Protein 4OQJ (pdb70)

Nearest PDB structures (foldseek):
  4oqj-assembly1_A-2  TM=1.001E+00  e=0.000E+00  Streptomyces albus
  6mhl-assembly1_A  TM=9.008E-01  e=5.750E-61  Bacillus amyloliquefaciens
  6mhl-assembly1_B  TM=8.771E-01  e=1.386E-59  Bacillus amyloliquefaciens
  8cjh-assembly2_D  TM=7.679E-01  e=3.579E-63  Escherichia coli
  4mz0-assembly1_A  TM=8.235E-01  e=3.264E-59  Moorena producens 3L

InterPro domains:
  IPR001227 Acyl transferase domain superfamily [G3DSA:3.40.366.10] (646-658)
  IPR006162 Phosphopantetheine attachment site [PS00012] (764-779)
  IPR009081 Phosphopantetheine binding ACP domain [PF00550] (740-803)
  IPR009081 Phosphopantetheine binding ACP domain [PS50075] (734-809)
  IPR014030 Beta-ketoacyl synthase-like, N-terminal domain [PF00109] (18-268)
  IPR014031 Beta-ketoacyl synthase, C-terminal domain [PF02801] (276-396)
  IPR016039 Thiolase-like [G3DSA:3.40.47.10] (20-494)
  IPR016039 Thiolase-like [SSF53901] (16-445)
  IPR018201 Beta-ketoacyl synthase, active site [PS00606] (181-197)
  IPR020806 Polyketide synthase-like, phosphopantetheine-binding domain [SM00823] (737-809)
  IPR020841 Polyketide synthase, beta-ketoacyl synthase domain [PS52004] (17-446)
  IPR020841 Polyketide synthase, beta-ketoacyl synthase domain [SM00825] (20-449)
  IPR032821 Polyketide synthase, C-terminal extension [PF16197] (399-511)
  IPR036736 ACP-like superfamily [G3DSA:1.10.1200.10] (717-810)
  IPR036736 ACP-like superfamily [SSF47336] (736-810)
  IPR050091 Polyketide and Nonribosomal Peptide Biosynthesis Enzymes [PTHR43775] (8-611)

Sequence (674 aa):
VRDSDIAVIGLACRFPGAATPDTFWKVLSEGRRETLTHFSDEELRAAGVAEPLLADDRYVKAGQVLVVDADKFDAGLFGITRDEAELIDPQQRQFLECAYEALERAGYDPQRGEQRIGVYAGVGLNTYLLHNLGERRYRTASSVDRYRITNDKDFVATRTAYKLNLCGPSVSTNTACSTSLVAVHLACLSLLSGDCTALAGAAHIQADQGEGYLHHEGIFSPDGHCRAFDAKAQGTVIGNGVGAVVLKRLSDALADGDTVHAVIKGTAVNNDGSDKTGYTAPSVVQGQAAVVAEEAQEIADVGPETVSYVEAHGTATPLGDPIEVAALNQAFNREGAALAPGSCALGSVKTNVGHLDTTAAGAGLIKTILLRHRTLVPSLCFEAPNPEIDFAAGPFYVGTETKEWPAGPTPRRAGVSSFGIGGTNAHVIVEEPPAVAGPRLLVLSANTPAALDTATADLARALRKDRDLDLSAVAQTLALGRRVLPYRRALVATGVRDAALALALGDAGRVTAGPADERPVVELVTGGGTPEHAAALYEEAAAFREHFDRCAAELGTPAAELLRGHGPDAAFAVQYATARALAGWGSTAPVVAADRTELPDAALRLLDGIGAQHTAGRPGVALLPAASAPVGTAFLLGLIGRLWTAGDTVDWTVFHQGEPVRRVPLPTYPFERVRHWAEP

Organism: NCBI:txid1888

Radius of gyration: 29.28 Å; Cα contacts (8 Å, |Δi|>4): 1591; chains: 1; bounding box: 94×68×55 Å

Foldseek 3Di:
DDQLKKFFQFKFKQFQQDRGLVRLLVLFLVVAASKDFADPVLQVVLVNDPVLVVDLQWARIAQEGPLLQFAQCVLLVHDLVLSLLAQSFLRQQLQRVQQRLLQSLAQLVDDDFAEEEEEWEDDRVQCCPQCNVVLVPDDPVVVPSLRTDRANSQVSSCVRRVHHFHGGYADFKFCLQQVQVQVQSVCCSVVSTLYKTKYWYHNPSPSGIGGDDQVADASHQAAQFQAQPQAWFHAHGMMMMTGMGRPVVCVVQQGDGLWMWLFKFKDFPPDPDDDLQDDDLQLLLVRALVRCVSSVHQLLQAAEEAFLGGRHLVVRQSNLSSSLCNNCVVHAADDAQRHEYAYCCRRRNRHISRRLSRVSNVSNLSVQWDGAHPNHDHGNPSRPSVRYHYDHDGHIDGNDDDPDFHKYKYWTARRSGMIMIIIMGRDDDDFFKAKAKFADADPVLRLVQLLQQLVVLVVDQPDFVQQNRLSRLRRDDQYFKMKMFIAGGSPRSSVCSVVVDPVTMTAGPVFWQAAAELDFFWADLVQLVQQCVPPPQLVVQLCVLCVLVVHHSVDLSNGGDRSNSLSQLLSLVRSQVLQPFPHAYAYQDCVPPDPSSVVSCVVSPHHNDDPHHYHYSDDDPPGDGHPSVSSVSNRVNVNSPTDGNSCSVCVVDRHHHRRGRGGPRDGDRRHRGD

Secondary structure (DSSP, 8-state):
--TT-EEEEEEEEEBTTBSSHHHHHHHHHTT---PEEPPHHHHHHTT--HHHHH-TTEE-EEB--TTTTB--TTTTT--HHHHHHS-HHHHHHHHHHHHHHHHHT--TTSSS----EEEEE---HIIIIITHHHHHTS-HHHHH---SSTTHHHHHHHHHHT--S-EEE---GGGHHHHHHHHHHHHHHHTS---EEEEEE--TTBTB-EE-----B-SSS---TTBTT---B-BB-EEEEEEEEEHHHHHHHT----EEEEEEEEEE-TT-SSSTT---HHHHHHHHHHHHHHHT--GGG--EEE------TTHHHHHHHHHHHHHTTTSSPPPTT-EEEE-THHHH-B-GGG---HHHHHH---S-EE-PPSS-SSB-TTS-GGGSSEEE----EE----SSS-EEEEEEE-TTSEEEEEEEEPPPP----EEEEEEESSHHHHHHHHHHHHHHHHH-TTS-HHHHHHHHHHSS---SEEEEEEESSHHHHHHHHHHT-TTT--B-TTSPPPEEE-------HHHHHHHHHH-HHHHHHHHHHHHHHTS-HHHHHH--SHHHHHHHHHHHHHHHHHTT--PPEE----TT--HHHHHHHHHTT-BS-----EEESSPPTTS--HHHHHHHHHHHHHHTT----HHHHHTTS-------PPP-----B-----

B-factor: mean 32.51, std 17.75, range [5.38, 117.52]

CATH classification: 3.40.47.10 (+1 more: 3.30.70.3290)

Solvent-accessible surface area: 26765 Å² total

Structure (mmCIF, N/CA/C/O backbone):
data_4OQJ
#
_entry.id   4OQJ
#
_cell.length_a   93.512
_cell.length_b   129.455
_cell.length_c   85.088
_cell.angle_alpha   90.00
_cell.angle_beta   98.64
_cell.angle_gamma   90.00
#
_symmetry.space_group_name_H-M   'C 1 2 1'
#
loop_
_entity.id
_entity.type
_entity.pdbx_description
1 polymer PKS
2 non-polymer 'POTASSIUM ION'
3 non-polymer 'PHOSPHATE ION'
4 non-polymer GLYCEROL
5 water water
#
loop_
_atom_site.group_PDB
_atom_site.id
_atom_site.type_symbol
_atom_site.label_atom_id
_atom_site.label_alt_id
_atom_site.label_comp_id
_atom_site.label_asym_id
_atom_site.label_entity_id
_atom_site.label_seq_id
_atom_site.pdbx_PDB_ins_code
_atom_site.Cartn_x
_atom_site.Cartn_y
_atom_site.Cartn_z
_atom_site.occupancy
_atom_site.B_iso_or_equiv
_atom_site.auth_seq_id
_atom_site.auth_comp_id
_atom_site.auth_asym_id
_atom_site.auth_atom_id
_atom_site.pdbx_PDB_model_num
ATOM 1 N N . VAL A 1 18 ? 47.421 27.904 17.054 1.00 70.89 15 VAL A N 1
ATOM 2 C CA . VAL A 1 18 ? 46.777 26.815 16.321 1.00 67.46 15 VAL A CA 1
ATOM 3 C C . VAL A 1 18 ? 46.951 27.018 14.819 1.00 56.59 15 VAL A C 1
ATOM 4 O O . VAL A 1 18 ? 46.235 27.807 14.194 1.00 49.49 15 VAL A O 1
ATOM 16 N N . ARG A 1 19 ? 47.913 26.296 14.251 1.00 52.11 16 ARG A N 1
ATOM 17 C CA . ARG A 1 19 ? 48.203 26.367 12.823 1.00 49.71 16 ARG A CA 1
ATOM 18 C C . ARG A 1 19 ? 47.102 25.682 12.029 1.00 43.56 16 ARG A C 1
ATOM 19 O O . ARG A 1 19 ? 46.502 24.716 12.502 1.00 37.97 16 ARG A O 1
ATOM 40 N N . ASP A 1 20 ? 46.848 26.185 10.825 1.00 41.12 17 ASP A N 1
ATOM 41 C CA . ASP A 1 20 ? 45.815 25.631 9.957 1.00 44.13 17 ASP A CA 1
ATOM 42 C C . ASP A 1 20 ? 45.994 24.131 9.730 1.00 35.51 17 ASP A C 1
ATOM 43 O O . ASP A 1 20 ? 45.022 23.373 9.674 1.00 38.69 17 ASP A O 1
ATOM 52 N N . SER A 1 21 ? 47.245 23.708 9.607 1.00 28.16 18 SER A N 1
ATOM 53 C CA . SER A 1 21 ? 47.557 22.332 9.234 1.00 28.68 18 SER A CA 1
ATOM 54 C C . SER A 1 21 ? 47.706 21.376 10.419 1.00 26.43 18 SER A C 1
ATOM 55 O O . SER A 1 21 ? 47.884 20.180 10.216 1.00 28.52 18 SER A O 1
ATOM 63 N N . ASP A 1 22 ? 47.642 21.882 11.650 1.00 21.38 19 ASP A N 1
ATOM 64 C CA . ASP A 1 22 ? 47.777 21.006 12.811 1.00 18.24 19 ASP A CA 1
ATOM 65 C C . ASP A 1 22 ? 46.581 20.066 12.881 1.00 16.78 19 ASP A C 1
ATOM 66 O O . ASP A 1 22 ? 45.440 20.493 12.699 1.00 15.86 19 ASP A O 1
ATOM 75 N N . ILE A 1 23 ? 46.849 18.790 13.148 1.00 16.39 20 ILE A N 1
ATOM 76 C CA . ILE A 1 23 ? 45.810 17.767 13.249 1.00 14.80 20 ILE A CA 1
ATOM 77 C C . ILE A 1 23 ? 45.684 17.252 14.678 1.00 14.83 20 ILE A C 1
ATOM 78 O O . ILE A 1 23 ? 46.651 16.761 15.250 1.00 16.30 20 ILE A O 1
ATOM 94 N N . ALA A 1 24 ? 44.486 17.333 15.249 1.00 13.84 21 ALA A N 1
ATOM 95 C CA . ALA A 1 24 ? 44.241 16.757 16.565 1.00 13.75 21 ALA A CA 1
ATOM 96 C C . ALA A 1 24 ? 44.018 15.250 16.506 1.00 14.05 21 ALA A C 1
ATOM 97 O O . ALA A 1 24 ? 43.349 14.746 15.603 1.00 15.83 21 ALA A O 1
ATOM 104 N N . VAL A 1 25 ? 44.587 14.534 17.470 1.00 12.23 22 VAL A N 1
ATOM 105 C CA . VAL A 1 25 ? 44.184 13.165 17.748 1.00 11.48 22 VAL A CA 1
ATOM 106 C C . VAL A 1 25 ? 43.060 13.225 18.768 1.00 14.42 22 VAL A C 1
ATOM 107 O O . VAL A 1 25 ? 43.306 13.589 19.918 1.00 17.16 22 VAL A O 1
ATOM 120 N N . ILE A 1 26 ? 41.833 12.898 18.363 1.00 14.06 23 ILE A N 1
ATOM 121 C CA . ILE A 1 26 ? 40.691 13.087 19.253 1.00 15.20 23 ILE A CA 1
ATOM 122 C C . ILE A 1 26 ? 40.177 11.791 19.830 1.00 13.64 23 ILE A C 1
ATOM 123 O O . ILE A 1 26 ? 39.276 11.800 20.659 1.00 13.62 23 ILE A O 1
ATOM 139 N N . GLY A 1 27 ? 40.751 10.677 19.407 1.00 13.85 24 GLY A N 1
ATOM 140 C CA . GLY A 1 27 ? 40.401 9.389 19.970 1.00 16.51 24 GLY A CA 1
ATOM 141 C C . GLY A 1 27 ? 41.423 8.363 19.525 1.00 16.14 24 GLY A C 1
ATOM 142 O O . GLY A 1 27 ? 42.191 8.622 18.604 1.00 14.14 24 GLY A O 1
ATOM 146 N N . LEU A 1 28 ? 41.450 7.213 20.187 1.00 15.20 25 LEU A N 1
ATOM 147 C CA . LEU A 1 28 ? 42.382 6.159 19.811 1.00 16.56 25 LEU A CA 1
ATOM 148 C C . LEU A 1 28 ? 42.018 4.885 20.526 1.00 14.20 25 LEU A C 1
ATOM 149 O O . LEU A 1 28 ? 41.259 4.902 21.490 1.00 17.57 25 LEU A O 1
ATOM 165 N N . ALA A 1 29 ? 42.531 3.773 20.016 1.00 12.31 26 ALA A N 1
ATOM 166 C CA . ALA A 1 29 ? 42.268 2.471 20.598 1.00 13.90 26 ALA A CA 1
ATOM 167 C C . ALA A 1 29 ? 43.360 1.497 20.186 1.00 12.93 26 ALA A C 1
ATOM 168 O O . ALA A 1 29 ? 44.023 1.679 19.166 1.00 12.09 26 ALA A O 1
ATOM 175 N N . CYS A 1 30 ? 43.539 0.459 20.993 1.00 10.80 27 CYS A N 1
ATOM 176 C CA . CYS A 1 30 ? 44.579 -0.508 20.733 1.00 12.83 27 CYS A CA 1
ATOM 177 C C . CYS A 1 30 ? 44.344 -1.794 21.493 1.00 12.92 27 CYS A C 1
ATOM 178 O O . CYS A 1 30 ? 43.875 -1.802 22.644 1.00 14.21 27 CYS A O 1
ATOM 186 N N . ARG A 1 31 ? 44.687 -2.882 20.830 1.00 12.20 28 ARG A N 1
ATOM 187 C CA . ARG A 1 31 ? 44.808 -4.185 21.452 1.00 13.70 28 ARG A CA 1
ATOM 188 C C . ARG A 1 31 ? 46.180 -4.692 21.052 1.00 14.21 28 ARG A C 1
ATOM 189 O O . ARG A 1 31 ? 46.414 -5.047 19.888 1.00 12.90 28 ARG A O 1
ATOM 210 N N . PHE A 1 32 ? 47.090 -4.658 22.019 1.00 13.10 29 PHE A N 1
ATOM 211 C CA . PHE A 1 32 ? 48.492 -5.024 21.833 1.00 12.26 29 PHE A CA 1
ATOM 212 C C . PHE A 1 32 ? 48.775 -6.183 22.788 1.00 13.42 29 PHE A C 1
ATOM 213 O O . PHE A 1 32 ? 47.958 -6.464 23.673 1.00 16.15 29 PHE A O 1
ATOM 230 N N . PRO A 1 33 ? 49.920 -6.865 22.633 1.00 13.97 30 PRO A N 1
ATOM 231 C CA . PRO A 1 33 ? 50.219 -7.883 23.652 1.00 16.09 30 PRO A CA 1
ATOM 232 C C . PRO A 1 33 ? 50.211 -7.289 25.050 1.00 18.18 30 PRO A C 1
ATOM 233 O O . PRO A 1 33 ? 50.810 -6.235 25.274 1.00 18.97 30 PRO A O 1
ATOM 244 N N . GLY A 1 34 ? 49.492 -7.935 25.962 1.00 21.09 31 GLY A N 1
ATOM 245 C CA . GLY A 1 34 ? 49.443 -7.505 27.345 1.00 23.59 31 GLY A CA 1
ATOM 246 C C . GLY A 1 34 ? 48.555 -6.297 27.603 1.00 22.44 31 GLY A C 1
ATOM 247 O O . GLY A 1 34 ? 48.497 -5.814 28.734 1.00 20.52 31 GLY A O 1
ATOM 251 N N . ALA A 1 35 ? 47.846 -5.811 26.586 1.00 18.25 32 ALA A N 1
ATOM 252 C CA . ALA A 1 35 ? 47.056 -4.583 26.755 1.00 16.07 32 ALA A CA 1
ATOM 253 C C . ALA A 1 35 ? 45.930 -4.481 25.767 1.00 16.89 32 ALA A C 1
ATOM 254 O O . ALA A 1 35 ? 46.174 -4.271 24.580 1.00 16.17 32 ALA A O 1
ATOM 261 N N . ALA A 1 36 ? 44.706 -4.555 26.268 1.00 19.04 33 ALA A N 1
ATOM 262 C CA . ALA A 1 36 ? 43.521 -4.491 25.416 1.00 22.51 33 ALA A CA 1
ATOM 263 C C . ALA A 1 36 ? 42.931 -3.081 25.307 1.00 17.79 33 ALA A C 1
ATOM 264 O O . ALA A 1 36 ? 41.931 -2.877 24.628 1.00 17.34 33 ALA A O 1
ATOM 271 N N . THR A 1 37 ? 43.515 -2.120 26.013 1.00 14.61 34 THR A N 1
ATOM 272 C CA . THR A 1 37 ? 43.027 -0.741 25.977 1.00 14.16 34 THR A CA 1
ATOM 273 C C . THR A 1 37 ? 44.194 0.236 26.100 1.00 17.08 34 THR A C 1
ATOM 274 O O . THR A 1 37 ? 45.283 -0.150 26.479 1.00 17.64 34 THR A O 1
ATOM 285 N N . PRO A 1 38 ? 43.961 1.510 25.799 1.00 18.36 35 PRO A N 1
ATOM 286 C CA . PRO A 1 38 ? 45.019 2.500 26.013 1.00 22.12 35 PRO A CA 1
ATOM 287 C C . PRO A 1 38 ? 45.459 2.583 27.473 1.00 21.59 35 PRO A C 1
ATOM 288 O O . PRO A 1 38 ? 46.647 2.756 27.732 1.00 21.65 35 PRO A O 1
ATOM 299 N N . ASP A 1 39 ? 44.522 2.459 28.409 1.00 21.89 36 ASP A N 1
ATOM 300 C CA . ASP A 1 39 ? 44.849 2.577 29.831 1.00 23.71 36 ASP A CA 1
ATOM 301 C C . ASP A 1 39 ? 45.746 1.443 30.266 1.00 21.43 36 ASP A C 1
ATOM 302 O O . ASP A 1 39 ? 46.714 1.667 30.995 1.00 21.85 36 ASP A O 1
ATOM 311 N N . THR A 1 40 ? 45.451 0.222 29.827 1.00 16.89 37 THR A N 1
ATOM 312 C CA . THR A 1 40 ? 46.305 -0.900 30.211 1.00 19.73 37 THR A CA 1
ATOM 313 C C . THR A 1 40 ? 47.639 -0.827 29.447 1.00 18.40 37 THR A C 1
ATOM 314 O O . THR A 1 40 ? 48.662 -1.338 29.911 1.00 18.31 37 THR A O 1
ATOM 325 N N . PHE A 1 41 ? 47.639 -0.198 28.276 1.00 17.36 38 PHE A N 1
ATOM 326 C CA . PHE A 1 41 ? 48.884 -0.025 27.519 1.00 17.44 38 PHE A CA 1
ATOM 327 C C . PHE A 1 41 ? 49.781 0.963 28.262 1.00 18.31 38 PHE A C 1
ATOM 328 O O . PHE A 1 41 ? 50.987 0.766 28.366 1.00 19.85 38 PHE A O 1
ATOM 345 N N . TRP A 1 42 ? 49.185 2.022 28.796 1.00 16.58 39 TRP A N 1
ATOM 346 C CA . TRP A 1 42 ? 49.953 2.989 29.548 1.00 19.64 39 TRP A CA 1
ATOM 347 C C . TRP A 1 42 ? 50.547 2.332 30.780 1.00 22.60 39 TRP A C 1
ATOM 348 O O . TRP A 1 42 ? 51.627 2.713 31.230 1.00 18.28 39 TRP A O 1
ATOM 369 N N . LYS A 1 43 ? 49.852 1.335 31.319 1.00 21.09 40 LYS A N 1
ATOM 370 C CA . LYS A 1 43 ? 50.373 0.624 32.481 1.00 24.17 40 LYS A CA 1
ATOM 371 C C . LYS A 1 43 ? 51.585 -0.221 32.101 1.00 24.93 40 LYS A C 1
ATOM 372 O O . LYS A 1 43 ? 52.570 -0.240 32.825 1.00 24.58 40 LYS A O 1
ATOM 379 N N . VAL A 1 44 ? 51.526 -0.896 30.955 1.00 19.87 41 VAL A N 1
ATOM 380 C CA . VAL A 1 44 ? 52.674 -1.646 30.447 1.00 19.43 41 VAL A CA 1
ATOM 381 C C . VAL A 1 44 ? 53.870 -0.714 30.295 1.00 20.80 41 VAL A C 1
ATOM 382 O O . VAL A 1 44 ? 54.989 -1.069 30.657 1.00 19.66 41 VAL A O 1
ATOM 395 N N . LEU A 1 45 ? 53.621 0.477 29.757 1.00 21.17 42 LEU A N 1
ATOM 396 C CA . LEU A 1 45 ? 54.686 1.412 29.403 1.00 20.41 42 LEU A CA 1
ATOM 397 C C . LEU A 1 45 ? 55.309 2.074 30.632 1.00 22.96 42 LEU A C 1
ATOM 398 O O . LEU A 1 45 ? 56.533 2.077 30.795 1.00 23.86 42 LEU A O 1
ATOM 414 N N . SER A 1 46 ? 54.453 2.634 31.487 1.00 21.39 43 SER A N 1
ATOM 415 C CA . SER A 1 46 ? 54.909 3.357 32.678 1.00 24.17 43 SER A CA 1
ATOM 416 C C . SER A 1 46 ? 55.513 2.418 33.714 1.00 25.23 43 SER A C 1
ATOM 417 O O . SER A 1 46 ? 56.368 2.832 34.506 1.00 25.01 43 SER A O 1
ATOM 425 N N . GLU A 1 47 ? 55.091 1.154 33.705 1.00 22.90 44 GLU A N 1
ATOM 426 C CA . GLU A 1 47 ? 55.639 0.171 34.652 1.00 25.85 44 GLU A CA 1
ATOM 427 C C . GLU A 1 47 ? 56.845 -0.550 34.057 1.00 25.52 44 GLU A C 1
ATOM 428 O O . GLU A 1 47 ? 57.455 -1.389 34.700 1.00 25.98 44 GLU A O 1
ATOM 440 N N . GLY A 1 48 ? 57.190 -0.223 32.819 1.00 23.94 45 GLY A N 1
ATOM 441 C CA . GLY A 1 48 ? 58.371 -0.796 32.200 1.00 24.20 45 GLY A CA 1
ATOM 442 C C . GLY A 1 48 ? 58.311 -2.311 32.051 1.00 23.92 45 GLY A C 1
ATOM 443 O O . GLY A 1 48 ? 59.285 -2.992 32.339 1.00 23.05 45 GLY A O 1
ATOM 447 N N . ARG A 1 49 ? 57.186 -2.841 31.573 1.00 24.05 46 ARG A N 1
ATOM 448 C CA A ARG A 1 49 ? 57.043 -4.288 31.456 0.52 25.39 46 ARG A CA 1
ATOM 449 C CA B ARG A 1 49 ? 57.004 -4.288 31.454 0.48 25.97 46 ARG A CA 1
ATOM 450 C C . ARG A 1 49 ? 57.161 -4.809 30.022 1.00 23.37 46 ARG A C 1
ATOM 451 O O . ARG A 1 49 ? 56.694 -4.181 29.064 1.00 18.77 46 ARG A O 1
ATOM 492 N N . GLU A 1 50 ? 57.832 -5.960 29.901 1.00 22.11 47 GLU A N 1
ATOM 493 C CA . GLU A 1 50 ? 57.907 -6.752 28.669 1.00 21.39 47 GLU A CA 1
ATOM 494 C C . GLU A 1 50 ? 56.694 -7.673 28.631 1.00 24.41 47 GLU A C 1
ATOM 495 O O . GLU A 1 50 ? 56.420 -8.335 29.622 1.00 24.18 47 GLU A O 1
ATOM 507 N N . THR A 1 51 ? 55.976 -7.744 27.515 1.00 22.92 48 THR A N 1
ATOM 508 C CA . THR A 1 51 ? 54.739 -8.532 27.472 1.00 19.20 48 THR A CA 1
ATOM 509 C C . THR A 1 51 ? 54.945 -9.910 26.852 1.00 19.43 48 THR A C 1
ATOM 510 O O . THR A 1 51 ? 53.980 -10.650 26.605 1.00 21.11 48 THR A O 1
ATOM 521 N N . LEU A 1 52 ? 56.206 -10.240 26.605 1.00 20.67 49 LEU A N 1
ATOM 522 C CA . LEU A 1 52 ? 56.601 -11.540 26.076 1.00 24.74 49 LEU A CA 1
ATOM 523 C C . LEU A 1 52 ? 55.963 -12.690 26.851 1.00 28.60 49 LEU A C 1
ATOM 524 O O . LEU A 1 52 ? 56.007 -12.720 28.081 1.00 28.79 49 LEU A O 1
ATOM 540 N N . THR A 1 53 ? 55.364 -13.622 26.120 1.00 22.61 50 THR A N 1
ATOM 541 C CA . THR A 1 53 ? 54.806 -14.830 26.705 1.00 22.42 50 THR A CA 1
ATOM 542 C C . THR A 1 53 ? 55.764 -15.991 26.454 1.00 25.62 50 THR A C 1
ATOM 543 O O . THR A 1 53 ? 56.220 -16.181 25.330 1.00 27.92 50 THR A O 1
ATOM 554 N N . HIS A 1 54 ? 56.092 -16.745 27.502 1.00 26.04 51 HIS A N 1
ATOM 555 C CA . HIS A 1 54 ? 56.891 -17.965 27.354 1.00 30.14 51 HIS A CA 1
ATOM 556 C C . HIS A 1 54 ? 55.951 -19.172 27.260 1.00 34.43 51 HIS A C 1
ATOM 557 O O . HIS A 1 54 ? 55.015 -19.297 28.048 1.00 37.23 51 HIS A O 1
ATOM 571 N N . PHE A 1 55 ? 56.184 -20.039 26.279 1.00 31.58 52 PHE A N 1
ATOM 572 C CA . PHE A 1 55 ? 55.303 -21.184 26.052 1.00 28.07 52 PHE A CA 1
ATOM 573 C C . PHE A 1 55 ? 55.900 -22.450 26.651 1.00 29.66 52 PHE A C 1
ATOM 574 O O . PHE A 1 55 ? 57.085 -22.736 26.461 1.00 30.02 52 PHE A O 1
ATOM 591 N N . SER A 1 56 ? 55.073 -23.208 27.367 1.00 32.47 53 SER A N 1
ATOM 592 C CA . SER A 1 56 ? 55.482 -24.510 27.881 1.00 35.78 53 SER A CA 1
ATOM 593 C C . SER A 1 56 ? 55.514 -25.490 26.727 1.00 33.50 53 SER A C 1
ATOM 594 O O . SER A 1 56 ? 54.856 -25.271 25.707 1.00 30.55 53 SER A O 1
ATOM 602 N N . ASP A 1 57 ? 56.269 -26.570 26.886 1.00 33.59 54 ASP A N 1
ATOM 603 C CA . ASP A 1 57 ? 56.260 -27.653 25.909 1.00 34.52 54 ASP A CA 1
ATOM 604 C C . ASP A 1 57 ? 54.849 -28.202 25.718 1.00 34.85 54 ASP A C 1
ATOM 605 O O . ASP A 1 57 ? 54.457 -28.523 24.597 1.00 35.78 54 ASP A O 1
ATOM 614 N N . GLU A 1 58 ? 54.087 -28.305 26.805 1.00 34.94 55 GLU A N 1
ATOM 615 C CA . GLU A 1 58 ? 52.703 -28.764 26.713 1.00 35.00 55 GLU A CA 1
ATOM 616 C C . GLU A 1 58 ? 51.878 -27.862 25.791 1.00 33.45 55 GLU A C 1
ATOM 617 O O . GLU A 1 58 ? 51.161 -28.349 24.915 1.00 33.18 55 GLU A O 1
ATOM 629 N N . GLU A 1 59 ? 51.971 -26.552 25.999 1.00 31.66 56 GLU A N 1
ATOM 630 C CA . GLU A 1 59 ? 51.241 -25.592 25.168 1.00 31.67 56 GLU A CA 1
ATOM 631 C C . GLU A 1 59 ? 51.657 -25.686 23.713 1.00 33.35 56 GLU A C 1
ATOM 632 O O . GLU A 1 59 ? 50.822 -25.590 22.819 1.00 38.50 56 GLU A O 1
ATOM 644 N N . LEU A 1 60 ? 52.952 -25.868 23.472 1.00 32.31 57 LEU A N 1
ATOM 645 C CA . LEU A 1 60 ? 53.446 -25.961 22.106 1.00 32.74 57 LEU A CA 1
ATOM 646 C C . LEU A 1 60 ? 52.934 -27.246 21.445 1.00 35.03 57 LEU A C 1
ATOM 647 O O . LEU A 1 60 ? 52.552 -27.247 20.274 1.00 37.42 57 LEU A O 1
ATOM 663 N N . ARG A 1 61 ? 52.901 -28.332 22.201 1.00 38.13 58 ARG A N 1
ATOM 664 C CA . ARG A 1 61 ? 52.381 -29.587 21.674 1.00 43.30 58 ARG A CA 1
ATOM 665 C C . ARG A 1 61 ? 50.901 -29.459 21.355 1.00 45.75 58 ARG A C 1
ATOM 666 O O . ARG A 1 61 ? 50.459 -29.882 20.292 1.00 45.62 58 ARG A O 1
ATOM 687 N N . ALA A 1 62 ? 50.151 -28.861 22.275 1.00 46.70 59 ALA A N 1
ATOM 688 C CA . ALA A 1 62 ? 48.735 -28.578 22.060 1.00 46.93 59 ALA A CA 1
ATOM 689 C C . ALA A 1 62 ? 48.532 -27.816 20.763 1.00 49.04 59 ALA A C 1
ATOM 690 O O . ALA A 1 62 ? 47.552 -28.031 20.056 1.00 52.53 59 ALA A O 1
ATOM 697 N N . ALA A 1 63 ? 49.475 -26.934 20.453 1.00 49.14 60 ALA A N 1
ATOM 698 C CA . ALA A 1 63 ? 49.396 -26.101 19.264 1.00 48.71 60 ALA A CA 1
ATOM 699 C C . ALA A 1 63 ? 49.906 -26.825 18.018 1.00 51.40 60 ALA A C 1
ATOM 700 O O . ALA A 1 63 ? 50.053 -26.217 16.955 1.00 53.53 60 ALA A O 1
ATOM 707 N N . GLY A 1 64 ? 50.194 -28.116 18.156 1.00 51.75 61 GLY A N 1
ATOM 708 C CA . GLY A 1 64 ? 50.626 -28.927 17.031 1.00 50.30 61 GLY A CA 1
ATOM 709 C C . GLY A 1 64 ? 52.049 -28.677 16.557 1.00 51.28 61 GLY A C 1
ATOM 710 O O . GLY A 1 64 ? 52.379 -28.950 15.401 1.00 55.35 61 GLY A O 1
ATOM 714 N N . VAL A 1 65 ? 52.902 -28.163 17.435 1.00 47.09 62 VAL A N 1
ATOM 715 C CA . VAL A 1 65 ? 54.306 -27.983 17.086 1.00 42.43 62 VAL A CA 1
ATOM 716 C C . VAL A 1 65 ? 54.978 -29.344 17.059 1.00 51.43 62 VAL A C 1
ATOM 717 O O . VAL A 1 65 ? 54.886 -30.112 18.018 1.00 54.68 62 VAL A O 1
ATOM 730 N N . ALA A 1 66 ? 55.651 -29.635 15.950 1.00 54.85 63 ALA A N 1
ATOM 731 C CA . ALA A 1 66 ? 56.303 -30.928 15.752 1.00 56.10 63 ALA A CA 1
ATOM 732 C C . ALA A 1 66 ? 57.438 -31.163 16.751 1.00 51.00 63 ALA A C 1
ATOM 733 O O . ALA A 1 66 ? 58.099 -30.229 17.196 1.00 53.01 63 ALA A O 1
ATOM 740 N N . GLU A 1 67 ? 57.665 -32.427 17.086 1.00 50.58 64 GLU A N 1
ATOM 741 C CA . GLU A 1 67 ? 58.618 -32.790 18.126 1.00 55.18 64 GLU A CA 1
ATOM 742 C C . GLU A 1 67 ? 60.094 -32.504 17.791 1.00 56.92 64 GLU A C 1
ATOM 743 O O . GLU A 1 67 ? 60.860 -32.129 18.681 1.00 55.66 64 GLU A O 1
ATOM 755 N N . PRO A 1 68 ? 60.508 -32.699 16.523 1.00 60.16 65 PRO A N 1
ATOM 756 C CA . PRO A 1 68 ? 61.885 -32.324 16.164 1.00 61.62 65 PRO A CA 1
ATOM 757 C C . PRO A 1 68 ? 62.135 -30.832 16.371 1.00 60.00 65 PRO A C 1
ATOM 758 O O . PRO A 1 68 ? 63.240 -30.413 16.717 1.00 55.73 65 PRO A O 1
ATOM 769 N N . LEU A 1 69 ? 61.086 -30.045 16.149 1.00 58.76 66 LEU A N 1
ATOM 770 C CA . LEU A 1 69 ? 61.137 -28.594 16.277 1.00 53.05 66 LEU A CA 1
ATOM 771 C C . LEU A 1 69 ? 61.371 -28.171 17.733 1.00 53.30 66 LEU A C 1
ATOM 772 O O . LEU A 1 69 ? 62.203 -27.306 18.013 1.00 50.15 66 LEU A O 1
ATOM 788 N N . LEU A 1 70 ? 60.636 -28.794 18.654 1.00 53.15 67 LEU A N 1
ATOM 789 C CA . LEU A 1 70 ? 60.774 -28.521 20.083 1.00 47.55 67 LEU A CA 1
ATOM 790 C C . LEU A 1 70 ? 62.168 -28.823 20.583 1.00 57.18 67 LEU A C 1
ATOM 791 O O . LEU A 1 70 ? 62.715 -28.089 21.406 1.00 65.83 67 LEU A O 1
ATOM 807 N N . ALA A 1 71 ? 62.730 -29.920 20.086 1.00 64.33 68 ALA A N 1
ATOM 808 C CA . ALA A 1 71 ? 64.038 -30.395 20.521 1.00 67.00 68 ALA A CA 1
ATOM 809 C C . ALA A 1 71 ? 65.160 -29.478 20.046 1.00 63.12 68 ALA A C 1
ATOM 810 O O . ALA A 1 71 ? 66.212 -29.390 20.685 1.00 62.80 68 ALA A O 1
ATOM 817 N N . ASP A 1 72 ? 64.925 -28.804 18.922 1.00 57.99 69 ASP A N 1
ATOM 818 C CA . ASP A 1 72 ? 65.937 -27.962 18.294 1.00 52.45 69 ASP A CA 1
ATOM 819 C C . ASP A 1 72 ? 66.320 -26.788 19.197 1.00 50.55 69 ASP A C 1
ATOM 820 O O . ASP A 1 72 ? 65.470 -25.997 19.610 1.00 51.41 69 ASP A O 1
ATOM 829 N N . ASP A 1 73 ? 67.612 -26.687 19.496 1.00 55.02 70 ASP A N 1
ATOM 830 C CA . ASP A 1 73 ? 68.123 -25.680 20.424 1.00 55.99 70 ASP A CA 1
ATOM 831 C C . ASP A 1 73 ? 68.030 -24.267 19.839 1.00 49.72 70 ASP A C 1
ATOM 832 O O . ASP A 1 73 ? 68.186 -23.278 20.557 1.00 53.38 70 ASP A O 1
ATOM 836 N N . ARG A 1 74 ? 67.770 -24.176 18.538 1.00 44.74 71 ARG A N 1
ATOM 837 C CA . ARG A 1 74 ? 67.561 -22.884 17.893 1.00 46.11 71 ARG A CA 1
ATOM 838 C C . ARG A 1 74 ? 66.123 -22.400 18.067 1.00 46.14 71 ARG A C 1
ATOM 839 O O . ARG A 1 74 ? 65.820 -21.232 17.821 1.00 48.95 71 ARG A O 1
ATOM 860 N N . TYR A 1 75 ? 65.235 -23.299 18.482 1.00 41.26 72 TYR A N 1
ATOM 861 C CA . TYR A 1 75 ? 63.823 -22.956 18.600 1.00 36.93 72 TYR A CA 1
ATOM 862 C C . TYR A 1 75 ? 63.591 -22.065 19.814 1.00 32.92 72 TYR A C 1
ATOM 863 O O . TYR A 1 75 ? 64.054 -22.362 20.918 1.00 36.43 72 TYR A O 1
ATOM 881 N N . VAL A 1 76 ? 62.867 -20.971 19.595 1.00 27.12 73 VAL A N 1
ATOM 882 C CA . VAL A 1 76 ? 62.542 -20.014 20.649 1.00 26.45 73 VAL A CA 1
ATOM 883 C C . VAL A 1 76 ? 61.104 -20.221 21.125 1.00 26.92 73 VAL A C 1
ATOM 884 O O . VAL A 1 76 ? 60.154 -19.982 20.379 1.00 26.55 73 VAL A O 1
ATOM 897 N N . LYS A 1 77 ? 60.944 -20.647 22.372 1.00 26.40 74 LYS A N 1
ATOM 898 C CA . LYS A 1 77 ? 59.629 -21.006 22.895 1.00 26.82 74 LYS A CA 1
ATOM 899 C C . LYS A 1 77 ? 58.941 -19.810 23.550 1.00 26.05 74 LYS A C 1
ATOM 900 O O . LYS A 1 77 ? 58.604 -19.837 24.730 1.00 25.60 74 LYS A O 1
ATOM 919 N N . ALA A 1 78 ? 58.723 -18.762 22.763 1.00 24.44 75 ALA A N 1
ATOM 920 C CA . ALA A 1 78 ? 58.123 -17.543 23.273 1.00 24.19 75 ALA A CA 1
ATOM 921 C C . ALA A 1 78 ? 57.520 -16.751 22.131 1.00 22.59 75 ALA A C 1
ATOM 922 O O . ALA A 1 78 ? 57.856 -16.973 20.973 1.00 24.98 75 ALA A O 1
ATOM 929 N N . GLY A 1 79 ? 56.618 -15.840 22.461 1.00 20.12 76 GLY A N 1
ATOM 930 C CA . GLY A 1 79 ? 55.957 -15.038 21.459 1.00 19.23 76 GLY A CA 1
ATOM 931 C C . GLY A 1 79 ? 55.259 -13.855 22.091 1.00 19.01 76 GLY A C 1
ATOM 932 O O . GLY A 1 79 ? 55.106 -13.792 23.311 1.00 19.55 76 GLY A O 1
ATOM 936 N N . GLN A 1 80 ? 54.865 -12.908 21.249 1.00 16.80 77 GLN A N 1
ATOM 937 C CA . GLN A 1 80 ? 54.138 -11.720 21.669 1.00 16.54 77 GLN A CA 1
ATOM 938 C C . GLN A 1 80 ? 52.740 -11.859 21.140 1.00 20.26 77 GLN A C 1
ATOM 939 O O . GLN A 1 80 ? 52.479 -11.479 19.990 1.00 20.12 77 GLN A O 1
ATOM 953 N N . VAL A 1 81 ? 51.848 -12.425 21.953 1.00 20.23 78 VAL A N 1
ATOM 954 C CA . VAL A 1 81 ? 50.523 -12.808 21.472 1.00 19.75 78 VAL A CA 1
ATOM 955 C C . VAL A 1 81 ? 49.432 -11.807 21.826 1.00 18.11 78 VAL A C 1
ATOM 956 O O . VAL A 1 81 ? 49.471 -11.137 22.865 1.00 20.61 78 VAL A O 1
ATOM 969 N N . LEU A 1 82 ? 48.454 -11.714 20.935 1.00 16.46 79 LEU A N 1
ATOM 970 C CA . LEU A 1 82 ? 47.248 -10.950 21.187 1.00 16.05 79 LEU A CA 1
ATOM 971 C C . LEU A 1 82 ? 46.151 -11.887 21.704 1.00 15.42 79 LEU A C 1
ATOM 972 O O . LEU A 1 82 ? 45.643 -12.724 20.960 1.00 16.74 79 LEU A O 1
ATOM 988 N N . VAL A 1 83 ? 45.796 -11.748 22.974 1.00 17.57 80 VAL A N 1
ATOM 989 C CA A VAL A 1 83 ? 44.764 -12.587 23.582 0.74 21.36 80 VAL A CA 1
ATOM 990 C CA B VAL A 1 83 ? 44.766 -12.593 23.569 0.26 20.36 80 VAL A CA 1
ATOM 991 C C . VAL A 1 83 ? 43.408 -12.317 22.935 1.00 19.58 80 VAL A C 1
ATOM 992 O O . VAL A 1 83 ? 43.070 -11.167 22.634 1.00 21.78 80 VAL A O 1
ATOM 1017 N N . ASP A 1 84 ? 42.644 -13.386 22.722 1.00 20.01 81 ASP A N 1
ATOM 1018 C CA . ASP A 1 84 ? 41.289 -13.310 22.176 1.00 20.68 81 ASP A CA 1
ATOM 1019 C C . ASP A 1 84 ? 41.232 -12.728 20.772 1.00 18.98 81 ASP A C 1
ATOM 1020 O O . ASP A 1 84 ? 40.226 -12.143 20.380 1.00 17.93 81 ASP A O 1
ATOM 1029 N N . ALA A 1 85 ? 42.302 -12.913 20.004 1.00 18.97 82 ALA A N 1
ATOM 1030 C CA . ALA A 1 85 ? 42.295 -12.505 18.606 1.00 19.29 82 ALA A CA 1
ATOM 1031 C C . ALA A 1 85 ? 41.202 -13.240 17.809 1.00 17.63 82 ALA A C 1
ATOM 1032 O O . ALA A 1 85 ? 40.762 -12.774 16.761 1.00 18.08 82 ALA A O 1
ATOM 1039 N N . ASP A 1 86 ? 40.773 -14.390 18.318 1.00 15.34 83 ASP A N 1
ATOM 1040 C CA . ASP A 1 86 ? 39.737 -15.204 17.690 1.00 18.03 83 ASP A CA 1
ATOM 1041 C C . ASP A 1 86 ? 38.307 -14.765 18.023 1.00 20.26 83 ASP A C 1
ATOM 1042 O O . ASP A 1 86 ? 37.347 -15.291 17.454 1.00 20.88 83 ASP A O 1
ATOM 1051 N N . LYS A 1 87 ? 38.163 -13.830 18.960 1.00 20.04 84 LYS A N 1
ATOM 1052 C CA . LYS A 1 87 ? 36.835 -13.416 19.446 1.00 19.32 84 LYS A CA 1
ATOM 1053 C C . LYS A 1 87 ? 36.271 -12.269 18.615 1.00 15.91 84 LYS A C 1
ATOM 1054 O O . LYS A 1 87 ? 37.014 -11.393 18.174 1.00 16.28 84 LYS A O 1
ATOM 1073 N N . PHE A 1 88 ? 34.959 -12.274 18.392 1.00 16.42 85 PHE A N 1
ATOM 1074 C CA . PHE A 1 88 ? 34.325 -11.243 17.561 1.00 18.25 85 PHE A CA 1
ATOM 1075 C C . PHE A 1 88 ? 32.818 -11.193 17.775 1.00 18.42 85 PHE A C 1
ATOM 1076 O O . PHE A 1 88 ? 32.130 -12.225 17.744 1.00 18.34 85 PHE A O 1
ATOM 1093 N N . ASP A 1 89 ? 32.305 -9.982 17.991 1.00 15.87 86 ASP A N 1
ATOM 1094 C CA . ASP A 1 89 ? 30.880 -9.790 18.275 1.00 19.59 86 ASP A CA 1
ATOM 1095 C C . ASP A 1 89 ? 30.101 -9.646 16.975 1.00 18.94 86 ASP A C 1
ATOM 1096 O O . ASP A 1 89 ? 29.713 -8.541 16.577 1.00 17.02 86 ASP A O 1
ATOM 1105 N N . ALA A 1 90 ? 29.855 -10.772 16.328 1.00 16.89 87 ALA A N 1
ATOM 1106 C CA . ALA A 1 90 ? 29.256 -10.762 15.005 1.00 16.74 87 ALA A CA 1
ATOM 1107 C C . ALA A 1 90 ? 27.843 -10.189 15.038 1.00 19.44 87 ALA A C 1
ATOM 1108 O O . ALA A 1 90 ? 27.438 -9.479 14.120 1.00 18.20 87 ALA A O 1
ATOM 1115 N N . GLY A 1 91 ? 27.103 -10.484 16.101 1.00 19.58 88 GLY A N 1
ATOM 1116 C CA . GLY A 1 91 ? 25.735 -10.002 16.226 1.00 19.72 88 GLY A CA 1
ATOM 1117 C C . GLY A 1 91 ? 25.645 -8.484 16.185 1.00 19.46 88 GLY A C 1
ATOM 1118 O O . GLY A 1 91 ? 24.765 -7.914 15.548 1.00 21.57 88 GLY A O 1
ATOM 1122 N N . LEU A 1 92 ? 26.569 -7.832 16.874 1.00 16.08 89 LEU A N 1
ATOM 1123 C CA . LEU A 1 92 ? 26.595 -6.384 16.937 1.00 16.75 89 LEU A CA 1
ATOM 1124 C C . LEU A 1 92 ? 26.739 -5.790 15.550 1.00 17.59 89 LEU A C 1
ATOM 1125 O O . LEU A 1 92 ? 26.148 -4.746 15.245 1.00 15.43 89 LEU A O 1
ATOM 1141 N N . PHE A 1 93 ? 27.519 -6.459 14.699 1.00 13.06 90 PHE A N 1
ATOM 1142 C CA . PHE A 1 93 ? 27.779 -5.936 13.362 1.00 13.64 90 PHE A CA 1
ATOM 1143 C C . PHE A 1 93 ? 26.887 -6.568 12.282 1.00 18.08 90 PHE A C 1
ATOM 1144 O O . PHE A 1 93 ? 27.090 -6.348 11.093 1.00 18.39 90 PHE A O 1
ATOM 1161 N N . GLY A 1 94 ? 25.883 -7.325 12.696 1.00 19.84 91 GLY A N 1
ATOM 1162 C CA . GLY A 1 94 ? 24.929 -7.885 11.749 1.00 19.11 91 GLY A CA 1
ATOM 1163 C C . GLY A 1 94 ? 25.565 -8.895 10.816 1.00 20.59 91 GLY A C 1
ATOM 1164 O O . GLY A 1 94 ? 25.187 -9.010 9.656 1.00 23.49 91 GLY A O 1
ATOM 1168 N N . ILE A 1 95 ? 26.542 -9.626 11.333 1.00 18.40 92 ILE A N 1
ATOM 1169 C CA . ILE A 1 95 ? 27.286 -10.612 10.552 1.00 19.65 92 ILE A CA 1
ATOM 1170 C C . ILE A 1 95 ? 26.911 -12.025 11.010 1.00 19.47 92 ILE A C 1
ATOM 1171 O O . ILE A 1 95 ? 26.842 -12.291 12.204 1.00 18.13 92 ILE A O 1
ATOM 1187 N N . THR A 1 96 ? 26.651 -12.926 10.068 1.00 19.86 93 THR A N 1
ATOM 1188 C CA . THR A 1 96 ? 26.275 -14.296 10.417 1.00 24.82 93 THR A CA 1
ATOM 1189 C C . THR A 1 96 ? 27.480 -15.051 10.952 1.00 24.81 93 THR A C 1
ATOM 1190 O O . THR A 1 96 ? 28.616 -14.624 10.750 1.00 19.10 93 THR A O 1
ATOM 1201 N N . ARG A 1 97 ? 27.231 -16.171 11.625 1.00 22.83 94 ARG A N 1
ATOM 1202 C CA . ARG A 1 97 ? 28.300 -17.036 12.113 1.00 25.67 94 ARG A CA 1
ATOM 1203 C C . ARG A 1 97 ? 29.199 -17.522 10.979 1.00 24.03 94 ARG A C 1
ATOM 1204 O O . ARG A 1 97 ? 30.426 -17.506 11.100 1.00 24.15 94 ARG A O 1
ATOM 1225 N N . ASP A 1 98 ? 28.589 -17.990 9.891 1.00 21.72 95 ASP A N 1
ATOM 1226 C CA . ASP A 1 98 ? 29.360 -18.495 8.758 1.00 24.67 95 ASP A CA 1
ATOM 1227 C C . ASP A 1 98 ? 30.244 -17.398 8.192 1.00 24.42 95 ASP A C 1
ATOM 1228 O O . ASP A 1 98 ? 31.393 -17.648 7.847 1.00 26.21 95 ASP A O 1
ATOM 1237 N N . GLU A 1 99 ? 29.730 -16.178 8.104 1.00 20.01 96 GLU A N 1
ATOM 1238 C CA . GLU A 1 99 ? 30.548 -15.109 7.551 1.00 19.23 96 GLU A CA 1
ATOM 1239 C C . GLU A 1 99 ? 31.649 -14.726 8.536 1.00 16.75 96 GLU A C 1
ATOM 1240 O O . GLU A 1 99 ? 32.789 -14.491 8.120 1.00 17.17 96 GLU A O 1
ATOM 1252 N N . ALA A 1 100 ? 31.327 -14.675 9.832 1.00 15.00 97 ALA A N 1
ATOM 1253 C CA . ALA A 1 100 ? 32.321 -14.288 10.836 1.00 15.51 97 ALA A CA 1
ATOM 1254 C C . ALA A 1 100 ? 33.517 -15.227 10.806 1.00 17.69 97 ALA A C 1
ATOM 1255 O O . ALA A 1 100 ? 34.667 -14.815 10.985 1.00 18.24 97 ALA A O 1
ATOM 1262 N N . GLU A 1 101 ? 33.223 -16.501 10.616 1.00 17.85 98 GLU A N 1
ATOM 1263 C CA . GLU A 1 101 ? 34.252 -17.526 10.536 1.00 21.17 98 GLU A CA 1
ATOM 1264 C C . GLU A 1 101 ? 35.150 -17.307 9.324 1.00 18.02 98 GLU A C 1
ATOM 1265 O O . GLU A 1 101 ? 36.353 -17.548 9.385 1.00 18.11 98 GLU A O 1
ATOM 1277 N N . LEU A 1 102 ? 34.563 -16.861 8.218 1.00 16.16 99 LEU A N 1
ATOM 1278 C CA . LEU A 1 102 ? 35.335 -16.635 7.003 1.00 17.07 99 LEU A CA 1
ATOM 1279 C C . LEU A 1 102 ? 36.240 -15.393 7.078 1.00 19.03 99 LEU A C 1
ATOM 1280 O O . LEU A 1 102 ? 37.317 -15.379 6.485 1.00 18.74 99 LEU A O 1
ATOM 1296 N N . ILE A 1 103 ? 35.809 -14.360 7.797 1.00 15.04 100 ILE A N 1
ATOM 1297 C CA . ILE A 1 103 ? 36.550 -13.101 7.816 1.00 16.22 100 ILE A CA 1
ATOM 1298 C C . ILE A 1 103 ? 37.878 -13.250 8.555 1.00 15.49 100 ILE A C 1
ATOM 1299 O O . ILE A 1 103 ? 37.937 -13.767 9.676 1.00 13.82 100 ILE A O 1
ATOM 1315 N N . ASP A 1 104 ? 38.941 -12.809 7.893 1.00 13.80 101 ASP A N 1
ATOM 1316 C CA . ASP A 1 104 ? 40.264 -12.720 8.485 1.00 13.26 101 ASP A CA 1
ATOM 1317 C C . ASP A 1 104 ? 40.163 -12.075 9.878 1.00 11.33 101 ASP A C 1
ATOM 1318 O O . ASP A 1 104 ? 39.599 -11.000 10.020 1.00 13.22 101 ASP A O 1
ATOM 1327 N N . PRO A 1 105 ? 40.694 -12.745 10.912 1.00 13.56 102 PRO A N 1
ATOM 1328 C CA . PRO A 1 105 ? 40.722 -12.125 12.243 1.00 13.75 102 PRO A CA 1
ATOM 1329 C C . PRO A 1 105 ? 41.348 -10.726 12.261 1.00 12.46 102 PRO A C 1
ATOM 1330 O O . PRO A 1 105 ? 40.960 -9.912 13.083 1.00 12.06 102 PRO A O 1
ATOM 1341 N N . GLN A 1 106 ? 42.297 -10.447 11.381 1.00 10.56 103 GLN A N 1
ATOM 1342 C CA . GLN A 1 106 ? 42.872 -9.107 11.340 1.00 11.53 103 GLN A CA 1
ATOM 1343 C C . GLN A 1 106 ? 41.803 -8.050 11.040 1.00 10.08 103 GLN A C 1
ATOM 1344 O O . GLN A 1 106 ? 41.840 -6.954 11.602 1.00 9.69 103 GLN A O 1
ATOM 1358 N N . GLN A 1 107 ? 40.858 -8.383 10.158 1.00 9.64 104 GLN A N 1
ATOM 1359 C CA . GLN A 1 107 ? 39.800 -7.446 9.758 1.00 12.61 104 GLN A CA 1
ATOM 1360 C C . GLN A 1 107 ? 38.736 -7.356 10.838 1.00 10.72 104 GLN A C 1
ATOM 1361 O O . GLN A 1 107 ? 38.193 -6.285 11.082 1.00 9.80 104 GLN A O 1
ATOM 1375 N N . ARG A 1 108 ? 38.449 -8.477 11.500 1.00 9.77 105 ARG A N 1
ATOM 1376 C CA . ARG A 1 108 ? 37.524 -8.462 12.631 1.00 11.23 105 ARG A CA 1
ATOM 1377 C C . ARG A 1 108 ? 38.057 -7.618 13.769 1.00 9.96 105 ARG A C 1
ATOM 1378 O O . ARG A 1 108 ? 37.339 -6.796 14.340 1.00 9.73 105 ARG A O 1
ATOM 1399 N N . GLN A 1 109 ? 39.321 -7.826 14.107 1.00 10.79 106 GLN A N 1
ATOM 1400 C CA . GLN A 1 109 ? 39.932 -7.063 15.186 1.00 12.25 106 GLN A CA 1
ATOM 1401 C C . GLN A 1 109 ? 40.036 -5.583 14.805 1.00 12.87 106 GLN A C 1
ATOM 1402 O O . GLN A 1 109 ? 39.862 -4.709 15.661 1.00 13.91 106 GLN A O 1
ATOM 1416 N N . PHE A 1 110 ? 40.301 -5.282 13.535 1.00 10.63 107 PHE A N 1
ATOM 1417 C CA . PHE A 1 110 ? 40.395 -3.875 13.139 1.00 8.44 107 PHE A CA 1
ATOM 1418 C C . PHE A 1 110 ? 39.026 -3.213 13.264 1.00 10.54 107 PHE A C 1
ATOM 1419 O O . PHE A 1 110 ? 38.923 -2.066 13.673 1.00 12.51 107 PHE A O 1
ATOM 1436 N N . LEU A 1 111 ? 37.980 -3.946 12.895 1.00 10.53 108 LEU A N 1
ATOM 1437 C CA . LEU A 1 111 ? 36.619 -3.434 12.971 1.00 9.87 108 LEU A CA 1
ATOM 1438 C C . LEU A 1 111 ? 36.235 -3.114 14.414 1.00 11.11 108 LEU A C 1
ATOM 1439 O O . LEU A 1 111 ? 35.706 -2.041 14.702 1.00 9.44 108 LEU A O 1
ATOM 1455 N N . GLU A 1 112 ? 36.516 -4.020 15.341 1.00 10.01 109 GLU A N 1
ATOM 1456 C CA . GLU A 1 112 ? 36.176 -3.733 16.739 1.00 10.82 109 GLU A CA 1
ATOM 1457 C C . GLU A 1 112 ? 37.045 -2.591 17.257 1.00 13.01 109 GLU A C 1
ATOM 1458 O O . GLU A 1 112 ? 36.568 -1.732 17.997 1.00 11.62 109 GLU A O 1
ATOM 1470 N N . CYS A 1 113 ? 38.317 -2.572 16.870 1.00 12.17 110 CYS A N 1
ATOM 1471 C CA . CYS A 1 113 ? 39.228 -1.512 17.340 1.00 12.03 110 CYS A CA 1
ATOM 1472 C C . CYS A 1 113 ? 38.805 -0.107 16.836 1.00 12.87 110 CYS A C 1
ATOM 1473 O O . CYS A 1 113 ? 38.869 0.881 17.573 1.00 12.45 110 CYS A O 1
ATOM 1481 N N . ALA A 1 114 ? 38.376 -0.027 15.581 1.00 11.61 111 ALA A N 1
ATOM 1482 C CA . ALA A 1 114 ? 37.902 1.235 15.013 1.00 10.18 111 ALA A CA 1
ATOM 1483 C C . ALA A 1 114 ? 36.645 1.725 15.726 1.00 10.50 111 ALA A C 1
ATOM 1484 O O . ALA A 1 114 ? 36.505 2.918 16.000 1.00 12.45 111 ALA A O 1
ATOM 1491 N N . TYR A 1 115 ? 35.729 0.804 16.001 1.00 10.63 112 TYR A N 1
ATOM 1492 C CA . TYR A 1 115 ? 34.540 1.098 16.784 1.00 13.03 112 TYR A CA 1
ATOM 1493 C C . TYR A 1 115 ? 34.955 1.711 18.124 1.00 14.19 112 TYR A C 1
ATOM 1494 O O . TYR A 1 115 ? 34.432 2.744 18.519 1.00 14.34 112 TYR A O 1
ATOM 1512 N N . GLU A 1 116 ? 35.909 1.078 18.804 1.00 11.33 113 GLU A N 1
ATOM 1513 C CA . GLU A 1 116 ? 36.397 1.573 20.089 1.00 12.56 113 GLU A CA 1
ATOM 1514 C C . GLU A 1 116 ? 37.012 2.955 19.961 1.00 13.06 113 GLU A C 1
ATOM 1515 O O . GLU A 1 116 ? 36.820 3.789 20.842 1.00 14.69 113 GLU A O 1
ATOM 1527 N N . ALA A 1 117 ? 37.769 3.195 18.885 1.00 11.26 114 ALA A N 1
ATOM 1528 C CA . ALA A 1 117 ? 38.437 4.486 18.716 1.00 14.01 114 ALA A CA 1
ATOM 1529 C C . ALA A 1 117 ? 37.420 5.614 18.555 1.00 13.64 114 ALA A C 1
ATOM 1530 O O . ALA A 1 117 ? 37.592 6.702 19.119 1.00 12.24 114 ALA A O 1
ATOM 1537 N N . LEU A 1 118 ? 36.365 5.358 17.792 1.00 13.66 115 LEU A N 1
ATOM 1538 C CA . LEU A 1 118 ? 35.307 6.349 17.588 1.00 15.01 115 LEU A CA 1
ATOM 1539 C C . LEU A 1 118 ? 34.516 6.555 18.880 1.00 14.23 115 LEU A C 1
ATOM 1540 O O . LEU A 1 118 ? 34.179 7.680 19.236 1.00 13.27 115 LEU A O 1
ATOM 1556 N N . GLU A 1 119 ? 34.241 5.472 19.595 1.00 14.14 116 GLU A N 1
ATOM 1557 C CA . GLU A 1 119 ? 33.651 5.584 20.919 1.00 16.65 116 GLU A CA 1
ATOM 1558 C C . GLU A 1 119 ? 34.478 6.462 21.859 1.00 15.68 116 GLU A C 1
ATOM 1559 O O . GLU A 1 119 ? 33.934 7.301 22.554 1.00 13.55 116 GLU A O 1
ATOM 1571 N N . ARG A 1 120 ? 35.788 6.252 21.910 1.00 13.27 117 ARG A N 1
ATOM 1572 C CA . ARG A 1 120 ? 36.609 7.041 22.813 1.00 15.78 117 ARG A CA 1
ATOM 1573 C C . ARG A 1 120 ? 36.630 8.495 22.365 1.00 15.91 117 ARG A C 1
ATOM 1574 O O . ARG A 1 120 ? 36.661 9.395 23.205 1.00 18.66 117 ARG A O 1
ATOM 1595 N N . ALA A 1 121 ? 36.580 8.727 21.054 1.00 14.85 118 ALA A N 1
ATOM 1596 C CA . ALA A 1 121 ? 36.501 10.089 20.516 1.00 12.25 118 ALA A CA 1
ATOM 1597 C C . ALA A 1 121 ? 35.175 10.760 20.851 1.00 13.93 118 ALA A C 1
ATOM 1598 O O . ALA A 1 121 ? 35.110 11.985 20.981 1.00 14.54 118 ALA A O 1
ATOM 1605 N N . GLY A 1 122 ? 34.123 9.956 20.998 1.00 14.35 119 GLY A N 1
ATOM 1606 C CA . GLY A 1 122 ? 32.811 10.460 21.358 1.00 18.89 119 GLY A CA 1
ATOM 1607 C C . GLY A 1 122 ? 31.886 10.665 20.162 1.00 18.36 119 GLY A C 1
ATOM 1608 O O . GLY A 1 122 ? 30.904 11.388 20.282 1.00 18.57 119 GLY A O 1
ATOM 1612 N N . TYR A 1 123 ? 32.178 10.015 19.033 1.00 15.62 120 TYR A N 1
ATOM 1613 C CA . TYR A 1 123 ? 31.369 10.171 17.818 1.00 15.08 120 TYR A CA 1
ATOM 1614 C C . TYR A 1 123 ? 30.716 8.863 17.373 1.00 13.79 120 TYR A C 1
ATOM 1615 O O . TYR A 1 123 ? 31.382 7.843 17.210 1.00 12.77 120 TYR A O 1
ATOM 1633 N N . ASP A 1 124 ? 29.397 8.911 17.230 1.00 14.19 121 ASP A N 1
ATOM 1634 C CA . ASP A 1 124 ? 28.604 7.836 16.641 1.00 12.55 121 ASP A CA 1
ATOM 1635 C C . ASP A 1 124 ? 28.383 8.165 15.160 1.00 12.92 121 ASP A C 1
ATOM 1636 O O . ASP A 1 124 ? 27.577 9.040 14.824 1.00 13.74 121 ASP A O 1
ATOM 1645 N N . PRO A 1 125 ? 29.103 7.484 14.260 1.00 15.61 122 PRO A N 1
ATOM 1646 C CA . PRO A 1 125 ? 28.954 7.870 12.851 1.00 17.45 122 PRO A CA 1
ATOM 1647 C C . PRO A 1 125 ? 27.597 7.530 12.240 1.00 16.92 122 PRO A C 1
ATOM 1648 O O . PRO A 1 125 ? 27.327 7.943 11.107 1.00 16.21 122 PRO A O 1
ATOM 1659 N N . GLN A 1 126 ? 26.742 6.799 12.954 1.00 16.51 123 GLN A N 1
ATOM 1660 C CA . GLN A 1 126 ? 25.403 6.542 12.433 1.00 16.29 123 GLN A CA 1
ATOM 1661 C C . GLN A 1 126 ? 24.534 7.791 12.523 1.00 16.13 123 GLN A C 1
ATOM 1662 O O . GLN A 1 126 ? 23.442 7.834 11.963 1.00 18.65 123 GLN A O 1
ATOM 1676 N N . ARG A 1 127 ? 25.009 8.805 13.233 1.00 15.63 124 ARG A N 1
ATOM 1677 C CA . ARG A 1 127 ? 24.271 10.066 13.353 1.00 15.98 124 ARG A CA 1
ATOM 1678 C C . ARG A 1 127 ? 25.188 11.222 12.961 1.00 20.42 124 ARG A C 1
ATOM 1679 O O . ARG A 1 127 ? 26.403 11.050 12.892 1.00 19.70 124 ARG A O 1
ATOM 1700 N N . GLY A 1 128 ? 24.618 12.392 12.693 1.00 25.49 125 GLY A N 1
ATOM 1701 C CA . GLY A 1 128 ? 25.432 13.570 12.438 1.00 30.77 125 GLY A CA 1
ATOM 1702 C C . GLY A 1 128 ? 25.830 13.740 10.986 1.00 34.73 125 GLY A C 1
ATOM 1703 O O . GLY A 1 128 ? 25.525 12.891 10.137 1.00 33.91 125 GLY A O 1
ATOM 1707 N N . GLU A 1 129 ? 26.510 14.851 10.705 1.00 41.68 126 GLU A N 1
ATOM 1708 C CA . GLU A 1 129 ? 26.818 15.256 9.333 1.00 46.93 126 GLU A CA 1
ATOM 1709 C C . GLU A 1 129 ? 28.311 15.165 9.030 1.00 43.51 126 GLU A C 1
ATOM 1710 O O . GLU A 1 129 ? 28.749 15.556 7.951 1.00 44.24 126 GLU A O 1
ATOM 1714 N N . GLN A 1 130 ? 29.085 14.663 9.987 1.00 34.78 127 GLN A N 1
ATOM 1715 C CA . GLN A 1 130 ? 30.529 14.528 9.803 1.00 30.88 127 GLN A CA 1
ATOM 1716 C C . GLN A 1 130 ? 30.816 13.565 8.656 1.00 27.12 127 GLN A C 1
ATOM 1717 O O . GLN A 1 130 ? 30.093 12.597 8.453 1.00 28.03 127 GLN A O 1
ATOM 1731 N N . ARG A 1 131 ? 31.862 13.852 7.892 1.00 23.82 128 ARG A N 1
ATOM 1732 C CA . ARG A 1 131 ? 32.306 12.958 6.840 1.00 19.30 128 ARG A CA 1
ATOM 1733 C C . ARG A 1 131 ? 33.620 12.315 7.280 1.00 14.68 128 ARG A C 1
ATOM 1734 O O . ARG A 1 131 ? 34.631 12.993 7.424 1.00 16.76 128 ARG A O 1
ATOM 1755 N N . ILE A 1 132 ? 33.571 11.011 7.531 1.00 11.66 129 ILE A N 1
ATOM 1756 C CA . ILE A 1 132 ? 34.672 10.289 8.154 1.00 11.52 129 ILE A CA 1
ATOM 1757 C C . ILE A 1 132 ? 35.321 9.317 7.168 1.00 12.87 129 ILE A C 1
ATOM 1758 O O . ILE A 1 132 ? 34.657 8.394 6.675 1.00 15.38 129 ILE A O 1
ATOM 1774 N N . GLY A 1 133 ? 36.606 9.530 6.897 1.00 9.25 130 GLY A N 1
ATOM 1775 C CA . GLY A 1 133 ? 37.402 8.651 6.063 1.00 7.88 130 GLY A CA 1
ATOM 1776 C C . GLY A 1 133 ? 38.116 7.593 6.882 1.00 9.55 130 GLY A C 1
ATOM 1777 O O . GLY A 1 133 ? 38.156 7.666 8.115 1.00 8.40 130 GLY A O 1
ATOM 1781 N N . VAL A 1 134 ? 38.678 6.600 6.205 1.00 9.33 131 VAL A N 1
ATOM 1782 C CA . VAL A 1 134 ? 39.466 5.584 6.876 1.00 8.00 131 VAL A CA 1
ATOM 1783 C C . VAL A 1 134 ? 40.582 5.055 5.986 1.00 7.75 131 VAL A C 1
ATOM 1784 O O . VAL A 1 134 ? 40.354 4.634 4.831 1.00 8.03 131 VAL A O 1
ATOM 1797 N N . TYR A 1 135 ? 41.795 5.085 6.534 1.00 8.98 132 TYR A N 1
ATOM 1798 C CA . TYR A 1 135 ? 42.986 4.536 5.901 1.00 9.08 132 TYR A CA 1
ATOM 1799 C C . TYR A 1 135 ? 43.568 3.451 6.800 1.00 9.59 132 TYR A C 1
ATOM 1800 O O . TYR A 1 135 ? 43.933 3.703 7.942 1.00 9.40 132 TYR A O 1
ATOM 1818 N N . ALA A 1 136 ? 43.644 2.230 6.301 1.00 9.57 133 ALA A N 1
ATOM 1819 C CA . ALA A 1 136 ? 44.044 1.119 7.156 1.00 10.41 133 ALA A CA 1
ATOM 1820 C C . ALA A 1 136 ? 44.693 0.001 6.358 1.00 12.87 133 ALA A C 1
ATOM 1821 O O . ALA A 1 136 ? 44.442 -0.141 5.162 1.00 13.84 133 ALA A O 1
ATOM 1828 N N . GLY A 1 137 ? 45.530 -0.788 7.023 1.00 9.77 134 GLY A N 1
ATOM 1829 C CA . GLY A 1 137 ? 46.178 -1.919 6.376 1.00 9.35 134 GLY A CA 1
ATOM 1830 C C . GLY A 1 137 ? 46.228 -3.111 7.311 1.00 12.30 134 GLY A C 1
ATOM 1831 O O . GLY A 1 137 ? 46.260 -2.932 8.519 1.00 13.19 134 GLY A O 1
ATOM 1835 N N . VAL A 1 138 ? 46.234 -4.320 6.755 1.00 9.64 135 VAL A N 1
ATOM 1836 C CA . VAL A 1 138 ? 46.448 -5.520 7.539 1.00 8.89 135 VAL A CA 1
ATOM 1837 C C . VAL A 1 138 ? 47.633 -6.277 6.986 1.00 9.84 135 VAL A C 1
ATOM 1838 O O . VAL A 1 138 ? 48.065 -6.076 5.848 1.00 9.36 135 VAL A O 1
ATOM 1851 N N . GLY A 1 139 ? 48.161 -7.163 7.808 1.00 9.32 136 GLY A N 1
ATOM 1852 C CA . GLY A 1 139 ? 49.329 -7.938 7.446 1.00 10.46 136 GLY A CA 1
ATOM 1853 C C . GLY A 1 139 ? 48.980 -9.096 6.550 1.00 12.14 136 GLY A C 1
ATOM 1854 O O . GLY A 1 139 ? 47.836 -9.265 6.161 1.00 10.43 136 GLY A O 1
ATOM 1858 N N . LEU A 1 140 ? 50.002 -9.863 6.199 1.00 14.61 137 LEU A N 1
ATOM 1859 C CA . LEU A 1 140 ? 49.849 -11.068 5.411 1.00 14.31 137 LEU A CA 1
ATOM 1860 C C . LEU A 1 140 ? 48.694 -11.897 5.954 1.00 15.41 137 LEU A C 1
ATOM 1861 O O . LEU A 1 140 ? 48.642 -12.156 7.152 1.00 16.67 137 LEU A O 1
ATOM 1877 N N . ASN A 1 141 ? 47.774 -12.310 5.090 1.00 16.34 138 ASN A N 1
ATOM 1878 C CA . ASN A 1 141 ? 46.613 -13.058 5.571 1.00 18.39 138 ASN A CA 1
ATOM 1879 C C . ASN A 1 141 ? 46.957 -14.540 5.672 1.00 16.29 138 ASN A C 1
ATOM 1880 O O . ASN A 1 141 ? 46.731 -15.309 4.745 1.00 18.12 138 ASN A O 1
ATOM 1891 N N . THR A 1 142 ? 47.525 -14.939 6.805 1.00 18.52 139 THR A N 1
ATOM 1892 C CA . THR A 1 142 ? 47.876 -16.337 7.004 1.00 22.56 139 THR A CA 1
ATOM 1893 C C . THR A 1 142 ? 46.630 -17.158 7.363 1.00 24.96 139 THR A C 1
ATOM 1894 O O . THR A 1 142 ? 46.659 -18.379 7.301 1.00 25.64 139 THR A O 1
ATOM 1905 N N . TYR A 1 143 ? 45.541 -16.487 7.739 1.00 18.07 140 TYR A N 1
ATOM 1906 C CA . TYR A 1 143 ? 44.258 -17.173 7.991 1.00 18.33 140 TYR A CA 1
ATOM 1907 C C . TYR A 1 143 ? 43.727 -17.800 6.708 1.00 18.52 140 TYR A C 1
ATOM 1908 O O . TYR A 1 143 ? 43.267 -18.932 6.699 1.00 21.28 140 TYR A O 1
ATOM 1926 N N . LEU A 1 144 ? 43.813 -17.045 5.618 1.00 19.37 141 LEU A N 1
ATOM 1927 C CA . LEU A 1 144 ? 43.403 -17.516 4.312 1.00 18.23 141 LEU A CA 1
ATOM 1928 C C . LEU A 1 144 ? 44.324 -18.632 3.829 1.00 22.34 141 LEU A C 1
ATOM 1929 O O . LEU A 1 144 ? 43.871 -19.660 3.335 1.00 24.57 141 LEU A O 1
ATOM 1945 N N . LEU A 1 145 ? 45.624 -18.429 3.980 1.00 21.78 142 LEU A N 1
ATOM 1946 C CA . LEU A 1 145 ? 46.599 -19.398 3.500 1.00 26.34 142 LEU A CA 1
ATOM 1947 C C . LEU A 1 145 ? 46.572 -20.702 4.302 1.00 27.64 142 LEU A C 1
ATOM 1948 O O . LEU A 1 145 ? 46.660 -21.778 3.722 1.00 32.47 142 LEU A O 1
ATOM 1964 N N . HIS A 1 146 ? 46.470 -20.608 5.628 1.00 24.42 143 HIS A N 1
ATOM 1965 C CA . HIS A 1 146 ? 46.484 -21.802 6.488 1.00 28.34 143 HIS A CA 1
ATOM 1966 C C . HIS A 1 146 ? 45.080 -22.360 6.716 1.00 32.57 143 HIS A C 1
ATOM 1967 O O . HIS A 1 146 ? 44.744 -23.432 6.223 1.00 37.29 143 HIS A O 1
ATOM 1981 N N . ASN A 1 147 ? 44.264 -21.621 7.463 1.00 28.58 144 ASN A N 1
ATOM 1982 C CA . ASN A 1 147 ? 42.954 -22.108 7.893 1.00 29.06 144 ASN A CA 1
ATOM 1983 C C . ASN A 1 147 ? 41.960 -22.348 6.757 1.00 30.68 144 ASN A C 1
ATOM 1984 O O . ASN A 1 147 ? 41.157 -23.276 6.822 1.00 32.24 144 ASN A O 1
ATOM 1995 N N . LEU A 1 148 ? 42.014 -21.510 5.726 1.00 29.79 145 LEU A N 1
ATOM 1996 C CA . LEU A 1 148 ? 41.067 -21.578 4.616 1.00 26.50 145 LEU A CA 1
ATOM 1997 C C . LEU A 1 148 ? 41.717 -22.061 3.326 1.00 30.33 145 LEU A C 1
ATOM 1998 O O . LEU A 1 148 ? 41.058 -22.136 2.280 1.00 31.17 145 LEU A O 1
ATOM 2014 N N . GLY A 1 149 ? 43.005 -22.379 3.404 1.00 35.43 146 GLY A N 1
ATOM 2015 C CA . GLY A 1 149 ? 43.770 -22.794 2.243 1.00 42.23 146 GLY A CA 1
ATOM 2016 C C . GLY A 1 149 ? 43.108 -23.909 1.454 1.00 44.34 146 GLY A C 1
ATOM 2017 O O . GLY A 1 149 ? 42.704 -23.706 0.310 1.00 46.15 146 GLY A O 1
ATOM 2021 N N . GLU A 1 150 ? 43.006 -25.087 2.059 1.00 48.87 147 GLU A N 1
ATOM 2022 C CA . GLU A 1 150 ? 42.442 -26.249 1.378 1.00 51.68 147 GLU A CA 1
ATOM 2023 C C . GLU A 1 150 ? 41.009 -25.955 0.959 1.00 56.36 147 GLU A C 1
ATOM 2024 O O . GLU A 1 150 ? 40.578 -26.323 -0.134 1.00 60.92 147 GLU A O 1
ATOM 2028 N N . ARG A 1 151 ? 40.285 -25.278 1.843 1.00 53.44 148 ARG A N 1
ATOM 2029 C CA A ARG A 1 151 ? 38.908 -24.881 1.593 0.50 49.69 148 ARG A CA 1
ATOM 2030 C CA B ARG A 1 151 ? 38.901 -24.909 1.575 0.50 49.77 148 ARG A CA 1
ATOM 2031 C C . ARG A 1 151 ? 38.795 -24.115 0.278 1.00 46.81 148 ARG A C 1
ATOM 2032 O O . ARG A 1 151 ? 37.909 -24.375 -0.530 1.00 43.76 148 ARG A O 1
ATOM 2073 N N . TYR A 1 152 ? 39.710 -23.164 0.076 1.00 42.30 149 TYR A N 1
ATOM 2074 C CA . TYR A 1 152 ? 39.710 -22.335 -1.131 1.00 36.75 149 TYR A CA 1
ATOM 2075 C C . TYR A 1 152 ? 39.920 -23.141 -2.423 1.00 43.94 149 TYR A C 1
ATOM 2076 O O . TYR A 1 152 ? 39.152 -23.005 -3.374 1.00 44.55 149 TYR A O 1
ATOM 2094 N N . ARG A 1 153 ? 40.961 -23.965 -2.468 1.00 48.89 150 ARG A N 1
ATOM 2095 C CA . ARG A 1 153 ? 41.332 -24.622 -3.721 1.00 55.55 150 ARG A CA 1
ATOM 2096 C C . ARG A 1 153 ? 40.344 -25.709 -4.156 1.00 53.54 150 ARG A C 1
ATOM 2097 O O . ARG A 1 153 ? 40.333 -26.097 -5.321 1.00 60.55 150 ARG A O 1
ATOM 2118 N N . THR A 1 154 ? 39.507 -26.175 -3.236 1.00 49.29 151 THR A N 1
ATOM 2119 C CA . THR A 1 154 ? 38.506 -27.197 -3.552 1.00 54.25 151 THR A CA 1
ATOM 2120 C C . THR A 1 154 ? 37.078 -26.648 -3.528 1.00 55.75 151 THR A C 1
ATOM 2121 O O . THR A 1 154 ? 36.121 -27.410 -3.411 1.00 57.74 151 THR A O 1
ATOM 2132 N N . ALA A 1 155 ? 36.941 -25.329 -3.636 1.00 53.55 152 ALA A N 1
ATOM 2133 C CA . ALA A 1 155 ? 35.633 -24.681 -3.576 1.00 49.58 152 ALA A CA 1
ATOM 2134 C C . ALA A 1 155 ? 35.190 -24.168 -4.942 1.00 43.49 152 ALA A C 1
ATOM 2135 O O . ALA A 1 155 ? 36.006 -23.985 -5.847 1.00 41.77 152 ALA A O 1
ATOM 2142 N N . SER A 1 156 ? 33.886 -23.940 -5.070 1.00 40.19 153 SER A N 1
ATOM 2143 C CA . SER A 1 156 ? 33.300 -23.342 -6.262 1.00 44.55 153 SER A CA 1
ATOM 2144 C C . SER A 1 156 ? 33.740 -21.893 -6.429 1.00 48.10 153 SER A C 1
ATOM 2145 O O . SER A 1 156 ? 34.393 -21.328 -5.552 1.00 51.48 153 SER A O 1
ATOM 2153 N N . SER A 1 157 ? 33.357 -21.286 -7.547 1.00 46.34 154 SER A N 1
ATOM 2154 C CA . SER A 1 157 ? 33.718 -19.900 -7.817 1.00 51.91 154 SER A CA 1
ATOM 21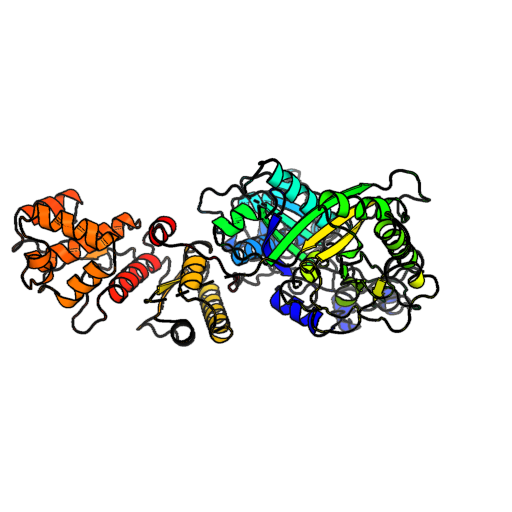55 C C . SER A 1 157 ? 32.894 -18.970 -6.922 1.00 44.12 154 SER A C 1
ATOM 2156 O O . SER A 1 157 ? 33.373 -17.909 -6.503 1.00 39.25 154 SER A O 1
ATOM 2164 N N . VAL A 1 158 ? 31.665 -19.382 -6.610 1.00 35.75 155 VAL A N 1
ATOM 2165 C CA . VAL A 1 158 ? 30.810 -18.616 -5.702 1.00 32.24 155 VAL A CA 1
ATOM 2166 C C . VAL A 1 158 ? 31.427 -18.541 -4.305 1.00 31.87 155 VAL A C 1
ATOM 2167 O O . VAL A 1 158 ? 31.434 -17.479 -3.678 1.00 31.99 155 VAL A O 1
ATOM 2180 N N . ASP A 1 159 ? 31.934 -19.668 -3.817 1.00 34.68 156 ASP A N 1
ATOM 2181 C CA . ASP A 1 159 ? 32.463 -19.737 -2.456 1.00 34.17 156 ASP A CA 1
ATOM 2182 C C . ASP A 1 159 ? 33.853 -19.106 -2.378 1.00 28.90 156 ASP A C 1
ATOM 2183 O O . ASP A 1 159 ? 34.211 -18.481 -1.372 1.00 26.38 156 ASP A O 1
ATOM 2192 N N . ARG A 1 160 ? 34.626 -19.261 -3.448 1.00 25.93 157 ARG A N 1
ATOM 2193 C CA . ARG A 1 160 ? 35.891 -18.548 -3.575 1.00 28.58 157 ARG A CA 1
ATOM 2194 C C . ARG A 1 160 ? 35.670 -17.036 -3.541 1.00 23.68 157 ARG A C 1
ATOM 2195 O O . ARG A 1 160 ? 36.408 -16.300 -2.887 1.00 27.35 157 ARG A O 1
ATOM 2216 N N . TYR A 1 161 ? 34.648 -16.576 -4.246 1.00 22.73 158 TYR A N 1
ATOM 2217 C CA . TYR A 1 161 ? 34.307 -15.163 -4.268 1.00 22.51 158 TYR A CA 1
ATOM 2218 C C . TYR A 1 161 ? 33.958 -14.685 -2.855 1.00 21.74 158 TYR A C 1
ATOM 2219 O O . TYR A 1 161 ? 34.417 -13.641 -2.405 1.00 20.88 158 TYR A O 1
ATOM 2237 N N . ARG A 1 162 ? 33.167 -15.462 -2.133 1.00 23.93 159 ARG A N 1
ATOM 2238 C CA . ARG A 1 162 ? 32.823 -15.083 -0.772 1.00 27.19 159 ARG A CA 1
ATOM 2239 C C . ARG A 1 162 ? 34.080 -15.064 0.137 1.00 18.90 159 ARG A C 1
ATOM 2240 O O . ARG A 1 162 ? 34.225 -14.200 1.000 1.00 18.51 159 ARG A O 1
ATOM 2295 N N . ILE A 1 165 ? 36.068 -11.663 -0.697 1.00 14.81 162 ILE A N 1
ATOM 2296 C CA . ILE A 1 165 ? 35.591 -10.399 -0.115 1.00 15.98 162 ILE A CA 1
ATOM 2297 C C . ILE A 1 165 ? 35.658 -10.422 1.405 1.00 16.73 162 ILE A C 1
ATOM 2298 O O . ILE A 1 165 ? 35.509 -9.373 2.024 1.00 16.04 162 ILE A O 1
ATOM 2314 N N . THR A 1 166 ? 35.921 -11.589 2.008 1.00 16.88 163 THR A N 1
ATOM 2315 C CA . THR A 1 166 ? 36.104 -11.642 3.460 1.00 16.97 163 THR A CA 1
ATOM 2316 C C . THR A 1 166 ? 37.574 -11.726 3.871 1.00 16.34 163 THR A C 1
ATOM 2317 O O . THR A 1 166 ? 37.877 -11.723 5.062 1.00 13.89 163 THR A O 1
ATOM 2328 N N . ASN A 1 167 ? 38.489 -11.761 2.900 1.00 14.95 164 ASN A N 1
ATOM 2329 C CA . ASN A 1 167 ? 39.899 -11.983 3.218 1.00 14.03 164 ASN A CA 1
ATOM 2330 C C . ASN A 1 167 ? 40.929 -11.140 2.483 1.00 12.91 164 ASN A C 1
ATOM 2331 O O . ASN A 1 167 ? 42.057 -11.000 2.966 1.00 12.57 164 ASN A O 1
ATOM 2342 N N . ASP A 1 168 ? 40.586 -10.592 1.326 1.00 12.50 165 ASP A N 1
ATOM 2343 C CA . ASP A 1 168 ? 41.598 -9.842 0.593 1.00 12.33 165 ASP A CA 1
ATOM 2344 C C . ASP A 1 168 ? 41.846 -8.492 1.291 1.00 11.94 165 ASP A C 1
ATOM 2345 O O . ASP A 1 168 ? 40.959 -7.941 1.959 1.00 10.62 165 ASP A O 1
ATOM 2354 N N . LYS A 1 169 ? 43.069 -7.985 1.173 1.00 12.17 166 LYS A N 1
ATOM 2355 C CA . LYS A 1 169 ? 43.487 -6.761 1.880 1.00 15.32 166 LYS A CA 1
ATOM 2356 C C . LYS A 1 169 ? 42.570 -5.578 1.589 1.00 11.58 166 LYS A C 1
ATOM 2357 O O . LYS A 1 169 ? 42.348 -4.725 2.451 1.00 14.08 166 LYS A O 1
ATOM 2376 N N . ASP A 1 170 ? 42.060 -5.548 0.362 1.00 10.03 167 ASP A N 1
ATOM 2377 C CA . ASP A 1 170 ? 41.211 -4.470 -0.145 1.00 12.69 167 ASP A CA 1
ATOM 2378 C C . ASP A 1 170 ? 40.015 -4.176 0.723 1.00 17.44 167 ASP A C 1
ATOM 2379 O O . ASP A 1 170 ? 39.439 -3.095 0.614 1.00 22.68 167 ASP A O 1
ATOM 2388 N N . PHE A 1 171 ? 39.596 -5.142 1.534 1.00 13.85 168 PHE A N 1
ATOM 2389 C CA . PHE A 1 171 ? 38.279 -5.027 2.157 1.00 12.21 168 PHE A CA 1
ATOM 2390 C C . PHE A 1 171 ? 38.333 -4.612 3.614 1.00 11.67 168 PHE A C 1
ATOM 2391 O O . PHE A 1 171 ? 37.293 -4.409 4.212 1.00 12.21 168 PHE A O 1
ATOM 2408 N N . VAL A 1 172 ? 39.527 -4.416 4.186 1.00 11.71 169 VAL A N 1
ATOM 2409 C CA . VAL A 1 172 ? 39.585 -4.058 5.608 1.00 10.68 169 VAL A CA 1
ATOM 2410 C C . VAL A 1 172 ? 38.993 -2.671 5.842 1.00 11.55 169 VAL A C 1
ATOM 2411 O O . VAL A 1 172 ? 38.215 -2.489 6.771 1.00 11.99 169 VAL A O 1
ATOM 2424 N N . ALA A 1 173 ? 39.335 -1.708 4.992 1.00 9.61 170 ALA A N 1
ATOM 2425 C CA . ALA A 1 173 ? 38.879 -0.347 5.185 1.00 10.46 170 ALA A CA 1
ATOM 2426 C C . ALA A 1 173 ? 37.418 -0.230 4.795 1.00 9.12 170 ALA A C 1
ATOM 2427 O O . ALA A 1 173 ? 36.660 0.428 5.489 1.00 11.55 170 ALA A O 1
ATOM 2434 N N . THR A 1 174 ? 37.018 -0.856 3.689 1.00 8.17 171 THR A N 1
ATOM 2435 C CA . THR A 1 174 ? 35.640 -0.734 3.239 1.00 11.55 171 THR A CA 1
ATOM 2436 C C . THR A 1 174 ? 34.632 -1.525 4.102 1.00 11.22 171 THR A C 1
ATOM 2437 O O . THR A 1 174 ? 33.503 -1.088 4.270 1.00 9.67 171 THR A O 1
ATOM 2448 N N . ARG A 1 175 ? 35.026 -2.679 4.629 1.00 10.88 172 ARG A N 1
ATOM 2449 C CA . ARG A 1 175 ? 34.176 -3.390 5.592 1.00 11.12 172 ARG A CA 1
ATOM 2450 C C . ARG A 1 175 ? 33.887 -2.489 6.774 1.00 10.71 172 ARG A C 1
ATOM 2451 O O . ARG A 1 175 ? 32.742 -2.394 7.227 1.00 11.46 172 ARG A O 1
ATOM 2472 N N . THR A 1 176 ? 34.919 -1.799 7.246 1.00 7.58 173 THR A N 1
ATOM 2473 C CA . THR A 1 176 ? 34.761 -0.886 8.367 1.00 10.51 173 THR A CA 1
ATOM 2474 C C . THR A 1 176 ? 33.849 0.270 7.978 1.00 9.85 173 THR A C 1
ATOM 2475 O O . THR A 1 176 ? 32.977 0.654 8.754 1.00 10.02 173 THR A O 1
ATOM 2486 N N . ALA A 1 177 ? 34.030 0.816 6.776 1.00 8.02 174 ALA A N 1
ATOM 2487 C CA . ALA A 1 177 ? 33.188 1.935 6.336 1.00 8.53 174 ALA A CA 1
ATOM 2488 C C . ALA A 1 177 ? 31.723 1.498 6.268 1.00 10.19 174 ALA A C 1
ATOM 2489 O O . ALA A 1 177 ? 30.816 2.227 6.693 1.00 11.66 174 ALA A O 1
ATOM 2496 N N . TYR A 1 178 ? 31.487 0.301 5.746 1.00 9.37 175 TYR A N 1
ATOM 2497 C CA . TYR A 1 178 ? 30.129 -0.200 5.587 1.00 9.68 175 TYR A CA 1
ATOM 2498 C C . TYR A 1 178 ? 29.455 -0.493 6.929 1.00 11.07 175 TYR A C 1
ATOM 2499 O O . TYR A 1 178 ? 28.263 -0.227 7.115 1.00 11.27 175 TYR A O 1
ATOM 2517 N N . LYS A 1 179 ? 30.210 -1.036 7.871 1.00 10.93 176 LYS A N 1
ATOM 2518 C CA . LYS A 1 179 ? 29.614 -1.462 9.130 1.00 12.19 176 LYS A CA 1
ATOM 2519 C C . LYS A 1 179 ? 29.546 -0.349 10.162 1.00 11.66 176 LYS A C 1
ATOM 2520 O O . LYS A 1 179 ? 28.714 -0.416 11.062 1.00 13.32 176 LYS A O 1
ATOM 2539 N N . LEU A 1 180 ? 30.420 0.657 10.048 1.00 11.35 177 LEU A N 1
ATOM 2540 C CA . LEU A 1 180 ? 30.415 1.798 10.976 1.00 12.05 177 LEU A CA 1
ATOM 2541 C C . LEU A 1 180 ? 29.764 3.071 10.403 1.00 14.08 177 LEU A C 1
ATOM 2542 O O . LEU A 1 180 ? 29.534 4.022 11.137 1.00 14.49 177 LEU A O 1
ATOM 2558 N N . ASN A 1 181 ? 29.478 3.070 9.100 1.00 10.56 178 ASN A N 1
ATOM 2559 C CA . ASN A 1 181 ? 28.957 4.230 8.335 1.00 12.00 178 ASN A CA 1
ATOM 2560 C C . ASN A 1 181 ? 29.971 5.363 8.150 1.00 14.95 178 ASN A C 1
ATOM 2561 O O . ASN A 1 181 ? 29.728 6.509 8.530 1.00 16.13 178 ASN A O 1
ATOM 2572 N N . LEU A 1 182 ? 31.094 5.045 7.520 1.00 12.32 179 LEU A N 1
ATOM 2573 C CA . LEU A 1 182 ? 32.122 6.033 7.215 1.00 10.50 179 LEU A CA 1
ATOM 2574 C C . LEU A 1 182 ? 31.988 6.332 5.729 1.00 15.15 179 LEU A C 1
ATOM 2575 O O . LEU A 1 182 ? 32.124 5.420 4.909 1.00 15.90 179 LEU A O 1
ATOM 2591 N N . CYS A 1 183 ? 31.687 7.584 5.384 1.00 12.74 180 CYS A N 1
ATOM 2592 C CA . CYS A 1 183 ? 31.396 7.970 4.005 1.00 10.66 180 CYS A CA 1
ATOM 2593 C C . CYS A 1 183 ? 32.518 8.761 3.340 1.00 11.73 180 CYS A C 1
ATOM 2594 O O . CYS A 1 183 ? 32.391 9.179 2.184 1.00 10.09 180 CYS A O 1
ATOM 2602 N N . GLY A 1 184 ? 33.604 8.989 4.069 1.00 11.17 181 GLY A N 1
ATOM 2603 C CA . GLY A 1 184 ? 34.783 9.603 3.481 1.00 12.69 181 GLY A CA 1
ATOM 2604 C C . GLY A 1 184 ? 35.549 8.563 2.674 1.00 12.54 181 GLY A C 1
ATOM 2605 O O . GLY A 1 184 ? 35.111 7.415 2.559 1.00 9.79 181 GLY A O 1
ATOM 2609 N N . PRO A 1 185 ? 36.693 8.948 2.098 1.00 12.46 182 PRO A N 1
ATOM 2610 C CA . PRO A 1 185 ? 37.519 7.959 1.402 1.00 12.18 182 PRO A CA 1
ATOM 2611 C C . PRO A 1 185 ? 37.864 6.806 2.319 1.00 10.21 182 PRO A C 1
ATOM 2612 O O . PRO A 1 185 ? 38.304 7.037 3.445 1.00 9.33 182 PRO A O 1
ATOM 2623 N N . SER A 1 186 ? 37.668 5.585 1.840 1.00 10.33 183 SER A N 1
ATOM 2624 C CA . SER A 1 186 ? 37.975 4.399 2.608 1.00 13.70 183 SER A CA 1
ATOM 2625 C C . SER A 1 186 ? 38.921 3.546 1.787 1.00 12.20 183 SER A C 1
ATOM 2626 O O . SER A 1 186 ? 38.548 2.993 0.745 1.00 12.19 183 SER A O 1
ATOM 2634 N N . VAL A 1 187 ? 40.160 3.479 2.241 1.00 8.42 184 VAL A N 1
ATOM 2635 C CA . VAL A 1 187 ? 41.242 2.993 1.411 1.00 8.46 184 VAL A CA 1
ATOM 2636 C C . VAL A 1 187 ? 42.134 2.036 2.194 1.00 9.39 184 VAL A C 1
ATOM 2637 O O . VAL A 1 187 ? 42.574 2.347 3.303 1.00 8.77 184 VAL A O 1
ATOM 2650 N N . SER A 1 188 ? 42.393 0.867 1.628 1.00 9.60 185 SER A N 1
ATOM 2651 C CA . SER A 1 188 ? 43.388 -0.021 2.222 1.00 13.48 185 SER A CA 1
ATOM 2652 C C . SER A 1 188 ? 44.762 0.370 1.702 1.00 11.85 185 SER A C 1
ATOM 2653 O O . SER A 1 188 ? 44.989 0.473 0.494 1.00 12.59 185 SER A O 1
ATOM 2661 N N . THR A 1 189 ? 45.654 0.641 2.645 1.00 9.61 186 THR A N 1
ATOM 2662 C CA . THR A 1 189 ? 46.987 1.148 2.358 1.00 14.33 186 THR A CA 1
ATOM 2663 C C . THR A 1 189 ? 47.996 0.215 3.012 1.00 10.90 186 THR A C 1
ATOM 2664 O O . THR A 1 189 ? 47.873 -0.130 4.198 1.00 11.86 186 THR A O 1
ATOM 2675 N N . ASN A 1 190 ? 48.986 -0.209 2.242 1.00 8.17 187 ASN A N 1
ATOM 2676 C CA . ASN A 1 190 ? 49.939 -1.208 2.695 1.00 9.87 187 ASN A CA 1
ATOM 2677 C C . ASN A 1 190 ? 51.364 -0.882 2.233 1.00 12.23 187 ASN A C 1
ATOM 2678 O O . ASN A 1 190 ? 51.597 -0.721 1.040 1.00 11.91 187 ASN A O 1
ATOM 2689 N N . THR A 1 191 ? 52.294 -0.794 3.188 1.00 11.37 188 THR A N 1
ATOM 2690 C CA . THR A 1 191 ? 53.712 -0.592 2.900 1.00 13.05 188 THR A CA 1
ATOM 2691 C C . THR A 1 191 ? 54.547 -1.415 3.875 1.00 13.03 188 THR A C 1
ATOM 2692 O O . THR A 1 191 ? 55.599 -0.979 4.336 1.00 9.83 188 THR A O 1
ATOM 2703 N N . ALA A 1 192 ? 54.062 -2.602 4.196 1.00 8.66 189 ALA A N 1
ATOM 2704 C CA . ALA A 1 192 ? 54.725 -3.474 5.167 1.00 10.12 189 ALA A CA 1
ATOM 2705 C C . ALA A 1 192 ? 54.907 -2.778 6.534 1.00 9.35 189 ALA A C 1
ATOM 2706 O O . ALA A 1 192 ? 53.954 -2.211 7.054 1.00 11.23 189 ALA A O 1
ATOM 2713 N N . CYS A 1 193 ? 56.098 -2.837 7.125 1.00 9.32 190 CYS A N 1
ATOM 2714 C CA . CYS A 1 193 ? 56.303 -2.407 8.519 1.00 12.25 190 CYS A CA 1
ATOM 2715 C C . CYS A 1 193 ? 55.973 -0.946 8.786 1.00 14.20 190 CYS A C 1
ATOM 2716 O O . CYS A 1 193 ? 55.760 -0.563 9.935 1.00 15.81 190 CYS A O 1
ATOM 2724 N N . SER A 1 194 ? 55.931 -0.126 7.742 1.00 12.05 191 SER A N 1
ATOM 2725 C CA . SER A 1 194 ? 55.607 1.295 7.904 1.00 8.90 191 SER A CA 1
ATOM 2726 C C . SER A 1 194 ? 54.145 1.639 7.646 1.00 10.05 191 SER A C 1
ATOM 2727 O O . SER A 1 194 ? 53.748 2.813 7.756 1.00 11.86 191 SER A O 1
ATOM 2735 N N . THR A 1 195 ? 53.339 0.626 7.330 1.00 10.15 192 THR A N 1
ATOM 2736 C CA . THR A 1 195 ? 51.925 0.822 7.004 1.00 8.60 192 THR A CA 1
ATOM 2737 C C . THR A 1 195 ? 51.188 1.790 7.928 1.00 9.62 192 THR A C 1
ATOM 2738 O O . THR A 1 195 ? 50.450 2.650 7.461 1.00 10.00 192 THR A O 1
ATOM 2749 N N . SER A 1 196 ? 51.379 1.652 9.240 1.00 9.70 193 SER A N 1
ATOM 2750 C CA . SER A 1 196 ? 50.643 2.474 10.194 1.00 9.17 193 SER A CA 1
ATOM 2751 C C . SER A 1 196 ? 50.817 3.955 9.993 1.00 8.26 193 SER A C 1
ATOM 2752 O O . SER A 1 196 ? 49.837 4.703 10.018 1.00 8.42 193 SER A O 1
ATOM 2760 N N . LEU A 1 197 ? 52.063 4.401 9.896 1.00 8.50 194 LEU A N 1
ATOM 2761 C CA . LEU A 1 197 ? 52.325 5.833 9.776 1.00 9.89 194 LEU A CA 1
ATOM 2762 C C . LEU A 1 197 ? 52.055 6.367 8.377 1.00 8.95 194 LEU A C 1
ATOM 2763 O O . LEU A 1 197 ? 51.700 7.526 8.222 1.00 10.90 194 LEU A O 1
ATOM 2779 N N . VAL A 1 198 ? 52.199 5.531 7.357 1.00 7.68 195 VAL A N 1
ATOM 2780 C CA . VAL A 1 198 ? 51.749 5.910 6.017 1.00 7.80 195 VAL A CA 1
ATOM 2781 C C . VAL A 1 198 ? 50.233 6.145 6.023 1.00 8.44 195 VAL A C 1
ATOM 2782 O O . VAL A 1 198 ? 49.757 7.120 5.447 1.00 9.73 195 VAL A O 1
ATOM 2795 N N . ALA A 1 199 ? 49.470 5.288 6.704 1.00 10.15 196 ALA A N 1
ATOM 2796 C CA . ALA A 1 199 ? 48.029 5.481 6.777 1.00 10.51 196 ALA A CA 1
ATOM 2797 C C . ALA A 1 199 ? 47.737 6.805 7.477 1.00 9.53 196 ALA A C 1
ATOM 2798 O O . ALA A 1 199 ? 46.870 7.575 7.043 1.00 11.55 196 ALA A O 1
ATOM 2805 N N . VAL A 1 200 ? 48.478 7.078 8.555 1.00 9.56 197 VAL A N 1
ATOM 2806 C CA . VAL A 1 200 ? 48.336 8.346 9.262 1.00 10.52 197 VAL A CA 1
ATOM 2807 C C . VAL A 1 200 ? 48.656 9.504 8.314 1.00 10.78 197 VAL A C 1
ATOM 2808 O O . VAL A 1 200 ? 47.939 10.504 8.269 1.00 9.49 197 VAL A O 1
ATOM 2821 N N . HIS A 1 201 ? 49.738 9.372 7.552 1.00 10.76 198 HIS A N 1
ATOM 2822 C CA . HIS A 1 201 ? 50.119 10.421 6.612 1.00 11.48 198 HIS A CA 1
ATOM 2823 C C . HIS A 1 201 ? 49.008 10.691 5.600 1.00 10.74 198 HIS A C 1
ATOM 2824 O O . HIS A 1 201 ? 48.643 11.852 5.350 1.00 8.83 198 HIS A O 1
ATOM 2838 N N . LEU A 1 202 ? 48.441 9.633 5.024 1.00 11.87 199 LEU A N 1
ATOM 2839 C CA . LEU A 1 202 ? 47.418 9.838 3.998 1.00 14.93 199 LEU A CA 1
ATOM 2840 C C . LEU A 1 202 ? 46.120 10.382 4.606 1.00 12.22 199 LEU A C 1
ATOM 2841 O O . LEU A 1 202 ? 45.441 11.197 3.979 1.00 9.18 199 LEU A O 1
ATOM 2857 N N . ALA A 1 203 ? 45.795 9.953 5.820 1.00 11.67 200 ALA A N 1
ATOM 2858 C CA . ALA A 1 203 ? 44.638 10.503 6.533 1.00 12.22 200 ALA A CA 1
ATOM 2859 C C . ALA A 1 203 ? 44.791 12.016 6.732 1.00 13.74 200 ALA A C 1
ATOM 2860 O O . ALA A 1 203 ? 43.856 12.787 6.482 1.00 13.73 200 ALA A O 1
ATOM 2867 N N . CYS A 1 204 ? 45.972 12.448 7.169 1.00 12.15 201 CYS A N 1
ATOM 2868 C CA . CYS A 1 204 ? 46.225 13.876 7.326 1.00 13.76 201 CYS A CA 1
ATOM 2869 C C . CYS A 1 204 ? 46.141 14.610 5.984 1.00 14.67 201 CYS A C 1
ATOM 2870 O O . CYS A 1 204 ? 45.557 15.687 5.905 1.00 15.70 201 CYS A O 1
ATOM 2878 N N . LEU A 1 205 ? 46.715 14.040 4.928 1.00 12.56 202 LEU A N 1
ATOM 2879 C CA . LEU A 1 205 ? 46.616 14.667 3.591 1.00 15.65 202 LEU A CA 1
ATOM 2880 C C . LEU A 1 205 ? 45.150 14.810 3.163 1.00 16.41 202 LEU A C 1
ATOM 2881 O O . LEU A 1 205 ? 44.719 15.859 2.664 1.00 16.06 202 LEU A O 1
ATOM 2897 N N . SER A 1 206 ? 44.379 13.748 3.372 1.00 18.75 203 SER A N 1
ATOM 2898 C CA . SER A 1 206 ? 42.947 13.783 3.066 1.00 23.37 203 SER A CA 1
ATOM 2899 C C . SER A 1 206 ? 42.226 14.880 3.826 1.00 19.39 203 SER A C 1
ATOM 2900 O O . SER A 1 206 ? 41.436 15.628 3.243 1.00 21.04 203 SER A O 1
ATOM 2908 N N . LEU A 1 207 ? 42.487 14.956 5.130 1.00 18.01 204 LEU A N 1
ATOM 2909 C CA . LEU A 1 207 ? 41.871 15.956 6.001 1.00 21.16 204 LEU A CA 1
ATOM 2910 C C . LEU A 1 207 ? 42.207 17.357 5.565 1.00 26.38 204 LEU A C 1
ATOM 2911 O O . LEU A 1 207 ? 41.351 18.235 5.556 1.00 31.94 204 LEU A O 1
ATOM 2927 N N . LEU A 1 208 ? 43.462 17.575 5.214 1.00 20.58 205 LEU A N 1
ATOM 2928 C CA . LEU A 1 208 ? 43.892 18.913 4.874 1.00 19.40 205 LEU A CA 1
ATOM 2929 C C . LEU A 1 208 ? 43.391 19.305 3.473 1.00 18.81 205 LEU A C 1
ATOM 2930 O O . LEU A 1 208 ? 43.201 20.483 3.195 1.00 25.10 205 LEU A O 1
ATOM 2946 N N . SER A 1 209 ? 43.150 18.317 2.614 1.00 18.92 206 SER A N 1
ATOM 2947 C CA . SER A 1 209 ? 42.627 18.567 1.268 1.00 24.84 206 SER A CA 1
ATOM 2948 C C . SER A 1 209 ? 41.108 18.729 1.255 1.00 31.42 206 SER A C 1
ATOM 2949 O O . SER A 1 209 ? 40.548 19.196 0.268 1.00 35.22 206 SER A O 1
ATOM 2957 N N . GLY A 1 210 ? 40.448 18.294 2.327 1.00 32.53 207 GLY A N 1
ATOM 2958 C CA . GLY A 1 210 ? 38.997 18.332 2.416 1.00 33.36 207 GLY A CA 1
ATOM 2959 C C . GLY A 1 210 ? 38.236 17.121 1.881 1.00 30.04 207 GLY A C 1
ATOM 2960 O O . GLY A 1 210 ? 37.042 17.223 1.627 1.00 35.06 207 GLY A O 1
ATOM 2964 N N . ASP A 1 211 ? 38.895 15.980 1.701 1.00 26.10 208 ASP A N 1
ATOM 2965 C CA . ASP A 1 211 ? 38.177 14.747 1.392 1.00 25.22 208 ASP A CA 1
ATOM 2966 C C . ASP A 1 211 ? 37.169 14.427 2.507 1.00 22.72 208 ASP A C 1
ATOM 2967 O O . ASP A 1 211 ? 36.188 13.720 2.274 1.00 20.71 208 ASP A O 1
ATOM 2976 N N . CYS A 1 212 ? 37.452 14.903 3.720 1.00 18.89 209 CYS A N 1
ATOM 2977 C CA . CYS A 1 212 ? 36.688 14.524 4.911 1.00 18.41 209 CYS A CA 1
ATOM 2978 C C . CYS A 1 212 ? 36.941 15.477 6.080 1.00 17.75 209 CYS A C 1
ATOM 2979 O O . CYS A 1 212 ? 37.858 16.288 6.036 1.00 20.75 209 CYS A O 1
ATOM 2987 N N . THR A 1 213 ? 36.126 15.367 7.127 1.00 15.19 210 THR A N 1
ATOM 2988 C CA . THR A 1 213 ? 36.256 16.248 8.298 1.00 16.73 210 THR A CA 1
ATOM 2989 C C . THR A 1 213 ? 36.859 15.496 9.486 1.00 17.25 210 THR A C 1
ATOM 2990 O O . THR A 1 213 ? 37.410 16.108 10.400 1.00 19.33 210 THR A O 1
ATOM 3018 N N . ALA A 1 215 ? 39.018 11.451 10.222 1.00 12.87 212 ALA A N 1
ATOM 3019 C CA . ALA A 1 215 ? 39.571 10.266 9.574 1.00 14.35 212 ALA A CA 1
ATOM 3020 C C . ALA A 1 215 ? 40.110 9.280 10.592 1.00 14.69 212 ALA A C 1
ATOM 3021 O O . ALA A 1 215 ? 40.728 9.682 11.578 1.00 16.62 212 ALA A O 1
ATOM 3028 N N . LEU A 1 216 ? 39.853 7.995 10.365 1.00 12.22 213 LEU A N 1
ATOM 3029 C CA . LEU A 1 216 ? 40.561 6.942 11.084 1.00 11.92 213 LEU A CA 1
ATOM 3030 C C . LEU A 1 216 ? 41.806 6.522 10.332 1.00 12.97 213 LEU A C 1
ATOM 3031 O O . LEU A 1 216 ? 41.817 6.471 9.097 1.00 12.74 213 LEU A O 1
ATOM 3047 N N . ALA A 1 217 ? 42.847 6.201 11.085 1.00 9.72 214 ALA A N 1
ATOM 3048 C CA . ALA A 1 217 ? 44.052 5.606 10.532 1.00 8.60 214 ALA A CA 1
ATOM 3049 C C . ALA A 1 217 ? 44.474 4.493 11.463 1.00 12.66 214 ALA A C 1
ATOM 3050 O O . ALA A 1 217 ? 44.488 4.670 12.680 1.00 13.41 214 ALA A O 1
ATOM 3057 N N . GLY A 1 218 ? 44.827 3.341 10.912 1.00 10.29 215 GLY A N 1
ATOM 3058 C CA . GLY A 1 218 ? 45.180 2.222 11.760 1.00 13.90 215 GLY A CA 1
ATOM 3059 C C . GLY A 1 218 ? 45.656 1.008 10.997 1.00 11.97 215 GLY A C 1
ATOM 3060 O O . GLY A 1 218 ? 45.789 1.039 9.784 1.00 10.04 215 GLY A O 1
ATOM 3064 N N . ALA A 1 219 ? 45.911 -0.071 11.721 1.00 11.18 216 ALA A N 1
ATOM 3065 C CA . ALA A 1 219 ? 46.463 -1.263 11.125 1.00 8.90 216 ALA A CA 1
ATOM 3066 C C . ALA A 1 219 ? 46.297 -2.421 12.079 1.00 10.40 216 ALA A C 1
ATOM 3067 O O . ALA A 1 219 ? 46.166 -2.214 13.286 1.00 10.42 216 ALA A O 1
ATOM 3074 N N . ALA A 1 220 ? 46.285 -3.637 11.538 1.00 9.56 217 ALA A N 1
ATOM 3075 C CA . ALA A 1 220 ? 46.220 -4.862 12.354 1.00 8.45 217 ALA A CA 1
ATOM 3076 C C . ALA A 1 220 ? 47.204 -5.861 11.805 1.00 9.72 217 ALA A C 1
ATOM 3077 O O . ALA A 1 220 ? 47.325 -5.995 10.602 1.00 11.06 217 ALA A O 1
ATOM 3084 N N . HIS A 1 221 ? 47.896 -6.569 12.679 1.00 8.13 218 HIS A N 1
ATOM 3085 C CA . HIS A 1 221 ? 48.757 -7.676 12.257 1.00 9.44 218 HIS A CA 1
ATOM 3086 C C . HIS A 1 221 ? 48.537 -8.829 13.216 1.00 10.67 218 HIS A C 1
ATOM 3087 O O . HIS A 1 221 ? 48.841 -8.723 14.410 1.00 12.34 218 HIS A O 1
ATOM 3101 N N . ILE A 1 222 ? 47.976 -9.915 12.709 1.00 13.43 219 ILE A N 1
ATOM 3102 C CA . ILE A 1 222 ? 47.714 -11.085 13.549 1.00 1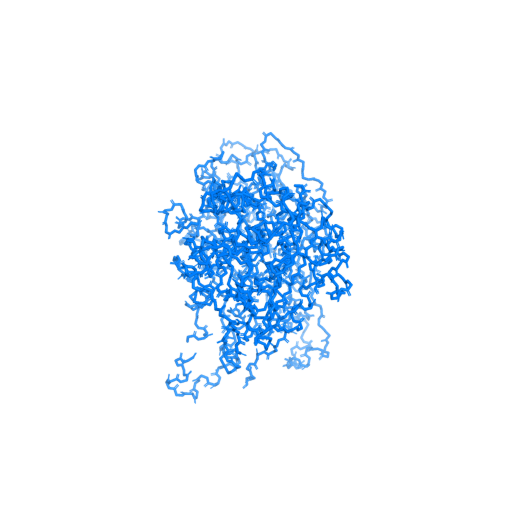7.06 219 ILE A CA 1
ATOM 3103 C C . ILE A 1 222 ? 48.053 -12.337 12.787 1.00 18.25 219 ILE A C 1
ATOM 3104 O O . ILE A 1 222 ? 47.450 -12.620 11.747 1.00 18.76 219 ILE A O 1
ATOM 3120 N N . GLN A 1 223 ? 49.025 -13.082 13.294 1.00 19.49 220 GLN A N 1
ATOM 3121 C CA . GLN A 1 223 ? 49.390 -14.360 12.697 1.00 22.32 220 GLN A CA 1
ATOM 3122 C C . GLN A 1 223 ? 48.362 -15.409 13.066 1.00 22.55 220 GLN A C 1
ATOM 3123 O O . GLN A 1 223 ? 47.980 -15.528 14.233 1.00 23.70 220 GLN A O 1
ATOM 3137 N N . ALA A 1 224 ? 47.908 -16.177 12.085 1.00 25.94 221 ALA A N 1
ATOM 3138 C CA . ALA A 1 224 ? 46.912 -17.199 12.368 1.00 26.52 221 ALA A CA 1
ATOM 3139 C C . ALA A 1 224 ? 47.498 -18.280 13.270 1.00 28.47 221 ALA A C 1
ATOM 3140 O O . ALA A 1 224 ? 46.751 -18.995 13.923 1.00 29.07 221 ALA A O 1
ATOM 3147 N N . ASP A 1 225 ? 48.824 -18.404 13.310 1.00 25.91 222 ASP A N 1
ATOM 3148 C CA . ASP A 1 225 ? 49.454 -19.409 14.170 1.00 29.51 222 ASP A CA 1
ATOM 3149 C C . ASP A 1 225 ? 50.208 -18.789 15.355 1.00 30.29 222 ASP A C 1
ATOM 3150 O O . ASP A 1 225 ? 51.208 -19.345 15.829 1.00 32.40 222 ASP A O 1
ATOM 3159 N N . GLN A 1 226 ? 49.729 -17.657 15.860 1.00 28.35 223 GLN A N 1
ATOM 3160 C CA . GLN A 1 226 ? 50.322 -17.118 17.080 1.00 32.99 223 GLN A CA 1
ATOM 3161 C C . GLN A 1 226 ? 50.078 -18.167 18.159 1.00 35.80 223 GLN A C 1
ATOM 3162 O O . GLN A 1 226 ? 49.141 -18.967 18.055 1.00 36.67 223 GLN A O 1
ATOM 3176 N N . GLY A 1 227 ? 50.932 -18.185 19.173 1.00 33.97 224 GLY A N 1
ATOM 3177 C CA . GLY A 1 227 ? 50.834 -19.178 20.228 1.00 31.20 224 GLY A CA 1
ATOM 3178 C C . GLY A 1 227 ? 51.880 -20.259 20.061 1.00 31.99 224 GLY A C 1
ATOM 3179 O O . GLY A 1 227 ? 52.035 -21.124 20.919 1.00 34.30 224 GLY A O 1
ATOM 3183 N N . GLU A 1 228 ? 52.587 -20.208 18.937 1.00 32.26 225 GLU A N 1
ATOM 3184 C CA . GLU A 1 228 ? 53.727 -21.075 18.689 1.00 35.82 225 GLU A CA 1
ATOM 3185 C C . GLU A 1 228 ? 55.009 -20.266 18.842 1.00 33.39 225 GLU A C 1
ATOM 3186 O O . GLU A 1 228 ? 54.989 -19.030 18.808 1.00 30.00 225 GLU A O 1
ATOM 3198 N N . GLY A 1 229 ? 56.127 -20.962 18.996 1.00 31.01 226 GLY A N 1
ATOM 3199 C CA . GLY A 1 229 ? 57.416 -20.300 19.039 1.00 31.58 226 GLY A CA 1
ATOM 3200 C C . GLY A 1 229 ? 57.906 -20.070 17.626 1.00 31.05 226 GLY A C 1
ATOM 3201 O O . GLY A 1 229 ? 57.114 -20.104 16.693 1.00 30.68 226 GLY A O 1
ATOM 3205 N N . TYR A 1 230 ? 59.210 -19.868 17.463 1.00 31.27 227 TYR A N 1
ATOM 3206 C CA . TYR A 1 230 ? 59.797 -19.705 16.139 1.00 32.58 227 TYR A CA 1
ATOM 3207 C C . TYR A 1 230 ? 61.222 -20.213 16.133 1.00 37.35 227 TYR A C 1
ATOM 3208 O O . TYR A 1 230 ? 61.890 -20.259 17.172 1.00 36.43 227 TYR A O 1
ATOM 3226 N N . LEU A 1 231 ? 61.681 -20.611 14.953 1.00 39.59 228 LEU A N 1
ATOM 3227 C CA . LEU A 1 231 ? 63.041 -21.089 14.794 1.00 42.78 228 LEU A CA 1
ATOM 3228 C C . LEU A 1 231 ? 63.932 -19.891 14.505 1.00 43.12 228 LEU A C 1
ATOM 3229 O O . LEU A 1 231 ? 63.576 -19.009 13.712 1.00 42.62 228 LEU A O 1
ATOM 3245 N N . HIS A 1 232 ? 65.070 -19.836 15.184 1.00 40.00 229 HIS A N 1
ATOM 3246 C CA . HIS A 1 232 ? 65.984 -18.725 15.011 1.00 39.84 229 HIS A CA 1
ATOM 3247 C C . HIS A 1 232 ? 66.844 -18.988 13.778 1.00 44.55 229 HIS A C 1
ATOM 3248 O O . HIS A 1 232 ? 67.401 -20.081 13.636 1.00 45.92 229 HIS A O 1
ATOM 3262 N N . HIS A 1 233 ? 66.917 -17.999 12.884 1.00 43.03 230 HIS A N 1
ATOM 3263 C CA . HIS A 1 233 ? 67.815 -18.035 11.720 1.00 45.85 230 HIS A CA 1
ATOM 3264 C C . HIS A 1 233 ? 68.709 -16.803 11.730 1.00 46.46 230 HIS A C 1
ATOM 3265 O O . HIS A 1 233 ? 68.217 -15.685 11.841 1.00 44.34 230 HIS A O 1
ATOM 3279 N N . GLU A 1 234 ? 70.017 -16.995 11.585 1.00 49.39 231 GLU A N 1
ATOM 3280 C CA . GLU A 1 234 ? 70.952 -15.878 11.698 1.00 53.97 231 GLU A CA 1
ATOM 3281 C C . GLU A 1 234 ? 70.769 -14.833 10.599 1.00 57.43 231 GLU A C 1
ATOM 3282 O O . GLU A 1 234 ? 71.110 -13.663 10.787 1.00 62.15 231 GLU A O 1
ATOM 3294 N N . GLY A 1 235 ? 70.213 -15.246 9.464 1.00 57.07 232 GLY A N 1
ATOM 3295 C CA . GLY A 1 235 ? 69.986 -14.333 8.355 1.00 61.68 232 GLY A CA 1
ATOM 3296 C C . GLY A 1 235 ? 68.684 -13.551 8.443 1.00 64.78 232 GLY A C 1
ATOM 3297 O O . GLY A 1 235 ? 68.233 -12.988 7.444 1.00 65.52 232 GLY A O 1
ATOM 3318 N N . ILE A 1 237 ? 65.636 -11.200 11.150 1.00 37.32 234 ILE A N 1
ATOM 3319 C CA . ILE A 1 237 ? 65.546 -10.095 12.096 1.00 33.71 234 ILE A CA 1
ATOM 3320 C C . ILE A 1 237 ? 65.231 -10.552 13.530 1.00 31.20 234 ILE A C 1
ATOM 3321 O O . ILE A 1 237 ? 65.213 -9.742 14.453 1.00 33.83 234 ILE A O 1
ATOM 3337 N N . PHE A 1 238 ? 65.001 -11.848 13.718 1.00 23.94 235 PHE A N 1
ATOM 3338 C CA . PHE A 1 238 ? 64.396 -12.336 14.961 1.00 25.79 235 PHE A CA 1
ATOM 3339 C C . PHE A 1 238 ? 65.441 -12.777 15.974 1.00 21.87 235 PHE A C 1
ATOM 3340 O O . PHE A 1 238 ? 66.424 -13.445 15.628 1.00 21.20 235 PHE A O 1
ATOM 3357 N N . SER A 1 239 ? 65.218 -12.417 17.229 1.00 23.53 236 SER A N 1
ATOM 3358 C CA . SER A 1 239 ? 66.222 -12.642 18.250 1.00 29.84 236 SER A CA 1
ATOM 3359 C C . SER A 1 239 ? 66.242 -14.092 18.714 1.00 27.68 236 SER A C 1
ATOM 3360 O O . SER A 1 239 ? 65.250 -14.805 18.556 1.00 25.54 236 SER A O 1
ATOM 3368 N N . PRO A 1 240 ? 67.379 -14.524 19.291 1.00 28.32 237 PRO A N 1
ATOM 3369 C CA . PRO A 1 240 ? 67.559 -15.901 19.756 1.00 31.52 237 PRO A CA 1
ATOM 3370 C C . PRO A 1 240 ? 66.870 -16.220 21.077 1.00 30.56 237 PRO A C 1
ATOM 3371 O O . PRO A 1 240 ? 66.791 -17.401 21.416 1.00 35.43 237 PRO A O 1
ATOM 3382 N N . ASP A 1 241 ? 66.404 -15.204 21.801 1.00 29.38 238 ASP A N 1
ATOM 3383 C CA . ASP A 1 241 ? 65.831 -15.391 23.136 1.00 30.16 238 ASP A CA 1
ATOM 3384 C C . ASP A 1 241 ? 64.459 -14.738 23.332 1.00 34.04 238 ASP A C 1
ATOM 3385 O O . ASP A 1 241 ? 63.942 -14.704 24.445 1.00 34.63 238 ASP A O 1
ATOM 3394 N N . GLY A 1 242 ? 63.873 -14.206 22.266 1.00 32.32 239 GLY A N 1
ATOM 3395 C CA . GLY A 1 242 ? 62.562 -13.581 22.370 1.00 31.73 239 GLY A CA 1
ATOM 3396 C C . GLY A 1 242 ? 62.578 -12.177 22.961 1.00 30.86 239 GLY A C 1
ATOM 3397 O O . GLY A 1 242 ? 61.530 -11.547 23.119 1.00 34.43 239 GLY A O 1
ATOM 3401 N N . HIS A 1 243 ? 63.762 -11.686 23.308 1.00 23.65 240 HIS A N 1
ATOM 3402 C CA . HIS A 1 243 ? 63.912 -10.326 23.816 1.00 25.35 240 HIS A CA 1
ATOM 3403 C C . HIS A 1 243 ? 64.397 -9.395 22.708 1.00 24.99 240 HIS A C 1
ATOM 3404 O O . HIS A 1 243 ? 65.179 -9.795 21.847 1.00 27.15 240 HIS A O 1
ATOM 3418 N N . CYS A 1 244 ? 63.931 -8.154 22.755 1.00 22.51 241 CYS A N 1
ATOM 3419 C CA . CYS A 1 244 ? 64.306 -7.127 21.785 1.00 21.92 241 CYS A CA 1
ATOM 3420 C C . CYS A 1 244 ? 65.130 -6.038 22.481 1.00 22.90 241 CYS A C 1
ATOM 3421 O O . CYS A 1 244 ? 64.580 -5.154 23.152 1.00 22.94 241 CYS A O 1
ATOM 3429 N N . ARG A 1 245 ? 66.448 -6.103 22.326 1.00 23.30 242 ARG A N 1
ATOM 3430 C CA . ARG A 1 245 ? 67.340 -5.291 23.160 1.00 23.62 242 ARG A CA 1
ATOM 3431 C C . ARG A 1 245 ? 67.814 -4.059 22.403 1.00 21.79 242 ARG A C 1
ATOM 3432 O O . ARG A 1 245 ? 69.004 -3.912 22.109 1.00 21.94 242 ARG A O 1
ATOM 3453 N N . ALA A 1 246 ? 66.870 -3.163 22.120 1.00 20.37 243 ALA A N 1
ATOM 3454 C CA . ALA A 1 246 ? 67.112 -2.044 21.226 1.00 19.32 243 ALA A CA 1
ATOM 3455 C C . ALA A 1 246 ? 68.221 -1.131 21.741 1.00 21.37 243 ALA A C 1
ATOM 3456 O O . ALA A 1 246 ? 68.173 -0.655 22.882 1.00 22.06 243 ALA A O 1
ATOM 3463 N N . PHE A 1 247 ? 69.204 -0.912 20.868 1.00 21.42 244 PHE A N 1
ATOM 3464 C CA . PHE A 1 247 ? 70.335 0.008 21.068 1.00 25.75 244 PHE A CA 1
ATOM 3465 C C . PHE A 1 247 ? 71.389 -0.520 22.036 1.00 28.25 244 PHE A C 1
ATOM 3466 O O . PHE A 1 247 ? 72.429 0.114 22.244 1.00 27.62 244 PHE A O 1
ATOM 3483 N N . ASP A 1 248 ? 71.134 -1.702 22.586 1.00 26.09 245 ASP A N 1
ATOM 3484 C CA . ASP A 1 248 ? 72.048 -2.338 23.531 1.00 27.18 245 ASP A CA 1
ATOM 34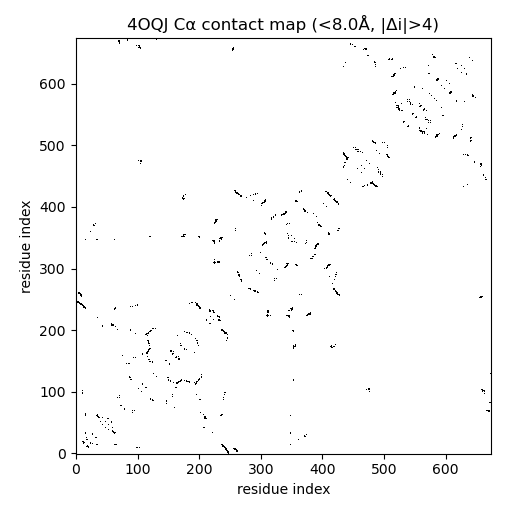85 C C . ASP A 1 248 ? 73.184 -3.050 22.810 1.00 29.72 245 ASP A C 1
ATOM 3486 O O . ASP A 1 248 ? 73.060 -3.413 21.640 1.00 27.65 245 ASP A O 1
ATOM 3495 N N . ALA A 1 249 ? 74.287 -3.268 23.519 1.00 31.85 246 ALA A N 1
ATOM 3496 C CA . ALA A 1 249 ? 75.447 -3.930 22.926 1.00 33.96 246 ALA A CA 1
ATOM 3497 C C . ALA A 1 249 ? 75.122 -5.372 22.542 1.00 29.92 246 ALA A C 1
ATOM 3498 O O . ALA A 1 249 ? 75.734 -5.930 21.628 1.00 30.37 246 ALA A O 1
ATOM 3505 N N . LYS A 1 250 ? 74.151 -5.966 23.235 1.00 28.82 247 LYS A N 1
ATOM 3506 C CA . LYS A 1 250 ? 73.759 -7.349 22.978 1.00 33.22 247 LYS A CA 1
ATOM 3507 C C . LYS A 1 250 ? 72.558 -7.435 22.034 1.00 33.25 247 LYS A C 1
ATOM 3508 O O . LYS A 1 250 ? 71.923 -8.484 21.933 1.00 30.79 247 LYS A O 1
ATOM 3527 N N . ALA A 1 251 ? 72.252 -6.339 21.341 1.00 28.98 248 ALA A N 1
ATOM 3528 C CA . ALA A 1 251 ? 71.159 -6.338 20.369 1.00 27.11 248 ALA A CA 1
ATOM 3529 C C . ALA A 1 251 ? 71.313 -7.493 19.383 1.00 27.25 248 ALA A C 1
ATOM 3530 O O . ALA A 1 251 ? 72.348 -7.615 18.731 1.00 26.43 248 ALA A O 1
ATOM 3537 N N . GLN A 1 252 ? 70.288 -8.339 19.287 1.00 25.42 249 GLN A N 1
ATOM 3538 C CA . GLN A 1 252 ? 70.303 -9.456 18.349 1.00 25.79 249 GLN A CA 1
ATOM 3539 C C . GLN A 1 252 ? 68.956 -9.655 17.657 1.00 26.88 249 GLN A C 1
ATOM 3540 O O . GLN A 1 252 ? 68.618 -10.770 17.262 1.00 25.98 249 GLN A O 1
ATOM 3554 N N . GLY A 1 253 ? 68.193 -8.579 17.494 1.00 24.60 250 GLY A N 1
ATOM 3555 C CA . GLY A 1 253 ? 66.932 -8.659 16.783 1.00 22.30 250 GLY A CA 1
ATOM 3556 C C . GLY A 1 253 ? 65.704 -8.582 17.667 1.00 19.51 250 GLY A C 1
ATOM 3557 O O . GLY A 1 253 ? 65.776 -8.222 18.844 1.00 20.55 250 GLY A O 1
ATOM 3561 N N . THR A 1 254 ? 64.560 -8.930 17.091 1.00 20.26 251 THR A N 1
ATOM 3562 C CA . THR A 1 254 ? 63.280 -8.618 17.712 1.00 21.62 251 THR A CA 1
ATOM 3563 C C . THR A 1 254 ? 62.409 -9.868 17.685 1.00 21.16 251 THR A C 1
ATOM 3564 O O . THR A 1 254 ? 62.884 -10.944 17.349 1.00 24.48 251 THR A O 1
ATOM 3575 N N . VAL A 1 255 ? 61.155 -9.721 18.083 1.00 19.78 252 VAL A N 1
ATOM 3576 C CA . VAL A 1 255 ? 60.169 -10.799 18.045 1.00 20.04 252 VAL A CA 1
ATOM 3577 C C . VAL A 1 255 ? 58.957 -10.258 17.327 1.00 18.24 252 VAL A C 1
ATOM 3578 O O . VAL A 1 255 ? 58.511 -9.154 17.614 1.00 17.29 252 VAL A O 1
ATOM 3591 N N . ILE A 1 256 ? 58.409 -11.001 16.409 1.00 16.76 253 ILE A N 1
ATOM 3592 C CA . ILE A 1 256 ? 57.221 -10.596 15.736 1.00 22.91 253 ILE A CA 1
ATOM 3593 C C . ILE A 1 256 ? 56.080 -10.574 16.717 1.00 24.35 253 ILE A C 1
ATOM 3594 O O . ILE A 1 256 ? 55.985 -11.435 17.520 1.00 33.15 253 ILE A O 1
ATOM 3610 N N . GLY A 1 257 ? 55.262 -9.570 16.672 1.00 17.93 254 GLY A N 1
ATOM 3611 C CA . GLY A 1 257 ? 54.128 -9.506 17.574 1.00 16.73 254 GLY A CA 1
ATOM 3612 C C . GLY A 1 257 ? 52.805 -9.391 16.863 1.00 14.98 254 GLY A C 1
ATOM 3613 O O . GLY A 1 257 ? 52.731 -9.231 15.631 1.00 14.54 254 GLY A O 1
ATOM 3617 N N . ASN A 1 258 ? 51.746 -9.434 17.658 1.00 13.15 255 ASN A N 1
ATOM 3618 C CA . ASN A 1 258 ? 50.396 -9.398 17.131 1.00 11.46 255 ASN A CA 1
ATOM 3619 C C . ASN A 1 258 ? 49.622 -8.285 17.783 1.00 12.61 255 ASN A C 1
ATOM 3620 O O . ASN A 1 258 ? 49.691 -8.115 18.997 1.00 13.24 255 ASN A O 1
ATOM 3631 N N . GLY A 1 259 ? 48.898 -7.507 16.987 1.00 10.99 256 GLY A N 1
ATOM 3632 C CA . GLY A 1 259 ? 48.121 -6.434 17.562 1.00 11.84 256 GLY A CA 1
ATOM 3633 C C . GLY A 1 259 ? 47.442 -5.544 16.559 1.00 11.92 256 GLY A C 1
ATOM 3634 O O . GLY A 1 259 ? 47.570 -5.731 15.344 1.00 11.93 256 GLY A O 1
ATOM 3638 N N . VAL A 1 260 ? 46.710 -4.564 17.076 1.00 10.29 257 VAL A N 1
ATOM 3639 C CA . VAL A 1 260 ? 45.868 -3.711 16.248 1.00 9.56 257 VAL A CA 1
ATOM 3640 C C . VAL A 1 260 ? 45.731 -2.388 16.950 1.00 11.07 257 VAL A C 1
ATOM 3641 O O . VAL A 1 260 ? 45.661 -2.343 18.180 1.00 11.09 257 VAL A O 1
ATOM 3654 N N . GLY A 1 261 ? 45.692 -1.309 16.172 1.00 10.77 258 GLY A N 1
ATOM 3655 C CA . GLY A 1 261 ? 45.552 0.017 16.737 1.00 11.49 258 GLY A CA 1
ATOM 3656 C C . GLY A 1 261 ? 44.914 0.958 15.740 1.00 11.18 258 GLY A C 1
ATOM 3657 O O . GLY A 1 261 ? 44.968 0.734 14.531 1.00 10.83 258 GLY A O 1
ATOM 3661 N N . ALA A 1 262 ? 44.304 2.011 16.260 1.00 9.21 259 ALA A N 1
ATOM 3662 C CA . ALA A 1 262 ? 43.691 3.046 15.436 1.00 7.23 259 ALA A CA 1
ATOM 3663 C C . ALA A 1 262 ? 43.677 4.392 16.157 1.00 9.49 259 ALA A C 1
ATOM 3664 O O . ALA A 1 262 ? 43.579 4.466 17.392 1.00 8.70 259 ALA A O 1
ATOM 3671 N N . VAL A 1 263 ? 43.795 5.457 15.372 1.00 10.22 260 VAL A N 1
ATOM 3672 C CA . VAL A 1 263 ? 43.601 6.801 15.867 1.00 10.39 260 VAL A CA 1
ATOM 3673 C C . VAL A 1 263 ? 42.523 7.492 15.050 1.00 10.07 260 VAL A C 1
ATOM 3674 O O . VAL A 1 263 ? 42.307 7.161 13.882 1.00 11.06 260 VAL A O 1
ATOM 3687 N N . VAL A 1 264 ? 41.851 8.446 15.689 1.00 9.14 261 VAL A N 1
ATOM 3688 C CA . VAL A 1 264 ? 40.833 9.280 15.051 1.00 9.72 261 VAL A CA 1
ATOM 3689 C C . VAL A 1 264 ? 41.393 10.698 14.960 1.00 10.79 261 VAL A C 1
ATOM 3690 O O . VAL A 1 264 ? 41.811 11.262 15.972 1.00 11.35 261 VAL A O 1
ATOM 3703 N N . LEU A 1 265 ? 41.416 11.251 13.749 1.00 9.70 262 LEU A N 1
ATOM 3704 C CA . LEU A 1 265 ? 42.086 12.510 13.451 1.00 12.50 262 LEU A CA 1
ATOM 3705 C C . LEU A 1 265 ? 41.079 13.548 12.970 1.00 14.76 262 LEU A C 1
ATOM 3706 O O . LEU A 1 265 ? 40.098 13.206 12.310 1.00 13.14 262 LEU A O 1
ATOM 3722 N N . LYS A 1 266 ? 41.344 14.810 13.306 1.00 12.13 263 LYS A N 1
ATOM 3723 C CA . LYS A 1 266 ? 40.491 15.941 12.962 1.00 13.15 263 LYS A CA 1
ATOM 3724 C C . LYS A 1 266 ? 41.349 17.197 12.978 1.00 16.82 263 LYS A C 1
ATOM 3725 O O . LYS A 1 266 ? 42.284 17.281 13.769 1.00 17.64 263 LYS A O 1
ATOM 3744 N N . ARG A 1 267 ? 41.057 18.173 12.129 1.00 15.46 264 ARG A N 1
ATOM 3745 C CA . ARG A 1 267 ? 41.815 19.419 12.184 1.00 19.33 264 ARG A CA 1
ATOM 3746 C C . ARG A 1 267 ? 41.773 19.934 13.598 1.00 20.33 264 ARG A C 1
ATOM 3747 O O . ARG A 1 267 ? 40.732 19.876 14.238 1.00 19.30 264 ARG A O 1
ATOM 3768 N N . LEU A 1 268 ? 42.893 20.436 14.088 1.00 19.54 265 LEU A N 1
ATOM 3769 C CA . LEU A 1 268 ? 42.942 20.902 15.473 1.00 20.93 265 LEU A CA 1
ATOM 3770 C C . LEU A 1 268 ? 41.959 22.030 15.715 1.00 19.59 265 LEU A C 1
ATOM 3771 O O . LEU A 1 268 ? 41.278 22.044 16.742 1.00 18.35 265 LEU A O 1
ATOM 3787 N N . SER A 1 269 ? 41.875 22.975 14.785 1.00 21.20 266 SER A N 1
ATOM 3788 C CA . SER A 1 269 ? 40.945 24.096 14.960 1.00 24.36 266 SER A CA 1
ATOM 3789 C C . SER A 1 269 ? 39.511 23.590 15.082 1.00 24.47 266 SER A C 1
ATOM 3790 O O . SER A 1 269 ? 38.778 24.070 15.935 1.00 23.60 266 SER A O 1
ATOM 3798 N N . ASP A 1 270 ? 39.119 22.614 14.255 1.00 22.40 267 ASP A N 1
ATOM 3799 C CA . ASP A 1 270 ? 37.769 22.044 14.346 1.00 22.00 267 ASP A CA 1
ATOM 3800 C C . ASP A 1 270 ? 37.553 21.347 15.679 1.00 23.33 267 ASP A C 1
ATOM 3801 O O . ASP A 1 270 ? 36.494 21.480 16.299 1.00 24.13 267 ASP A O 1
ATOM 3810 N N . ALA A 1 271 ? 38.547 20.578 16.109 1.00 17.92 268 ALA A N 1
ATOM 3811 C CA . ALA A 1 271 ? 38.436 19.816 17.343 1.00 15.25 268 ALA A CA 1
ATOM 3812 C C . ALA A 1 271 ? 38.173 20.738 18.523 1.00 17.64 268 ALA A C 1
ATOM 3813 O O . ALA A 1 271 ? 37.301 20.475 19.355 1.00 21.47 268 ALA A O 1
ATOM 3820 N N . LEU A 1 272 ? 38.935 21.822 18.589 1.00 19.69 269 LEU A N 1
ATOM 3821 C CA . LEU A 1 272 ? 38.796 22.778 19.673 1.00 23.11 269 LEU A CA 1
ATOM 3822 C C . LEU A 1 272 ? 37.425 23.451 19.615 1.00 27.26 269 LEU A C 1
ATOM 3823 O O . LEU A 1 272 ? 36.773 23.642 20.644 1.00 29.36 269 LEU A O 1
ATOM 3839 N N . ALA A 1 273 ? 36.998 23.805 18.407 1.00 30.07 270 ALA A N 1
ATOM 3840 C CA . ALA A 1 273 ? 35.705 24.462 18.216 1.00 36.58 270 ALA A CA 1
ATOM 3841 C C . ALA A 1 273 ? 34.549 23.561 18.628 1.00 36.48 270 ALA A C 1
ATOM 3842 O O . ALA A 1 273 ? 33.556 24.031 19.165 1.00 35.91 270 ALA A O 1
ATOM 3849 N N . ASP A 1 274 ? 34.677 22.264 18.378 1.00 29.57 271 ASP A N 1
ATOM 3850 C CA . ASP A 1 274 ? 33.604 21.319 18.686 1.00 26.51 271 ASP A CA 1
ATOM 3851 C C . ASP A 1 274 ? 33.656 20.836 20.126 1.00 24.24 271 ASP A C 1
ATOM 3852 O O . ASP A 1 274 ? 32.731 20.166 20.595 1.00 25.55 271 ASP A O 1
ATOM 3861 N N . GLY A 1 275 ? 34.741 21.152 20.827 1.00 23.55 272 GLY A N 1
ATOM 3862 C CA . GLY A 1 275 ? 34.869 20.768 22.221 1.00 23.61 272 GLY A CA 1
ATOM 3863 C C . GLY A 1 275 ? 35.383 19.349 22.436 1.00 21.64 272 GLY A C 1
ATOM 3864 O O . GLY A 1 275 ? 35.189 18.794 23.520 1.00 21.29 272 GLY A O 1
ATOM 3868 N N . ASP A 1 276 ? 36.035 18.763 21.426 1.00 19.53 273 ASP A N 1
ATOM 3869 C CA . ASP A 1 276 ? 36.559 17.403 21.555 1.00 20.57 273 ASP A CA 1
ATOM 3870 C C . ASP A 1 276 ? 37.734 17.315 22.542 1.00 20.59 273 ASP A C 1
ATOM 3871 O O . ASP A 1 276 ? 38.410 18.297 22.812 1.00 21.20 273 ASP A O 1
ATOM 3880 N N . THR A 1 277 ? 37.977 16.126 23.079 1.00 20.55 274 THR A N 1
ATOM 3881 C CA . THR A 1 277 ? 39.217 15.876 23.803 1.00 22.62 274 THR A CA 1
ATOM 3882 C C . THR A 1 277 ? 40.379 15.754 22.811 1.00 23.10 274 THR A C 1
ATOM 3883 O O . THR A 1 277 ? 40.318 14.957 21.874 1.00 22.56 274 THR A O 1
ATOM 3894 N N . VAL A 1 278 ? 41.416 16.565 22.991 1.00 21.66 275 VAL A N 1
ATOM 3895 C CA . VAL A 1 278 ? 42.631 16.463 22.166 1.00 18.99 275 VAL A CA 1
ATOM 3896 C C . VAL A 1 278 ? 43.687 15.686 22.956 1.00 19.67 275 VAL A C 1
ATOM 3897 O O . VAL A 1 278 ? 44.113 16.109 24.029 1.00 19.40 275 VAL A O 1
ATOM 3910 N N . HIS A 1 279 ? 44.061 14.520 22.456 1.00 16.23 276 HIS A N 1
ATOM 3911 C CA . HIS A 1 279 ? 45.038 13.665 23.130 1.00 18.33 276 HIS A CA 1
ATOM 3912 C C . HIS A 1 279 ? 46.472 14.091 22.789 1.00 19.97 276 HIS A C 1
ATOM 3913 O O . HIS A 1 279 ? 47.394 13.952 23.596 1.00 20.04 276 HIS A O 1
ATOM 3927 N N . ALA A 1 280 ? 46.639 14.617 21.586 1.00 18.66 277 ALA A N 1
ATOM 3928 C CA . ALA A 1 280 ? 47.939 15.099 21.123 1.00 19.62 277 ALA A CA 1
ATOM 3929 C C . ALA A 1 280 ? 47.721 15.809 19.795 1.00 17.00 277 ALA A C 1
ATOM 3930 O O . ALA A 1 280 ? 46.633 15.700 19.219 1.00 17.32 277 ALA A O 1
ATOM 3937 N N . VAL A 1 281 ? 48.742 16.509 19.298 1.00 14.40 278 VAL A N 1
ATOM 3938 C CA . VAL A 1 281 ? 48.655 17.227 18.026 1.00 14.25 278 VAL A CA 1
ATOM 3939 C C . VAL A 1 281 ? 49.738 16.728 17.059 1.00 15.01 278 VAL A C 1
ATOM 3940 O O . VAL A 1 281 ? 50.906 16.686 17.391 1.00 17.01 278 VAL A O 1
ATOM 3953 N N . ILE A 1 282 ? 49.319 16.318 15.873 1.00 12.99 279 ILE A N 1
ATOM 3954 C CA . ILE A 1 282 ? 50.235 15.974 14.793 1.00 13.52 279 ILE A CA 1
ATOM 3955 C C . ILE A 1 282 ? 50.564 17.261 14.051 1.00 16.29 279 ILE A C 1
ATOM 3956 O O . ILE A 1 282 ? 49.675 17.934 13.512 1.00 17.95 279 ILE A O 1
ATOM 3972 N N . LYS A 1 283 ? 51.840 17.628 14.095 1.00 16.52 280 LYS A N 1
ATOM 3973 C CA . LYS A 1 283 ? 52.328 18.878 13.529 1.00 18.62 280 LYS A CA 1
ATOM 3974 C C . LYS A 1 283 ? 52.706 18.692 12.077 1.00 18.50 280 LYS A C 1
ATOM 3975 O O . LYS A 1 283 ? 52.654 19.633 11.278 1.00 17.71 280 LYS A O 1
ATOM 3994 N N . GLY A 1 284 ? 53.102 17.469 11.734 1.00 15.28 281 GLY A N 1
ATOM 3995 C CA . GLY A 1 284 ? 53.535 17.182 10.383 1.00 16.07 281 GLY A CA 1
ATOM 3996 C C . GLY A 1 284 ? 53.909 15.723 10.200 1.00 15.68 281 GLY A C 1
ATOM 3997 O O . GLY A 1 284 ? 54.155 14.994 11.172 1.00 14.67 281 GLY A O 1
ATOM 4001 N N . THR A 1 285 ? 53.929 15.296 8.944 1.00 15.81 282 THR A N 1
ATOM 4002 C CA . THR A 1 285 ? 54.254 13.919 8.588 1.00 15.78 282 THR A CA 1
ATOM 4003 C C . THR A 1 285 ? 54.999 13.920 7.270 1.00 16.36 282 THR A C 1
ATOM 4004 O O . THR A 1 285 ? 54.839 14.840 6.475 1.00 14.77 282 THR A O 1
ATOM 4015 N N . ALA A 1 286 ? 55.797 12.886 7.034 1.00 14.06 283 ALA A N 1
ATOM 4016 C CA . ALA A 1 286 ? 56.487 12.740 5.764 1.00 13.46 283 ALA A CA 1
ATOM 4017 C C . ALA A 1 286 ? 56.629 11.267 5.438 1.00 12.05 283 ALA A C 1
ATOM 4018 O O . ALA A 1 286 ? 56.739 10.430 6.336 1.00 12.07 283 ALA A O 1
ATOM 4025 N N . VAL A 1 287 ? 56.581 10.966 4.144 1.00 10.00 284 VAL A N 1
ATOM 4026 C CA . VAL A 1 287 ? 56.775 9.625 3.635 1.00 10.77 284 VAL A CA 1
ATOM 4027 C C . VAL A 1 287 ? 57.674 9.707 2.414 1.00 12.44 284 VAL A C 1
ATOM 4028 O O . VAL A 1 287 ? 57.494 10.592 1.577 1.00 10.36 284 VAL A O 1
ATOM 4041 N N . ASN A 1 288 ? 58.644 8.799 2.314 1.00 10.53 285 ASN A N 1
ATOM 4042 C CA . ASN A 1 288 ? 59.456 8.694 1.127 1.00 8.76 285 ASN A CA 1
ATOM 4043 C C . ASN A 1 288 ? 59.790 7.222 0.870 1.00 9.25 285 ASN A C 1
ATOM 4044 O O . ASN A 1 288 ? 59.289 6.331 1.570 1.00 11.63 285 ASN A O 1
ATOM 4055 N N . ASN A 1 289 ? 60.582 6.963 -0.156 1.00 8.89 286 ASN A N 1
ATOM 4056 C CA . ASN A 1 289 ? 61.120 5.621 -0.367 1.00 8.68 286 ASN A CA 1
ATOM 4057 C C . ASN A 1 289 ? 62.608 5.726 -0.622 1.00 10.61 286 ASN A C 1
ATOM 4058 O O . ASN A 1 289 ? 63.083 6.714 -1.210 1.00 11.96 286 ASN A O 1
ATOM 4069 N N . ASP A 1 290 ? 63.347 4.704 -0.197 1.00 10.94 287 ASP A N 1
ATOM 4070 C CA . ASP A 1 290 ? 64.798 4.649 -0.407 1.00 11.84 287 ASP A CA 1
ATOM 4071 C C . ASP A 1 290 ? 65.202 4.679 -1.876 1.00 13.56 287 ASP A C 1
ATOM 4072 O O . ASP A 1 290 ? 66.299 5.140 -2.226 1.00 11.43 287 ASP A O 1
ATOM 4081 N N . GLY A 1 291 ? 64.334 4.158 -2.741 1.00 10.26 288 GLY A N 1
ATOM 4082 C CA . GLY A 1 291 ? 64.689 4.023 -4.135 1.00 10.75 288 GLY A CA 1
ATOM 4083 C C . GLY A 1 291 ? 65.751 2.947 -4.278 1.00 11.82 288 GLY A C 1
ATOM 4084 O O . GLY A 1 291 ? 65.776 1.992 -3.493 1.00 14.48 288 GLY A O 1
ATOM 4088 N N . SER A 1 292 ? 66.628 3.100 -5.262 1.00 12.28 289 SER A N 1
ATOM 4089 C CA . SER A 1 292 ? 67.533 2.029 -5.658 1.00 15.37 289 SER A CA 1
ATOM 4090 C C . SER A 1 292 ? 68.866 2.045 -4.918 1.00 18.96 289 SER A C 1
ATOM 4091 O O . SER A 1 292 ? 69.576 1.044 -4.910 1.00 20.36 289 SER A O 1
ATOM 4099 N N . ASP A 1 293 ? 69.222 3.177 -4.326 1.00 18.35 290 ASP A N 1
ATOM 4100 C CA . ASP A 1 293 ? 70.620 3.381 -3.907 1.00 21.35 290 ASP A CA 1
ATOM 4101 C C . ASP A 1 293 ? 70.882 2.754 -2.525 1.00 21.71 290 ASP A C 1
ATOM 4102 O O . ASP A 1 293 ? 70.956 3.435 -1.499 1.00 25.61 290 ASP A O 1
ATOM 4111 N N . LYS A 1 294 ? 70.976 1.435 -2.520 1.00 21.39 291 LYS A N 1
ATOM 4112 C CA . LYS A 1 294 ? 71.234 0.667 -1.314 1.00 23.16 291 LYS A CA 1
ATOM 4113 C C . LYS A 1 294 ? 71.486 -0.766 -1.775 1.00 25.20 291 LYS A C 1
ATOM 4114 O O . LYS A 1 294 ? 71.228 -1.094 -2.929 1.00 23.80 291 LYS A O 1
ATOM 4133 N N . THR A 1 295 ? 71.990 -1.610 -0.883 1.00 28.64 292 THR A N 1
ATOM 4134 C CA . THR A 1 295 ? 72.602 -2.874 -1.274 1.00 38.96 292 THR A CA 1
ATOM 4135 C C . THR A 1 295 ? 71.637 -4.021 -1.547 1.00 42.03 292 THR A C 1
ATOM 4136 O O . THR A 1 295 ? 72.056 -5.089 -1.989 1.00 63.58 292 THR A O 1
ATOM 4147 N N . GLY A 1 296 ? 70.356 -3.813 -1.296 1.00 36.07 293 GLY A N 1
ATOM 4148 C CA . GLY A 1 296 ? 69.379 -4.858 -1.526 1.00 35.13 293 GLY A CA 1
ATOM 4149 C C . GLY A 1 296 ? 67.987 -4.388 -1.170 1.00 27.35 293 GLY A C 1
ATOM 4150 O O . GLY A 1 296 ? 67.835 -3.464 -0.392 1.00 25.26 293 GLY A O 1
ATOM 4154 N N . TYR A 1 297 ? 66.978 -5.043 -1.736 1.00 24.86 294 TYR A N 1
ATOM 4155 C CA . TYR A 1 297 ? 65.583 -4.697 -1.499 1.00 23.47 294 TYR A CA 1
ATOM 4156 C C . TYR A 1 297 ? 65.248 -4.590 -0.012 1.00 25.69 294 TYR A C 1
ATOM 4157 O O . TYR A 1 297 ? 64.507 -3.691 0.407 1.00 20.29 294 TYR A O 1
ATOM 4175 N N . THR A 1 298 ? 65.781 -5.514 0.783 1.00 23.59 295 THR A N 1
ATOM 4176 C CA . THR A 1 298 ? 65.485 -5.550 2.213 1.00 26.09 295 THR A CA 1
ATOM 4177 C C . THR A 1 298 ? 66.498 -4.785 3.083 1.00 27.55 295 THR A C 1
ATOM 4178 O O . THR A 1 298 ? 66.317 -4.699 4.295 1.00 28.87 295 THR A O 1
ATOM 4189 N N . ALA A 1 299 ? 67.545 -4.243 2.470 1.00 27.68 296 ALA A N 1
ATOM 4190 C CA . ALA A 1 299 ? 68.582 -3.516 3.199 1.00 29.89 296 ALA A CA 1
ATOM 4191 C C . ALA A 1 299 ? 68.063 -2.207 3.800 1.00 34.14 296 ALA A C 1
ATOM 4192 O O . ALA A 1 299 ? 67.095 -1.641 3.299 1.00 31.36 296 ALA A O 1
ATOM 4199 N N . PRO A 1 300 ? 68.722 -1.707 4.864 1.00 37.75 297 PRO A N 1
ATOM 4200 C CA . PRO A 1 300 ? 68.366 -0.392 5.402 1.00 30.31 297 PRO A CA 1
ATOM 4201 C C . PRO A 1 300 ? 69.017 0.734 4.596 1.00 25.61 297 PRO A C 1
ATOM 4202 O O . PRO A 1 300 ? 69.832 0.457 3.717 1.00 27.31 297 PRO A O 1
ATOM 4213 N N . SER A 1 301 ? 68.652 1.982 4.884 1.00 20.48 298 SER A N 1
ATOM 4214 C CA . SER A 1 301 ? 69.224 3.127 4.177 1.00 21.99 298 SER A CA 1
ATOM 4215 C C . SER A 1 301 ? 69.318 4.359 5.084 1.00 20.19 298 SER A C 1
ATOM 4216 O O . SER A 1 301 ? 68.288 4.942 5.480 1.00 15.39 298 SER A O 1
ATOM 4224 N N . VAL A 1 302 ? 70.547 4.761 5.407 1.00 19.39 299 VAL A N 1
ATOM 4225 C CA A VAL A 1 302 ? 70.769 5.951 6.230 0.50 19.53 299 VAL A CA 1
ATOM 4226 C CA B VAL A 1 302 ? 70.755 5.950 6.231 0.50 18.62 299 VAL A CA 1
ATOM 4227 C C . VAL A 1 302 ? 70.128 7.165 5.572 1.00 16.67 299 VAL A C 1
ATOM 4228 O O . VAL A 1 302 ? 69.443 7.947 6.219 1.00 19.03 299 VAL A O 1
ATOM 4253 N N . GLN A 1 303 ? 70.349 7.310 4.272 1.00 15.10 300 GLN A N 1
ATOM 4254 C CA . GLN A 1 303 ? 69.910 8.524 3.591 1.00 16.47 300 GLN A CA 1
ATOM 4255 C C . GLN A 1 303 ? 68.405 8.640 3.502 1.00 14.88 300 GLN A C 1
ATOM 4256 O O . GLN A 1 303 ? 67.869 9.729 3.703 1.00 16.41 300 GLN A O 1
ATOM 4270 N N . GLY A 1 304 ? 67.720 7.529 3.232 1.00 16.01 301 GLY A N 1
ATOM 4271 C CA . GLY A 1 304 ? 66.272 7.535 3.163 1.00 15.69 301 GLY A CA 1
ATOM 4272 C C . GLY A 1 304 ? 65.659 7.916 4.498 1.00 16.38 301 GLY A C 1
ATOM 4273 O O . GLY A 1 304 ? 64.728 8.723 4.572 1.00 15.61 301 GLY A O 1
ATOM 4277 N N . GLN A 1 305 ? 66.174 7.323 5.564 1.00 17.01 302 GLN A N 1
ATOM 4278 C CA . GLN A 1 305 ? 65.706 7.637 6.914 1.00 16.94 302 GLN A CA 1
ATOM 4279 C C . GLN A 1 305 ? 66.003 9.099 7.278 1.00 17.50 302 GLN A C 1
ATOM 4280 O O . GLN A 1 305 ? 65.125 9.827 7.749 1.00 17.88 302 GLN A O 1
ATOM 4294 N N . ALA A 1 306 ? 67.235 9.536 7.052 1.00 15.32 303 ALA A N 1
ATOM 4295 C CA . ALA A 1 306 ? 67.607 10.904 7.410 1.00 16.07 303 ALA A CA 1
ATOM 4296 C C . ALA A 1 306 ? 66.692 11.903 6.691 1.00 16.21 303 ALA A C 1
ATOM 4297 O O . ALA A 1 306 ? 66.230 12.882 7.279 1.00 15.37 303 ALA A O 1
ATOM 4304 N N . ALA A 1 307 ? 66.420 11.648 5.417 1.00 16.87 304 ALA A N 1
ATOM 4305 C CA . ALA A 1 307 ? 65.593 12.562 4.628 1.00 18.69 304 ALA A CA 1
ATOM 4306 C C . ALA A 1 307 ? 64.163 12.637 5.147 1.00 15.78 304 ALA A C 1
ATOM 4307 O O . ALA A 1 307 ? 63.583 13.717 5.228 1.00 13.21 304 ALA A O 1
ATOM 4314 N N . VAL A 1 308 ? 63.567 11.508 5.502 1.00 14.81 305 VAL A N 1
ATOM 4315 C CA . VAL A 1 308 ? 62.158 11.581 5.871 1.00 11.55 305 VAL A CA 1
ATOM 4316 C C . VAL A 1 308 ? 62.015 12.285 7.235 1.00 12.24 305 VAL A C 1
ATOM 4317 O O . VAL A 1 308 ? 61.043 13.007 7.468 1.00 14.74 305 VAL A O 1
ATOM 4330 N N . VAL A 1 309 ? 63.004 12.135 8.112 1.00 11.75 306 VAL A N 1
ATOM 4331 C CA . VAL A 1 309 ? 62.949 12.814 9.410 1.00 13.21 306 VAL A CA 1
ATOM 4332 C C . VAL A 1 309 ? 63.057 14.330 9.225 1.00 15.13 306 VAL A C 1
ATOM 4333 O O . VAL A 1 309 ? 62.263 15.108 9.773 1.00 17.78 306 VAL A O 1
ATOM 4346 N N . ALA A 1 310 ? 64.031 14.751 8.429 1.00 15.46 307 ALA A N 1
ATOM 4347 C CA . ALA A 1 310 ? 64.205 16.165 8.141 1.00 19.01 307 ALA A CA 1
ATOM 4348 C C . ALA A 1 310 ? 62.953 16.730 7.474 1.00 21.38 307 ALA A C 1
ATOM 4349 O O . ALA A 1 310 ? 62.499 17.816 7.821 1.00 20.24 307 ALA A O 1
ATOM 4356 N N . GLU A 1 311 ? 62.387 15.984 6.531 1.00 20.53 308 GLU A N 1
ATOM 4357 C CA A GLU A 1 311 ? 61.220 16.431 5.768 0.50 20.53 308 GLU A CA 1
ATOM 4358 C CA B GLU A 1 311 ? 61.253 16.483 5.769 0.50 20.37 308 GLU A CA 1
ATOM 4359 C C . GLU A 1 311 ? 60.025 16.628 6.683 1.00 18.78 308 GLU A C 1
ATOM 4360 O O . GLU A 1 311 ? 59.269 17.584 6.551 1.00 19.50 308 GLU A O 1
ATOM 4383 N N . ALA A 1 312 ? 59.850 15.714 7.625 1.00 13.29 309 ALA A N 1
ATOM 4384 C CA . ALA A 1 312 ? 58.736 15.829 8.578 1.00 14.42 309 ALA A CA 1
ATOM 4385 C C . ALA A 1 312 ? 58.890 17.068 9.466 1.00 15.69 309 ALA A C 1
ATOM 4386 O O . ALA A 1 312 ? 57.924 17.803 9.695 1.00 16.14 309 ALA A O 1
ATOM 4393 N N . GLN A 1 313 ? 60.101 17.312 9.958 1.00 19.02 310 GLN A N 1
ATOM 4394 C CA . GLN A 1 313 ? 60.342 18.474 10.801 1.00 19.68 310 GLN A CA 1
ATOM 4395 C C . GLN A 1 313 ? 60.114 19.774 10.027 1.00 21.52 310 GLN A C 1
ATOM 4396 O O . GLN A 1 313 ? 59.546 20.730 10.560 1.00 24.34 310 GLN A O 1
ATOM 4410 N N . GLU A 1 314 ? 60.553 19.810 8.775 1.00 21.74 311 GLU A N 1
ATOM 4411 C CA . GLU A 1 314 ? 60.397 21.009 7.955 1.00 23.41 311 GLU A CA 1
ATOM 4412 C C . GLU A 1 314 ? 58.926 21.293 7.739 1.00 23.72 311 GLU A C 1
ATOM 4413 O O . GLU A 1 314 ? 58.481 22.425 7.853 1.00 22.67 311 GLU A O 1
ATOM 4425 N N . ILE A 1 315 ? 58.171 20.247 7.431 1.00 23.73 312 ILE A N 1
ATOM 4426 C CA . ILE A 1 315 ? 56.744 20.376 7.171 1.00 24.30 312 ILE A CA 1
ATOM 4427 C C . ILE A 1 315 ? 56.011 20.843 8.427 1.00 20.50 312 ILE A C 1
ATOM 4428 O O . ILE A 1 315 ? 55.067 21.637 8.365 1.00 21.07 312 ILE A O 1
ATOM 4444 N N . ALA A 1 316 ? 56.437 20.323 9.569 1.00 18.95 313 ALA A N 1
ATOM 4445 C CA . ALA A 1 316 ? 55.838 20.680 10.848 1.00 19.35 313 ALA A CA 1
ATOM 4446 C C . ALA A 1 316 ? 56.259 22.066 11.321 1.00 21.40 313 ALA A C 1
ATOM 4447 O O . ALA A 1 316 ? 55.698 22.581 12.284 1.00 22.36 313 ALA A O 1
ATOM 4454 N N . ASP A 1 317 ? 57.260 22.645 10.665 1.00 22.90 314 ASP A N 1
ATOM 4455 C CA . ASP A 1 317 ? 57.896 23.898 11.109 1.00 24.88 314 ASP A CA 1
ATOM 4456 C C . ASP A 1 317 ? 58.408 23.750 12.543 1.00 25.10 314 ASP A C 1
ATOM 4457 O O . ASP A 1 317 ? 58.226 24.626 13.393 1.00 25.61 314 ASP A O 1
ATOM 4466 N N . VAL A 1 318 ? 59.065 22.623 12.785 1.00 29.12 315 VAL A N 1
ATOM 4467 C CA . VAL A 1 318 ? 59.578 22.264 14.095 1.00 32.13 315 VAL A CA 1
ATOM 4468 C C . VAL A 1 318 ? 61.090 22.094 13.986 1.00 28.07 315 VAL A C 1
ATOM 4469 O O . VAL A 1 318 ? 61.574 21.285 13.196 1.00 24.77 315 VAL A O 1
ATOM 4482 N N . GLY A 1 319 ? 61.834 22.863 14.771 1.00 25.57 316 GLY A N 1
ATOM 4483 C CA . GLY A 1 319 ? 63.283 22.780 14.750 1.00 24.25 316 GLY A CA 1
ATOM 4484 C C . GLY A 1 319 ? 63.730 21.547 15.501 1.00 24.38 316 GLY A C 1
ATOM 4485 O O . GLY A 1 319 ? 63.123 21.196 16.519 1.00 24.27 316 GLY A O 1
ATOM 4489 N N . PRO A 1 320 ? 64.789 20.880 15.015 1.00 24.25 317 PRO A N 1
ATOM 4490 C CA . PRO A 1 320 ? 65.225 19.640 15.666 1.00 22.73 317 PRO A CA 1
ATOM 4491 C C . PRO A 1 320 ? 65.589 19.835 17.137 1.00 24.00 317 PRO A C 1
ATOM 4492 O O . PRO A 1 320 ? 65.448 18.895 17.933 1.00 23.31 317 PRO A O 1
ATOM 4503 N N . GLU A 1 321 ? 66.046 21.036 17.492 1.00 24.02 318 GLU A N 1
ATOM 4504 C CA . GLU A 1 321 ? 66.446 21.317 18.863 1.00 25.23 318 GLU A CA 1
ATOM 4505 C C . GLU A 1 321 ? 65.232 21.391 19.802 1.00 25.05 318 GLU A C 1
ATOM 4506 O O . GLU A 1 321 ? 65.403 21.409 21.013 1.00 26.55 318 GLU A O 1
ATOM 4518 N N . THR A 1 322 ? 64.013 21.424 19.256 1.00 24.16 319 THR A N 1
ATOM 4519 C CA . THR A 1 322 ? 62.801 21.495 20.086 1.00 25.43 319 THR A CA 1
ATOM 4520 C C . THR A 1 322 ? 62.143 20.130 20.304 1.00 26.06 319 THR A C 1
ATOM 4521 O O . THR A 1 322 ? 61.130 20.021 21.001 1.00 29.25 319 THR A O 1
ATOM 4532 N N . VAL A 1 323 ? 62.721 19.097 19.708 1.00 22.75 320 VAL A N 1
ATOM 4533 C CA . VAL A 1 323 ? 62.240 17.728 19.862 1.00 21.29 320 VAL A CA 1
ATOM 4534 C C . VAL A 1 323 ? 62.974 17.086 21.034 1.00 24.02 320 VAL A C 1
ATOM 4535 O O . VAL A 1 323 ? 64.206 17.113 21.054 1.00 22.53 320 VAL A O 1
ATOM 4548 N N . SER A 1 324 ? 62.239 16.523 22.004 1.00 21.10 321 SER A N 1
ATOM 4549 C CA . SER A 1 324 ? 62.854 16.008 23.243 1.00 22.05 321 SER A CA 1
ATOM 4550 C C . SER A 1 324 ? 62.644 14.513 23.464 1.00 21.09 321 SER A C 1
ATOM 4551 O O . SER A 1 324 ? 63.140 13.957 24.450 1.00 21.81 321 SER A O 1
ATOM 4559 N N . TYR A 1 325 ? 61.908 13.872 22.560 1.00 19.57 322 TYR A N 1
ATOM 4560 C CA . TYR A 1 325 ? 61.787 12.409 22.538 1.00 18.61 322 TYR A CA 1
ATOM 4561 C C . TYR A 1 325 ? 61.650 11.908 21.090 1.00 17.31 322 TYR A C 1
ATOM 4562 O O . TYR A 1 325 ? 60.906 12.480 20.297 1.00 16.58 322 TYR A O 1
ATOM 4580 N N . VAL A 1 326 ? 62.356 10.838 20.743 1.00 17.29 323 VAL A N 1
ATOM 4581 C CA . VAL A 1 326 ? 62.101 10.146 19.481 1.00 18.25 323 VAL A CA 1
ATOM 4582 C C . VAL A 1 326 ? 61.760 8.687 19.741 1.00 17.07 323 VAL A C 1
ATOM 4583 O O . VAL A 1 326 ? 62.485 7.975 20.438 1.00 17.24 323 VAL A O 1
ATOM 4596 N N . GLU A 1 327 ? 60.647 8.258 19.164 1.00 14.21 324 GLU A N 1
ATOM 4597 C CA . GLU A 1 327 ? 60.260 6.867 19.161 1.00 14.16 324 GLU A CA 1
ATOM 4598 C C . GLU A 1 327 ? 60.834 6.269 17.887 1.00 12.87 324 GLU A C 1
ATOM 4599 O O . GLU A 1 327 ? 60.324 6.499 16.790 1.00 12.73 324 GLU A O 1
ATOM 4611 N N . ALA A 1 328 ? 61.914 5.523 18.063 1.00 13.70 325 ALA A N 1
ATOM 4612 C CA . ALA A 1 328 ? 62.637 4.876 16.985 1.00 14.78 325 ALA A CA 1
ATOM 4613 C C . ALA A 1 328 ? 61.864 3.707 16.402 1.00 14.18 325 ALA A C 1
ATOM 4614 O O . ALA A 1 328 ? 61.013 3.115 17.062 1.00 14.15 325 ALA A O 1
ATOM 4621 N N . HIS A 1 329 ? 62.163 3.381 15.153 1.00 12.87 326 HIS A N 1
ATOM 4622 C CA . HIS A 1 329 ? 61.683 2.141 14.566 1.00 13.77 326 HIS A CA 1
ATOM 4623 C C . HIS A 1 329 ? 62.193 0.988 15.436 1.00 17.25 326 HIS A C 1
ATOM 4624 O O . HIS A 1 329 ? 61.439 0.093 15.828 1.00 19.24 326 HIS A O 1
ATOM 4638 N N . GLY A 1 330 ? 63.486 1.031 15.739 1.00 15.26 327 GLY A N 1
ATOM 4639 C CA . GLY A 1 330 ? 64.029 0.369 16.920 1.00 19.50 327 GLY A CA 1
ATOM 4640 C C . GLY A 1 330 ? 63.898 -1.142 16.998 1.00 19.86 327 GLY A C 1
ATOM 4641 O O . GLY A 1 330 ? 63.383 -1.671 17.983 1.00 18.93 327 GLY A O 1
ATOM 4645 N N . THR A 1 331 ? 64.404 -1.842 15.990 1.00 17.39 328 THR A N 1
ATOM 4646 C CA . THR A 1 331 ? 64.239 -3.296 15.905 1.00 19.68 328 THR A CA 1
ATOM 4647 C C . THR A 1 331 ? 65.374 -4.109 16.532 1.00 20.64 328 THR A C 1
ATOM 4648 O O . THR A 1 331 ? 65.307 -5.343 16.558 1.00 19.40 328 THR A O 1
ATOM 4659 N N . ALA A 1 332 ? 66.405 -3.423 17.023 1.00 18.62 329 ALA A N 1
ATOM 4660 C CA . ALA A 1 332 ? 67.510 -4.066 17.743 1.00 19.58 329 ALA A CA 1
ATOM 4661 C C . ALA A 1 332 ? 68.377 -4.998 16.890 1.00 23.30 329 ALA A C 1
ATOM 4662 O O . ALA A 1 332 ? 68.872 -6.013 17.387 1.00 25.95 329 ALA A O 1
ATOM 4669 N N . THR A 1 333 ? 68.575 -4.675 15.616 1.00 25.60 330 THR A N 1
ATOM 4670 C CA . THR A 1 333 ? 69.517 -5.440 14.807 1.00 28.71 330 THR A CA 1
ATOM 4671 C C . THR A 1 333 ? 70.886 -4.772 14.910 1.00 29.72 330 THR A C 1
ATOM 4672 O O . THR A 1 333 ? 70.960 -3.546 14.989 1.00 25.75 330 THR A O 1
ATOM 4683 N N . PRO A 1 334 ? 71.973 -5.571 14.921 1.00 36.14 331 PRO A N 1
ATOM 4684 C CA . PRO A 1 334 ? 73.335 -5.020 14.989 1.00 36.53 331 PRO A CA 1
ATOM 4685 C C . PRO A 1 334 ? 73.647 -4.031 13.868 1.00 33.59 331 PRO A C 1
ATOM 4686 O O . PRO A 1 334 ? 74.377 -3.073 14.091 1.00 36.40 331 PRO A O 1
ATOM 4697 N N . LEU A 1 335 ? 73.104 -4.264 12.681 1.00 36.44 332 LEU A N 1
ATOM 4698 C CA . LEU A 1 335 ? 73.340 -3.365 11.558 1.00 39.75 332 LEU A CA 1
ATOM 4699 C C . LEU A 1 335 ? 72.404 -2.167 11.627 1.00 36.93 332 LEU A C 1
ATOM 4700 O O . LEU A 1 335 ? 72.822 -1.034 11.404 1.00 32.63 332 LEU A O 1
ATOM 4704 N N . GLY A 1 336 ? 71.141 -2.423 11.954 1.00 29.08 333 GLY A N 1
ATOM 4705 C CA . GLY A 1 336 ? 70.098 -1.418 11.836 1.00 24.36 333 GLY A CA 1
ATOM 4706 C C . GLY A 1 336 ? 70.143 -0.343 12.902 1.00 21.85 333 GLY A C 1
ATOM 4707 O O . GLY A 1 336 ? 69.855 0.806 12.613 1.00 22.60 333 GLY A O 1
ATOM 4711 N N . ASP A 1 337 ? 70.494 -0.704 14.133 1.00 21.70 334 ASP A N 1
ATOM 4712 C CA . ASP A 1 337 ? 70.496 0.272 15.224 1.00 20.40 334 ASP A CA 1
ATOM 4713 C C . ASP A 1 337 ? 71.490 1.437 14.980 1.00 21.40 334 ASP A C 1
ATOM 4714 O O . ASP A 1 337 ? 71.104 2.602 15.092 1.00 22.67 334 ASP A O 1
ATOM 4723 N N . PRO A 1 338 ? 72.762 1.139 14.653 1.00 23.29 335 PRO A N 1
ATOM 4724 C CA . PRO A 1 338 ? 73.677 2.262 14.379 1.00 24.92 335 PRO A CA 1
ATOM 4725 C C . PRO A 1 338 ? 73.220 3.115 13.205 1.00 20.32 335 PRO A C 1
ATOM 4726 O O . PRO A 1 338 ? 73.396 4.328 13.217 1.00 22.39 335 PRO A O 1
ATOM 4737 N N . ILE A 1 339 ? 72.624 2.480 12.205 1.00 18.46 336 ILE A N 1
ATOM 4738 C CA . ILE A 1 339 ? 72.120 3.201 11.045 1.00 21.11 336 ILE A CA 1
ATOM 4739 C C . ILE A 1 339 ? 70.989 4.158 11.449 1.00 21.42 336 ILE A C 1
ATOM 4740 O O . ILE A 1 339 ? 70.953 5.315 11.005 1.00 18.92 336 ILE A O 1
ATOM 4756 N N . GLU A 1 340 ? 70.073 3.703 12.298 1.00 17.85 337 GLU A N 1
ATOM 4757 C CA . GLU A 1 340 ? 68.940 4.552 12.649 1.00 16.63 337 GLU A CA 1
ATOM 4758 C C . GLU A 1 340 ? 69.428 5.811 13.380 1.00 16.48 337 GLU A C 1
ATOM 4759 O O . GLU A 1 340 ? 68.956 6.919 13.120 1.00 17.92 337 GLU A O 1
ATOM 4771 N N . VAL A 1 341 ? 70.391 5.642 14.269 1.00 17.64 338 VAL A N 1
ATOM 4772 C CA . VAL A 1 341 ? 70.909 6.764 15.044 1.00 17.53 338 VAL A CA 1
ATOM 4773 C C . VAL A 1 341 ? 71.762 7.676 14.168 1.00 19.64 338 VAL A C 1
ATOM 4774 O O . VAL A 1 341 ? 71.743 8.893 14.332 1.00 21.98 338 VAL A O 1
ATOM 4787 N N . ALA A 1 342 ? 72.518 7.090 13.243 1.00 20.99 339 ALA A N 1
ATOM 4788 C CA . ALA A 1 342 ? 73.296 7.886 12.295 1.00 24.63 339 ALA A CA 1
ATOM 4789 C C . ALA A 1 342 ? 72.370 8.762 11.454 1.00 21.16 339 ALA A C 1
ATOM 4790 O O . ALA A 1 342 ? 72.682 9.913 11.164 1.00 19.83 339 ALA A O 1
ATOM 4797 N N . ALA A 1 343 ? 71.221 8.218 11.077 1.00 17.52 340 ALA A N 1
ATOM 4798 C CA . ALA A 1 343 ? 70.263 8.949 10.260 1.00 17.12 340 ALA A CA 1
ATOM 4799 C C . ALA A 1 343 ? 69.616 10.084 11.053 1.00 17.72 340 ALA A C 1
ATOM 4800 O O . ALA A 1 343 ? 69.461 11.187 10.545 1.00 17.95 340 ALA A O 1
ATOM 4807 N N . LEU A 1 344 ? 69.229 9.799 12.295 1.00 17.95 341 LEU A N 1
ATOM 4808 C CA . LEU A 1 344 ? 68.682 10.814 13.189 1.00 17.53 341 LEU A CA 1
ATOM 4809 C C . LEU A 1 344 ? 69.696 11.924 13.487 1.00 19.44 341 LEU A C 1
ATOM 4810 O O . LEU A 1 344 ? 69.347 13.109 13.484 1.00 18.11 341 LEU A O 1
ATOM 4826 N N . ASN A 1 345 ? 70.938 11.537 13.750 1.00 19.54 342 ASN A N 1
ATOM 4827 C CA . ASN A 1 345 ? 72.016 12.517 13.947 1.00 21.47 342 ASN A CA 1
ATOM 4828 C C . ASN A 1 345 ? 72.107 13.443 12.730 1.00 22.86 342 ASN A C 1
ATOM 4829 O O . ASN A 1 345 ? 72.158 14.662 12.864 1.00 23.60 342 ASN A O 1
ATOM 4840 N N . GLN A 1 346 ? 72.117 12.851 11.542 1.00 23.81 343 GLN A N 1
ATOM 4841 C CA . GLN A 1 346 ? 72.271 13.629 10.314 1.00 25.99 343 GLN A CA 1
ATOM 4842 C C . GLN A 1 346 ? 71.093 14.592 10.167 1.00 23.82 343 GLN A C 1
ATOM 4843 O O . GLN A 1 346 ? 71.287 15.777 9.892 1.00 24.18 343 GLN A O 1
ATOM 4857 N N . ALA A 1 347 ? 69.871 14.098 10.359 1.00 18.38 344 ALA A N 1
ATOM 4858 C CA . ALA A 1 347 ? 68.703 14.961 10.250 1.00 18.98 344 ALA A CA 1
ATOM 4859 C C . ALA A 1 347 ? 68.725 16.067 11.309 1.00 19.80 344 ALA A C 1
ATOM 4860 O O . ALA A 1 347 ? 68.453 17.229 11.001 1.00 22.73 344 ALA A O 1
ATOM 4867 N N . PHE A 1 348 ? 69.045 15.708 12.551 1.00 18.94 345 PHE A N 1
ATOM 4868 C CA . PHE A 1 348 ? 68.949 16.650 13.652 1.00 21.04 345 PHE A CA 1
ATOM 4869 C C . PHE A 1 348 ? 70.047 17.716 13.580 1.00 25.30 345 PHE A C 1
ATOM 4870 O O . PHE A 1 348 ? 69.810 18.860 13.957 1.00 26.50 345 PHE A O 1
ATOM 4887 N N . ASN A 1 349 ? 71.221 17.350 13.067 1.00 23.76 346 ASN A N 1
ATOM 4888 C CA . ASN A 1 349 ? 72.370 18.266 13.018 1.00 29.22 346 ASN A CA 1
ATOM 4889 C C . ASN A 1 349 ? 72.468 19.047 11.710 1.00 33.67 346 ASN A C 1
ATOM 4890 O O . ASN A 1 349 ? 73.461 19.727 11.465 1.00 34.73 346 ASN A O 1
ATOM 4901 N N . ARG A 1 350 ? 71.450 18.944 10.862 1.00 32.75 347 ARG A N 1
ATOM 4902 C CA . ARG A 1 350 ? 71.563 19.439 9.494 1.00 38.68 347 ARG A CA 1
ATOM 4903 C C . ARG A 1 350 ? 71.718 20.964 9.395 1.00 45.72 347 ARG A C 1
ATOM 4904 O O . ARG A 1 350 ? 72.264 21.466 8.415 1.00 41.39 347 ARG A O 1
ATOM 4925 N N . GLU A 1 351 ? 71.247 21.694 10.402 1.00 57.64 348 GLU A N 1
ATOM 4926 C CA . GLU A 1 351 ? 71.225 23.158 10.339 1.00 67.12 348 GLU A CA 1
ATOM 4927 C C . GLU A 1 351 ? 72.445 23.786 11.015 1.00 66.21 348 GLU A C 1
ATOM 4928 O O . GLU A 1 351 ? 72.447 24.976 11.326 1.00 63.64 348 GLU A O 1
ATOM 4932 N N . GLY A 1 352 ? 73.484 22.987 11.232 1.00 66.57 349 GLY A N 1
ATOM 4933 C CA . GLY A 1 352 ? 74.714 23.487 11.813 1.00 75.20 349 GLY A CA 1
ATOM 4934 C C . GLY A 1 352 ? 75.601 22.369 12.318 1.00 81.48 349 GLY A C 1
ATOM 4935 O O . GLY A 1 352 ? 75.921 21.433 11.581 1.00 78.56 349 GLY A O 1
ATOM 4939 N N . ALA A 1 353 ? 76.006 22.479 13.580 1.00 88.53 350 ALA A N 1
ATOM 4940 C CA . ALA A 1 353 ? 76.809 21.451 14.230 1.00 88.48 350 ALA A CA 1
ATOM 4941 C C . ALA A 1 353 ? 75.958 20.690 15.243 1.00 79.74 350 ALA A C 1
ATOM 4942 O O . ALA A 1 353 ? 74.723 20.770 15.219 1.00 72.02 350 ALA A O 1
ATOM 4949 N N . ALA A 1 354 ? 76.625 19.960 16.132 1.00 77.78 351 ALA A N 1
ATOM 4950 C CA . ALA A 1 354 ? 75.947 19.058 17.053 1.00 73.79 351 ALA A CA 1
ATOM 4951 C C . ALA A 1 354 ? 75.023 19.788 18.028 1.00 62.46 351 ALA A C 1
ATOM 4952 O O . ALA A 1 354 ? 75.328 20.888 18.502 1.00 48.14 351 ALA A O 1
ATOM 4959 N N . LEU A 1 355 ? 73.882 19.167 18.311 1.00 57.59 352 LEU A N 1
ATOM 4960 C CA . LEU A 1 355 ? 73.021 19.616 19.395 1.00 50.14 352 LEU A CA 1
ATOM 4961 C C . LEU A 1 355 ? 73.628 19.130 20.711 1.00 48.50 352 LEU A C 1
ATOM 4962 O O . LEU A 1 355 ? 74.542 18.303 20.708 1.00 49.68 352 LEU A O 1
ATOM 4978 N N . ALA A 1 356 ? 73.120 19.635 21.828 1.00 43.47 353 ALA A N 1
ATOM 4979 C CA . ALA A 1 356 ? 73.625 19.239 23.141 1.00 40.14 353 ALA A CA 1
ATOM 4980 C C . ALA A 1 356 ? 73.508 17.730 23.360 1.00 37.09 353 ALA A C 1
ATOM 4981 O O . ALA A 1 356 ? 72.435 17.155 23.156 1.00 34.22 353 ALA A O 1
ATOM 4988 N N . PRO A 1 357 ? 74.605 17.078 23.779 1.00 39.12 354 PRO A N 1
ATOM 4989 C CA . PRO A 1 357 ? 74.505 15.642 24.073 1.00 35.44 354 PRO A CA 1
ATOM 4990 C C . PRO A 1 357 ? 73.560 15.332 25.227 1.00 33.32 354 PRO A C 1
ATOM 4991 O O . PRO A 1 357 ? 73.475 16.090 26.182 1.00 32.12 354 PRO A O 1
ATOM 5002 N N . GLY A 1 358 ? 72.850 14.214 25.112 1.00 30.49 355 GLY A N 1
ATOM 5003 C CA . GLY A 1 358 ? 71.930 13.771 26.135 1.00 28.87 355 GLY A CA 1
ATOM 5004 C C . GLY A 1 358 ? 70.688 14.633 26.262 1.00 29.36 355 GLY A C 1
ATOM 5005 O O . GLY A 1 358 ? 70.053 14.615 27.307 1.00 31.66 355 GLY A O 1
ATOM 5009 N N . SER A 1 359 ? 70.325 15.369 25.213 1.00 27.96 356 SER A N 1
ATOM 5010 C CA . SER A 1 359 ? 69.207 16.307 25.302 1.00 27.93 356 SER A CA 1
ATOM 5011 C C . SER A 1 359 ? 67.908 15.814 24.648 1.00 28.31 356 SER A C 1
ATOM 5012 O O . SER A 1 359 ? 66.873 16.469 24.785 1.00 29.49 356 SER A O 1
ATOM 5020 N N . CYS A 1 360 ? 67.956 14.690 23.931 1.00 26.95 357 CYS A N 1
ATOM 5021 C CA . CYS A 1 360 ? 66.738 14.078 23.382 1.00 25.30 357 CYS A CA 1
ATOM 5022 C C . CYS A 1 360 ? 66.686 12.592 23.710 1.00 23.41 357 CYS A C 1
ATOM 5023 O O . CYS A 1 360 ? 67.559 11.827 23.328 1.00 23.99 357 CYS A O 1
ATOM 5031 N N . ALA A 1 361 ? 65.637 12.184 24.408 1.00 22.22 358 ALA A N 1
ATOM 5032 C CA . ALA A 1 361 ? 65.451 10.786 24.744 1.00 21.61 358 ALA A CA 1
ATOM 5033 C C . ALA A 1 361 ? 65.071 9.979 23.509 1.00 19.91 358 ALA A C 1
ATOM 5034 O O . ALA A 1 361 ? 64.421 10.479 22.586 1.00 20.18 358 ALA A O 1
ATOM 5041 N N . LEU A 1 362 ? 65.492 8.722 23.514 1.00 19.60 359 LEU A N 1
ATOM 5042 C CA . LEU A 1 362 ? 65.285 7.792 22.418 1.00 18.63 359 LEU A CA 1
ATOM 5043 C C . LEU A 1 362 ? 64.780 6.476 22.998 1.00 18.79 359 LEU A C 1
ATOM 5044 O O . LEU A 1 362 ? 65.275 6.021 24.027 1.00 22.45 359 LEU A O 1
ATOM 5060 N N . GLY A 1 363 ? 63.790 5.863 22.360 1.00 17.94 360 GLY A N 1
ATOM 5061 C CA . GLY A 1 363 ? 63.253 4.615 22.872 1.00 17.40 360 GLY A CA 1
ATOM 5062 C C . GLY A 1 363 ? 62.586 3.788 21.797 1.00 18.72 360 GLY A C 1
ATOM 5063 O O . GLY A 1 363 ? 62.411 4.257 20.672 1.00 18.41 360 GLY A O 1
ATOM 5067 N N . SER A 1 364 ? 62.215 2.557 22.143 1.00 17.25 361 SER A N 1
ATOM 5068 C CA . SER A 1 364 ? 61.482 1.694 21.221 1.00 15.41 361 SER A CA 1
ATOM 5069 C C . SER A 1 364 ? 60.459 0.816 21.936 1.00 15.59 361 SER A C 1
ATOM 5070 O O . SER A 1 364 ? 60.824 0.017 22.810 1.00 17.86 361 SER A O 1
ATOM 5078 N N . VAL A 1 365 ? 59.187 0.959 21.565 1.00 15.32 362 VAL A N 1
ATOM 5079 C CA . VAL A 1 365 ? 58.124 0.118 22.122 1.00 15.03 362 VAL A CA 1
ATOM 5080 C C . VAL A 1 365 ? 58.277 -1.339 21.674 1.00 14.00 362 VAL A C 1
ATOM 5081 O O . VAL A 1 365 ? 57.666 -2.243 22.243 1.00 15.10 362 VAL A O 1
ATOM 5094 N N . LYS A 1 366 ? 59.092 -1.585 20.657 1.00 14.15 363 LYS A N 1
ATOM 5095 C CA . LYS A 1 366 ? 59.356 -2.968 20.281 1.00 14.70 363 LYS A CA 1
ATOM 5096 C C . LYS A 1 366 ? 60.033 -3.718 21.445 1.00 17.27 363 LYS A C 1
ATOM 5097 O O . LYS A 1 366 ? 59.953 -4.940 21.508 1.00 17.87 363 LYS A O 1
ATOM 5116 N N . THR A 1 367 ? 60.646 -2.990 22.384 1.00 17.42 364 THR A N 1
ATOM 5117 C CA . THR A 1 367 ? 61.278 -3.634 23.548 1.00 18.31 364 THR A CA 1
ATOM 5118 C C . THR A 1 367 ? 60.227 -4.106 24.561 1.00 18.50 364 THR A C 1
ATOM 5119 O O . THR A 1 367 ? 60.500 -5.007 25.361 1.00 19.40 364 THR A O 1
ATOM 5130 N N . ASN A 1 368 ? 59.039 -3.502 24.524 1.00 17.63 365 ASN A N 1
ATOM 5131 C CA . ASN A 1 368 ? 57.925 -3.940 25.369 1.00 17.47 365 ASN A CA 1
ATOM 5132 C C . ASN A 1 368 ? 57.148 -5.081 24.707 1.00 17.38 365 ASN A C 1
ATOM 5133 O O . ASN A 1 368 ? 56.952 -6.136 25.306 1.00 17.07 365 ASN A O 1
ATOM 5144 N N . VAL A 1 369 ? 56.681 -4.849 23.477 1.00 17.75 366 VAL A N 1
ATOM 5145 C CA . VAL A 1 369 ? 55.662 -5.711 22.873 1.00 15.49 366 VAL A CA 1
ATOM 5146 C C . VAL A 1 369 ? 56.115 -6.429 21.608 1.00 16.82 366 VAL A C 1
ATOM 5147 O O . VAL A 1 369 ? 55.321 -7.136 20.983 1.00 16.80 366 VAL A O 1
ATOM 5160 N N . GLY A 1 370 ? 57.384 -6.270 21.246 1.00 17.06 367 GLY A N 1
ATOM 5161 C CA . GLY A 1 370 ? 57.896 -6.789 19.988 1.00 17.81 367 GLY A CA 1
ATOM 5162 C C . GLY A 1 370 ? 57.505 -5.959 18.773 1.00 17.10 367 GLY A C 1
ATOM 5163 O O . GLY A 1 370 ? 56.988 -4.856 18.882 1.00 15.84 367 GLY A O 1
ATOM 5167 N N . HIS A 1 371 ? 57.746 -6.541 17.610 1.00 15.15 368 HIS A N 1
ATOM 5168 C CA . HIS A 1 371 ? 57.598 -5.905 16.320 1.00 13.30 368 HIS A CA 1
ATOM 5169 C C . HIS A 1 371 ? 56.235 -6.268 15.754 1.00 13.70 368 HIS A C 1
ATOM 5170 O O . HIS A 1 371 ? 56.048 -7.386 15.282 1.00 12.60 368 HIS A O 1
ATOM 5184 N N . LEU A 1 372 ? 55.289 -5.326 15.796 1.00 10.81 369 LEU A N 1
ATOM 5185 C CA . LEU A 1 372 ? 53.911 -5.594 15.359 1.00 11.49 369 LEU A CA 1
ATOM 5186 C C . LEU A 1 372 ? 53.709 -5.467 13.856 1.00 11.46 369 LEU A C 1
ATOM 5187 O O . LEU A 1 372 ? 52.572 -5.391 13.370 1.00 12.56 369 LEU A O 1
ATOM 5203 N N . ASP A 1 373 ? 54.806 -5.454 13.115 1.00 13.08 370 ASP A N 1
ATOM 5204 C CA . ASP A 1 373 ? 54.736 -5.579 11.662 1.00 14.62 370 ASP A CA 1
ATOM 5205 C C . ASP A 1 373 ? 53.873 -4.443 11.072 1.00 11.67 370 ASP A C 1
ATOM 5206 O O . ASP A 1 373 ? 54.200 -3.279 11.267 1.00 12.23 370 ASP A O 1
ATOM 5215 N N . THR A 1 374 ? 52.772 -4.752 10.389 1.00 10.93 371 THR A N 1
ATOM 5216 C CA A THR A 1 374 ? 51.904 -3.718 9.824 0.59 12.00 371 THR A CA 1
ATOM 5217 C CA B THR A 1 374 ? 51.920 -3.689 9.823 0.41 11.17 371 THR A CA 1
ATOM 5218 C C . THR A 1 374 ? 51.456 -2.699 10.873 1.00 9.69 371 THR A C 1
ATOM 5219 O O . THR A 1 374 ? 51.283 -1.507 10.575 1.00 12.15 371 THR A O 1
ATOM 5238 N N . ALA A 1 375 ? 51.277 -3.173 12.102 1.00 7.81 372 ALA A N 1
ATOM 5239 C CA . ALA A 1 375 ? 50.797 -2.335 13.204 1.00 8.91 372 ALA A CA 1
ATOM 5240 C C . ALA A 1 375 ? 51.898 -1.719 14.058 1.00 10.40 372 ALA A C 1
ATOM 5241 O O . ALA A 1 375 ? 51.617 -1.135 15.107 1.00 10.30 372 ALA A O 1
ATOM 5248 N N . ALA A 1 376 ? 53.151 -1.868 13.650 1.00 9.76 373 ALA A N 1
ATOM 5249 C CA . ALA A 1 376 ? 54.263 -1.428 14.500 1.00 10.41 373 ALA A CA 1
ATOM 5250 C C . ALA A 1 376 ? 54.191 0.067 14.753 1.00 9.91 373 ALA A C 1
ATOM 5251 O O . ALA A 1 376 ? 54.432 0.527 15.861 1.00 11.29 373 ALA A O 1
ATOM 5258 N N . GLY A 1 377 ? 53.847 0.820 13.712 1.00 8.96 374 GLY A N 1
ATOM 5259 C CA . GLY A 1 377 ? 53.750 2.256 13.819 1.00 10.49 374 GLY A CA 1
ATOM 5260 C C . GLY A 1 377 ? 52.632 2.707 14.736 1.00 11.84 374 GLY A C 1
ATOM 5261 O O . GLY A 1 377 ? 52.726 3.787 15.331 1.00 11.85 374 GLY A O 1
ATOM 5282 N N . ALA A 1 379 ? 51.707 1.024 17.495 1.00 9.25 376 ALA A N 1
ATOM 5283 C CA . ALA A 1 379 ? 52.238 0.821 18.831 1.00 10.41 376 ALA A CA 1
ATOM 5284 C C . ALA A 1 379 ? 53.195 1.975 19.184 1.00 14.38 376 ALA A C 1
ATOM 5285 O O . ALA A 1 379 ? 53.165 2.504 20.297 1.00 14.08 376 ALA A O 1
ATOM 5292 N N . GLY A 1 380 ? 53.994 2.407 18.218 1.00 12.81 377 GLY A N 1
ATOM 5293 C CA . GLY A 1 380 ? 54.940 3.500 18.440 1.00 13.91 377 GLY A CA 1
ATOM 5294 C C . GLY A 1 380 ? 54.263 4.866 18.615 1.00 13.21 377 GLY A C 1
ATOM 5295 O O . GLY A 1 380 ? 54.622 5.636 19.500 1.00 11.06 377 GLY A O 1
ATOM 5299 N N . LEU A 1 381 ? 53.286 5.166 17.761 1.00 11.08 378 LEU A N 1
ATOM 5300 C CA . LEU A 1 381 ? 52.591 6.449 17.809 1.00 11.36 378 LEU A CA 1
ATOM 5301 C C . LEU A 1 381 ? 51.733 6.558 19.067 1.00 12.01 378 LEU A C 1
ATOM 5302 O O . LEU A 1 381 ? 51.748 7.589 19.752 1.00 13.84 378 LEU A O 1
ATOM 5318 N N . ILE A 1 382 ? 51.005 5.491 19.389 1.00 10.16 379 ILE A N 1
ATOM 5319 C CA . ILE A 1 382 ? 50.126 5.526 20.542 1.00 11.40 379 ILE A CA 1
ATOM 5320 C C . ILE A 1 382 ? 50.943 5.603 21.826 1.00 11.23 379 ILE A C 1
ATOM 5321 O O . ILE A 1 382 ? 50.547 6.314 22.722 1.00 11.62 379 ILE A O 1
ATOM 5337 N N . LYS A 1 383 ? 52.097 4.937 21.909 1.00 12.24 380 LYS A N 1
ATOM 5338 C CA . LYS A 1 383 ? 52.954 5.095 23.086 1.00 13.18 380 LYS A CA 1
ATOM 5339 C C . LYS A 1 383 ? 53.322 6.555 23.242 1.00 16.28 380 LYS A C 1
ATOM 5340 O O . LYS A 1 383 ? 53.292 7.097 24.340 1.00 17.05 380 LYS A O 1
ATOM 5359 N N . THR A 1 384 ? 53.684 7.186 22.131 1.00 13.43 381 THR A N 1
ATOM 5360 C CA . THR A 1 384 ? 54.184 8.556 22.161 1.00 14.54 381 THR A CA 1
ATOM 5361 C C . THR A 1 384 ? 53.053 9.514 22.524 1.00 15.53 381 THR A C 1
ATOM 5362 O O . THR A 1 384 ? 53.251 10.465 23.273 1.00 16.55 381 THR A O 1
ATOM 5373 N N . ILE A 1 385 ? 51.858 9.251 22.017 1.00 14.46 382 ILE A N 1
ATOM 5374 C CA . ILE A 1 385 ? 50.693 10.060 22.382 1.00 15.66 382 ILE A CA 1
ATOM 5375 C C . ILE A 1 385 ? 50.408 9.981 23.888 1.00 15.43 382 ILE A C 1
ATOM 5376 O O . ILE A 1 385 ? 50.133 10.994 24.520 1.00 17.47 382 ILE A O 1
ATOM 5392 N N . LEU A 1 386 ? 50.484 8.787 24.468 1.00 15.52 383 LEU A N 1
ATOM 5393 C CA . LEU A 1 386 ? 50.205 8.628 25.896 1.00 18.25 383 LEU A CA 1
ATOM 5394 C C . LEU A 1 386 ? 51.262 9.322 26.760 1.00 20.73 383 LEU A C 1
ATOM 5395 O O . LEU A 1 386 ? 50.931 9.951 27.770 1.00 18.40 383 LEU A O 1
ATOM 5428 N N . LEU A 1 388 ? 52.972 11.932 25.987 1.00 17.88 385 LEU A N 1
ATOM 5429 C CA . LEU A 1 388 ? 52.761 13.369 25.843 1.00 18.64 385 LEU A CA 1
ATOM 5430 C C . LEU A 1 388 ? 51.563 13.837 26.656 1.00 21.29 385 LEU A C 1
ATOM 5431 O O . LEU A 1 388 ? 51.610 14.884 27.301 1.00 22.70 385 LEU A O 1
ATOM 5447 N N . ARG A 1 389 ? 50.479 13.065 26.603 1.00 21.96 386 ARG A N 1
ATOM 5448 C CA . ARG A 1 389 ? 49.278 13.408 27.345 1.00 26.34 386 ARG A CA 1
ATOM 5449 C C . ARG A 1 389 ? 49.556 13.337 28.842 1.00 26.75 386 ARG A C 1
ATOM 5450 O O . ARG A 1 389 ? 49.044 14.151 29.599 1.00 28.98 386 ARG A O 1
ATOM 5471 N N . HIS A 1 390 ? 50.365 12.369 29.263 1.00 23.28 387 HIS A N 1
ATOM 5472 C CA . HIS A 1 390 ? 50.711 12.210 30.671 1.00 24.25 387 HIS A CA 1
ATOM 5473 C C . HIS A 1 390 ? 51.918 13.061 31.101 1.00 26.41 387 HIS A C 1
ATOM 5474 O O . HIS A 1 390 ? 52.258 13.080 32.280 1.00 24.62 387 HIS A O 1
ATOM 5488 N N . ARG A 1 391 ? 52.570 13.735 30.153 1.00 22.81 388 ARG A N 1
ATOM 5489 C CA . ARG A 1 391 ? 53.819 14.477 30.417 1.00 24.10 388 ARG A CA 1
ATOM 5490 C C . ARG A 1 391 ? 54.783 13.625 31.231 1.00 24.59 388 ARG A C 1
ATOM 5491 O O . ARG A 1 391 ? 55.356 14.049 32.251 1.00 25.95 388 ARG A O 1
ATOM 5512 N N . THR A 1 392 ? 54.955 12.405 30.745 1.00 23.63 389 THR A N 1
ATOM 5513 C CA . THR A 1 392 ? 55.735 11.392 31.424 1.00 27.92 389 THR A CA 1
ATOM 5514 C C . THR A 1 392 ? 56.574 10.593 30.428 1.00 28.48 389 THR A C 1
ATOM 5515 O O . THR A 1 392 ? 56.048 10.039 29.455 1.00 26.56 389 THR A O 1
ATOM 5526 N N . LEU A 1 393 ? 57.881 10.546 30.662 1.00 24.21 390 LEU A N 1
ATOM 5527 C CA . LEU A 1 393 ? 58.758 9.682 29.894 1.00 23.04 390 LEU A CA 1
ATOM 5528 C C . LEU A 1 393 ? 58.677 8.287 30.482 1.00 23.81 390 LEU A C 1
ATOM 5529 O O . LEU A 1 393 ? 58.465 8.153 31.691 1.00 25.03 390 LEU A O 1
ATOM 5545 N N . VAL A 1 394 ? 58.863 7.264 29.648 1.00 20.75 391 VAL A N 1
ATOM 5546 C CA . VAL A 1 394 ? 58.872 5.877 30.103 1.00 20.63 391 VAL A CA 1
ATOM 5547 C C . VAL A 1 394 ? 60.108 5.134 29.576 1.00 20.44 391 VAL A C 1
ATOM 5548 O O . VAL A 1 394 ? 60.743 5.580 28.620 1.00 20.02 391 VAL A O 1
ATOM 5561 N N . PRO A 1 395 ? 60.455 3.996 30.205 1.00 22.15 392 PRO A N 1
ATOM 5562 C CA . PRO A 1 395 ? 61.670 3.272 29.833 1.00 21.50 392 PRO A CA 1
ATOM 5563 C C . PRO A 1 395 ? 61.605 2.615 28.463 1.00 20.78 392 PRO A C 1
ATOM 5564 O O . PRO A 1 395 ? 60.536 2.194 28.011 1.00 18.40 392 PRO A O 1
ATOM 5575 N N . SER A 1 396 ? 62.766 2.558 27.821 1.00 19.67 393 SER A N 1
ATOM 5576 C CA . SER A 1 396 ? 63.032 1.632 26.737 1.00 20.09 393 SER A CA 1
ATOM 5577 C C . SER A 1 396 ? 63.719 0.436 27.398 1.00 21.02 393 SER A C 1
ATOM 5578 O O . SER A 1 396 ? 64.664 0.616 28.157 1.00 20.85 393 SER A O 1
ATOM 5586 N N . LEU A 1 397 ? 63.234 -0.776 27.150 1.00 20.58 394 LEU A N 1
ATOM 5587 C CA . LEU A 1 397 ? 63.633 -1.929 27.958 1.00 22.38 394 LEU A CA 1
ATOM 5588 C C . LEU A 1 397 ? 64.841 -2.685 27.401 1.00 23.77 394 LEU A C 1
ATOM 5589 O O . LEU A 1 397 ? 65.244 -2.484 26.254 1.00 22.64 394 LEU A O 1
ATOM 5605 N N . CYS A 1 398 ? 65.413 -3.543 28.246 1.00 24.75 395 CYS A N 1
ATOM 5606 C CA . CYS A 1 398 ? 66.545 -4.396 27.883 1.00 26.96 395 CYS A CA 1
ATOM 5607 C C . CYS A 1 398 ? 67.765 -3.587 27.443 1.00 31.74 395 CYS A C 1
ATOM 5608 O O . CYS A 1 398 ? 68.567 -4.052 26.630 1.00 38.13 395 CYS A O 1
ATOM 5616 N N . PHE A 1 399 ? 67.895 -2.374 27.980 1.00 30.59 396 PHE A N 1
ATOM 5617 C CA . PHE A 1 399 ? 69.061 -1.533 27.715 1.00 31.40 396 PHE A CA 1
ATOM 5618 C C . PHE A 1 399 ? 69.994 -1.482 28.922 1.00 34.89 396 PHE A C 1
ATOM 5619 O O . PHE A 1 399 ? 69.646 -0.913 29.952 1.00 36.28 396 PHE A O 1
ATOM 5636 N N . GLU A 1 400 ? 71.180 -2.058 28.769 1.00 34.71 397 GLU A N 1
ATOM 5637 C CA . GLU A 1 400 ? 72.142 -2.171 29.868 1.00 37.51 397 GLU A CA 1
ATOM 5638 C C . GLU A 1 400 ? 73.407 -1.395 29.567 1.00 38.36 397 GLU A C 1
ATOM 5639 O O . GLU A 1 400 ? 73.984 -0.767 30.450 1.00 39.85 397 GLU A O 1
ATOM 5651 N N . ALA A 1 401 ? 73.835 -1.457 28.311 1.00 35.27 398 ALA A N 1
ATOM 5652 C CA . ALA A 1 401 ? 75.019 -0.740 27.860 1.00 37.98 398 ALA A CA 1
ATOM 5653 C C . ALA A 1 401 ? 74.870 -0.444 26.378 1.00 36.77 398 ALA A C 1
ATOM 5654 O O . ALA A 1 401 ? 74.434 -1.314 25.619 1.00 32.10 398 ALA A O 1
ATOM 5661 N N . PRO A 1 402 ? 75.241 0.777 25.956 1.00 37.01 399 PRO A N 1
ATOM 5662 C CA . PRO A 1 402 ? 75.079 1.160 24.549 1.00 34.21 399 PRO A CA 1
ATOM 5663 C C . PRO A 1 402 ? 75.928 0.328 23.612 1.00 33.79 399 PRO A C 1
ATOM 5664 O O . PRO A 1 402 ? 77.080 0.003 23.902 1.00 33.75 399 PRO A O 1
ATOM 5675 N N . ASN A 1 403 ? 75.338 -0.027 22.486 1.00 31.13 400 ASN A N 1
ATOM 5676 C CA . ASN A 1 403 ? 76.074 -0.638 21.400 1.00 29.52 400 ASN A CA 1
ATOM 5677 C C . ASN A 1 403 ? 77.248 0.270 21.035 1.00 34.54 400 ASN A C 1
ATOM 5678 O O . ASN A 1 403 ? 77.039 1.434 20.694 1.00 31.19 400 ASN A O 1
ATOM 5689 N N . PRO A 1 404 ? 78.491 -0.249 21.125 1.00 37.30 401 PRO A N 1
ATOM 5690 C CA . PRO A 1 404 ? 79.676 0.558 20.812 1.00 36.37 401 PRO A CA 1
ATOM 5691 C C . PRO A 1 404 ? 79.669 1.167 19.416 1.00 34.73 401 PRO A C 1
ATOM 5692 O O . PRO A 1 404 ? 80.263 2.228 19.213 1.00 35.90 401 PRO A O 1
ATOM 5703 N N . GLU A 1 405 ? 79.019 0.498 18.469 1.00 32.44 402 GLU A N 1
ATOM 5704 C CA . GLU A 1 405 ? 78.968 0.973 17.085 1.00 35.68 402 GLU A CA 1
ATOM 5705 C C . GLU A 1 405 ? 77.984 2.133 16.859 1.00 35.09 402 GLU A C 1
ATOM 5706 O O . GLU A 1 405 ? 77.976 2.743 15.787 1.00 32.49 402 GLU A O 1
ATOM 5718 N N . ILE A 1 406 ? 77.132 2.423 17.839 1.00 32.89 403 ILE A N 1
ATOM 5719 C CA . ILE A 1 406 ? 76.193 3.540 17.701 1.00 28.86 403 ILE A CA 1
ATOM 5720 C C . ILE A 1 406 ? 76.884 4.833 18.101 1.00 31.45 403 ILE A C 1
ATOM 5721 O O . ILE A 1 406 ? 77.424 4.939 19.206 1.00 33.01 403 ILE A O 1
ATOM 5737 N N . ASP A 1 407 ? 76.841 5.827 17.222 1.00 30.63 404 ASP A N 1
ATOM 5738 C CA . ASP A 1 407 ? 77.522 7.093 17.478 1.00 31.43 404 ASP A CA 1
ATOM 5739 C C . ASP A 1 407 ? 76.633 8.105 18.236 1.00 28.49 404 ASP A C 1
ATOM 5740 O O . ASP A 1 407 ? 76.256 9.147 17.695 1.00 27.24 404 ASP A O 1
ATOM 5749 N N . PHE A 1 408 ? 76.310 7.801 19.495 1.00 26.92 405 PHE A N 1
ATOM 5750 C CA . PHE A 1 408 ? 75.476 8.695 20.298 1.00 29.80 405 PHE A CA 1
ATOM 5751 C C . PHE A 1 408 ? 76.146 10.058 20.476 1.00 31.23 405 PHE A C 1
ATOM 5752 O O . PHE A 1 408 ? 75.487 11.097 20.422 1.00 27.66 405 PHE A O 1
ATOM 5769 N N . ALA A 1 409 ? 77.458 10.047 20.678 1.00 32.35 406 ALA A N 1
ATOM 5770 C CA . ALA A 1 409 ? 78.195 11.270 20.975 1.00 33.46 406 ALA A CA 1
ATOM 5771 C C . ALA A 1 409 ? 78.122 12.288 19.841 1.00 31.83 406 ALA A C 1
ATOM 5772 O O . ALA A 1 409 ? 78.343 13.473 20.057 1.00 33.43 406 ALA A O 1
ATOM 5779 N N . ALA A 1 410 ? 77.802 11.833 18.635 1.00 31.02 407 ALA A N 1
ATOM 5780 C CA . ALA A 1 410 ? 77.712 12.733 17.488 1.00 32.82 407 ALA A CA 1
ATOM 5781 C C . ALA A 1 410 ? 76.412 13.537 17.473 1.00 34.06 407 ALA A C 1
ATOM 5782 O O . ALA A 1 410 ? 76.207 14.387 16.598 1.00 32.97 407 ALA A O 1
ATOM 5789 N N . GLY A 1 411 ? 75.520 13.258 18.419 1.00 34.22 408 GLY A N 1
ATOM 5790 C CA . GLY A 1 411 ? 74.207 13.877 18.411 1.00 31.54 408 GLY A CA 1
ATOM 5791 C C . GLY A 1 411 ? 73.615 14.028 19.798 1.00 29.40 408 GLY A C 1
ATOM 5792 O O . GLY A 1 411 ? 74.297 13.812 20.802 1.00 27.43 408 GLY A O 1
ATOM 5796 N N . PRO A 1 412 ? 72.327 14.386 19.857 1.00 26.05 409 PRO A N 1
ATOM 5797 C CA . PRO A 1 412 ? 71.648 14.694 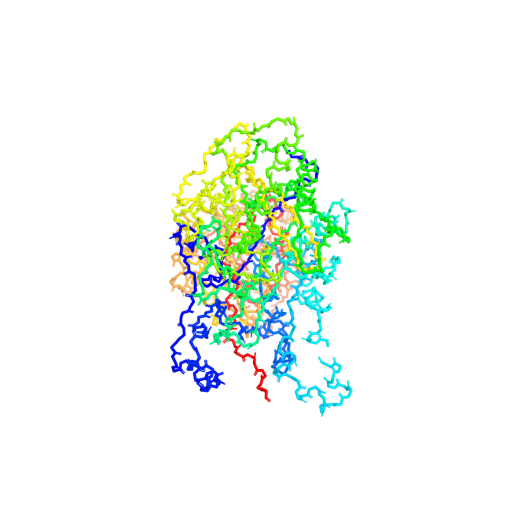21.122 1.00 26.16 409 PRO A CA 1
ATOM 5798 C C . PRO A 1 412 ? 71.038 13.490 21.848 1.00 26.97 409 PRO A C 1
ATOM 5799 O O . PRO A 1 412 ? 70.482 13.657 22.937 1.00 25.70 409 PRO A O 1
ATOM 5810 N N . PHE A 1 413 ? 71.126 12.300 21.267 1.00 24.70 410 PHE A N 1
ATOM 5811 C CA . PHE A 1 413 ? 70.315 11.184 21.750 1.00 23.06 410 PHE A CA 1
ATOM 5812 C C . PHE A 1 413 ? 70.935 10.400 22.894 1.00 24.24 410 PHE A C 1
ATOM 5813 O O . PHE A 1 413 ? 72.150 10.289 23.020 1.00 24.56 410 PHE A O 1
ATOM 5830 N N . TYR A 1 414 ? 70.051 9.872 23.726 1.00 23.30 411 TYR A N 1
ATOM 5831 C CA . TYR A 1 414 ? 70.400 8.951 24.785 1.00 24.88 411 TYR A CA 1
ATOM 5832 C C . TYR A 1 414 ? 69.171 8.066 24.997 1.00 23.10 411 TYR A C 1
ATOM 5833 O O . TYR A 1 414 ? 68.032 8.500 24.764 1.00 22.22 411 TYR A O 1
ATOM 5851 N N . VAL A 1 415 ? 69.390 6.834 25.433 1.00 23.56 412 VAL A N 1
ATOM 5852 C CA . VAL A 1 415 ? 68.287 5.910 25.658 1.00 23.78 412 VAL A CA 1
ATOM 5853 C C . VAL A 1 415 ? 67.721 6.097 27.067 1.00 25.80 412 VAL A C 1
ATOM 5854 O O . VAL A 1 415 ? 68.391 5.808 28.052 1.00 24.07 412 VAL A O 1
ATOM 5867 N N . GLY A 1 416 ? 66.494 6.600 27.162 1.00 26.61 413 GLY A N 1
ATOM 5868 C CA . GLY A 1 416 ? 65.850 6.783 28.454 1.00 28.94 413 GLY A CA 1
ATOM 5869 C C . GLY A 1 416 ? 65.393 5.455 29.033 1.00 25.10 413 GLY A C 1
ATOM 5870 O O . GLY A 1 416 ? 64.753 4.656 28.335 1.00 21.76 413 GLY A O 1
ATOM 5874 N N . THR A 1 417 ? 65.714 5.211 30.299 1.00 24.48 414 THR A N 1
ATOM 5875 C CA . THR A 1 417 ? 65.368 3.953 30.950 1.00 25.17 414 THR A CA 1
ATOM 5876 C C . THR A 1 417 ? 64.561 4.166 32.238 1.00 27.20 414 THR A C 1
ATOM 5877 O O . THR A 1 417 ? 64.495 3.271 33.077 1.00 29.59 414 THR A O 1
ATOM 5888 N N . GLU A 1 418 ? 63.932 5.331 32.383 1.00 27.88 415 GLU A N 1
ATOM 5889 C CA . GLU A 1 418 ? 63.214 5.660 33.618 1.00 32.59 415 GLU A CA 1
ATOM 5890 C C . GLU A 1 418 ? 61.822 6.178 33.339 1.00 30.64 415 GLU A C 1
ATOM 5891 O O . GLU A 1 418 ? 61.592 6.885 32.355 1.00 30.59 415 GLU A O 1
ATOM 5903 N N . THR A 1 419 ? 60.890 5.846 34.222 1.00 26.26 416 THR A N 1
ATOM 5904 C CA . THR A 1 419 ? 59.619 6.520 34.222 1.00 26.20 416 THR A CA 1
ATOM 5905 C C . THR A 1 419 ? 59.754 7.774 35.061 1.00 30.76 416 THR A C 1
ATOM 5906 O O . THR A 1 419 ? 60.056 7.707 36.253 1.00 29.70 416 THR A O 1
ATOM 5917 N N . LYS A 1 420 ? 59.546 8.928 34.445 1.00 30.04 417 LYS A N 1
ATOM 5918 C CA . LYS A 1 420 ? 59.706 10.183 35.171 1.00 33.32 417 LYS A CA 1
ATOM 5919 C C . LYS A 1 420 ? 59.033 11.316 34.441 1.00 32.77 417 LYS A C 1
ATOM 5920 O O . LYS A 1 420 ? 58.665 11.179 33.263 1.00 28.43 417 LYS A O 1
ATOM 5939 N N . GLU A 1 421 ? 58.891 12.439 35.132 1.00 30.28 418 GLU A N 1
ATOM 5940 C CA . GLU A 1 421 ? 58.268 13.602 34.530 1.00 30.66 418 GLU A CA 1
ATOM 5941 C C . GLU A 1 421 ? 59.041 13.987 33.282 1.00 29.46 418 GLU A C 1
ATOM 5942 O O . GLU A 1 421 ? 60.275 13.922 33.244 1.00 29.04 418 GLU A O 1
ATOM 5954 N N . TRP A 1 422 ? 58.286 14.354 32.255 1.00 27.84 419 TRP A N 1
ATOM 5955 C CA . TRP A 1 422 ? 58.840 14.849 31.013 1.00 27.63 419 TRP A CA 1
ATOM 5956 C C . TRP A 1 422 ? 59.117 16.329 31.246 1.00 32.31 419 TRP A C 1
ATOM 5957 O O . TRP A 1 422 ? 58.174 17.103 31.418 1.00 33.09 419 TRP A O 1
ATOM 5978 N N . PRO A 1 423 ? 60.404 16.726 31.313 1.00 31.58 420 PRO A N 1
ATOM 5979 C CA . PRO A 1 423 ? 60.678 18.116 31.695 1.00 36.28 420 PRO A CA 1
ATOM 5980 C C . PRO A 1 423 ? 60.076 19.122 30.717 1.00 35.19 420 PRO A C 1
ATOM 5981 O O . PRO A 1 423 ? 60.043 18.881 29.506 1.00 32.40 420 PRO A O 1
ATOM 5992 N N . ALA A 1 424 ? 59.576 20.228 31.251 1.00 34.62 421 ALA A N 1
ATOM 5993 C CA . ALA A 1 424 ? 59.111 21.329 30.423 1.00 38.00 421 ALA A CA 1
ATOM 5994 C C . ALA A 1 424 ? 60.292 21.956 29.670 1.00 39.76 421 ALA A C 1
ATOM 5995 O O . ALA A 1 424 ? 61.434 21.872 30.119 1.00 37.68 421 ALA A O 1
ATOM 6002 N N . GLY A 1 425 ? 60.008 22.573 28.527 1.00 40.03 422 GLY A N 1
ATOM 6003 C CA . GLY A 1 425 ? 61.025 23.230 27.725 1.00 41.47 422 GLY A CA 1
ATOM 6004 C C . GLY A 1 425 ? 60.556 24.600 27.267 1.00 38.88 422 GLY A C 1
ATOM 6005 O O . GLY A 1 425 ? 59.493 25.068 27.679 1.00 36.79 422 GLY A O 1
ATOM 6009 N N . PRO A 1 426 ? 61.360 25.266 26.426 1.00 38.85 423 PRO A N 1
ATOM 6010 C CA . PRO A 1 426 ? 60.991 26.563 25.840 1.00 40.85 423 PRO A CA 1
ATOM 6011 C C . PRO A 1 426 ? 59.835 26.480 24.842 1.00 39.95 423 PRO A C 1
ATOM 6012 O O . PRO A 1 426 ? 59.221 27.501 24.541 1.00 41.05 423 PRO A O 1
ATOM 6023 N N . THR A 1 427 ? 59.555 25.283 24.333 1.00 34.75 424 THR A N 1
ATOM 6024 C CA . THR A 1 427 ? 58.373 25.046 23.509 1.00 31.71 424 THR A CA 1
ATOM 6025 C C . THR A 1 427 ? 57.531 23.955 24.167 1.00 28.12 424 THR A C 1
ATOM 6026 O O . THR A 1 427 ? 58.001 23.288 25.094 1.00 27.67 424 THR A O 1
ATOM 6037 N N . PRO A 1 428 ? 56.286 23.770 23.694 1.00 28.23 425 PRO A N 1
ATOM 6038 C CA . PRO A 1 428 ? 55.526 22.597 24.133 1.00 28.87 425 PRO A CA 1
ATOM 6039 C C . PRO A 1 428 ? 56.311 21.327 23.846 1.00 26.37 425 PRO A C 1
ATOM 6040 O O . PRO A 1 428 ? 57.140 21.320 22.932 1.00 24.50 425 PRO A O 1
ATOM 6051 N N . ARG A 1 429 ? 56.066 20.273 24.614 1.00 24.73 426 ARG A N 1
ATOM 6052 C CA . ARG A 1 429 ? 56.777 19.026 24.414 1.00 24.89 426 ARG A CA 1
ATOM 6053 C C . ARG A 1 429 ? 56.511 18.453 23.019 1.00 23.03 426 ARG A C 1
ATOM 6054 O O . ARG A 1 429 ? 55.366 18.340 22.595 1.00 21.92 426 ARG A O 1
ATOM 6075 N N . ARG A 1 430 ? 57.580 18.095 22.311 1.00 21.16 427 ARG A N 1
ATOM 6076 C CA . ARG A 1 430 ? 57.461 17.553 20.967 1.00 18.97 427 ARG A CA 1
ATOM 6077 C C . ARG A 1 430 ? 58.255 16.268 20.826 1.00 19.28 427 ARG A C 1
ATOM 6078 O O . ARG A 1 430 ? 59.353 16.128 21.395 1.00 18.95 427 ARG A O 1
ATOM 6099 N N . ALA A 1 431 ? 57.696 15.349 20.044 1.00 16.71 428 ALA A N 1
ATOM 6100 C CA . ALA A 1 431 ? 58.318 14.071 19.775 1.00 15.93 428 ALA A CA 1
ATOM 6101 C C . ALA A 1 431 ? 58.317 13.747 18.294 1.00 16.43 428 ALA A C 1
ATOM 6102 O O . ALA A 1 431 ? 57.498 14.270 17.520 1.00 14.45 428 ALA A O 1
ATOM 6109 N N . GLY A 1 432 ? 59.236 12.864 17.912 1.00 14.44 429 GLY A N 1
ATOM 6110 C CA . GLY A 1 432 ? 59.197 12.238 16.605 1.00 15.20 429 GLY A CA 1
ATOM 6111 C C . GLY A 1 432 ? 58.881 10.753 16.718 1.00 13.71 429 GLY A C 1
ATOM 6112 O O . GLY A 1 432 ? 59.252 10.092 17.693 1.00 15.41 429 GLY A O 1
ATOM 6116 N N . VAL A 1 433 ? 58.198 10.233 15.711 1.00 12.07 430 VAL A N 1
ATOM 6117 C CA . VAL A 1 433 ? 57.884 8.821 15.628 1.00 11.63 430 VAL A CA 1
ATOM 6118 C C . VAL A 1 433 ? 58.270 8.296 14.253 1.00 11.81 430 VAL A C 1
ATOM 6119 O O . VAL A 1 433 ? 57.748 8.775 13.237 1.00 13.84 430 VAL A O 1
ATOM 6132 N N . SER A 1 434 ? 59.160 7.304 14.220 1.00 11.28 431 SER A N 1
ATOM 6133 C CA . SER A 1 434 ? 59.634 6.716 12.967 1.00 10.27 431 SER A CA 1
ATOM 6134 C C . SER A 1 434 ? 59.080 5.331 12.708 1.00 11.30 431 SER A C 1
ATOM 6135 O O . SER A 1 434 ? 58.869 4.548 13.629 1.00 14.27 431 SER A O 1
ATOM 6143 N N . SER A 1 435 ? 58.899 5.012 11.436 1.00 10.01 432 SER A N 1
ATOM 6144 C CA . SER A 1 435 ? 58.585 3.650 11.025 1.00 11.62 432 SER A CA 1
ATOM 6145 C C . SER A 1 435 ? 59.132 3.400 9.621 1.00 12.38 432 SER A C 1
ATOM 6146 O O . SER A 1 435 ? 58.778 4.114 8.687 1.00 14.19 432 SER A O 1
ATOM 6154 N N . PHE A 1 436 ? 59.994 2.387 9.479 1.00 15.50 433 PHE A N 1
ATOM 6155 C CA . PHE A 1 436 ? 60.654 2.078 8.211 1.00 16.65 433 PHE A CA 1
ATOM 6156 C C . PHE A 1 436 ? 60.319 0.668 7.736 1.00 18.26 433 PHE A C 1
ATOM 6157 O O . PHE A 1 436 ? 60.569 -0.307 8.434 1.00 17.50 433 PHE A O 1
ATOM 6174 N N . GLY A 1 437 ? 59.741 0.563 6.547 1.00 15.53 434 GLY A N 1
ATOM 6175 C CA . GLY A 1 437 ? 59.278 -0.722 6.046 1.00 14.07 434 GLY A CA 1
ATOM 6176 C C . GLY A 1 437 ? 60.259 -1.519 5.201 1.00 14.32 434 GLY A C 1
ATOM 6177 O O . GLY A 1 437 ? 61.128 -0.966 4.532 1.00 13.85 434 GLY A O 1
ATOM 6181 N N . ILE A 1 438 ? 60.106 -2.840 5.222 1.00 12.63 435 ILE A N 1
ATOM 6182 C CA . ILE A 1 438 ? 60.698 -3.679 4.188 1.00 15.04 435 ILE A CA 1
ATOM 6183 C C . ILE A 1 438 ? 60.162 -3.184 2.848 1.00 12.57 435 ILE A C 1
ATOM 6184 O O . ILE A 1 438 ? 58.966 -3.000 2.700 1.00 13.05 435 ILE A O 1
ATOM 6200 N N . GLY A 1 439 ? 61.056 -2.950 1.899 1.00 10.62 436 GLY A N 1
ATOM 6201 C CA . GLY A 1 439 ? 60.692 -2.385 0.611 1.00 12.08 436 GLY A CA 1
ATOM 6202 C C . GLY A 1 439 ? 61.011 -0.902 0.544 1.00 13.22 436 GLY A C 1
ATOM 6203 O O . GLY A 1 439 ? 60.905 -0.263 -0.521 1.00 13.95 436 GLY A O 1
ATOM 6207 N N . GLY A 1 440 ? 61.371 -0.344 1.695 1.00 12.44 437 GLY A N 1
ATOM 6208 C CA . GLY A 1 440 ? 62.016 0.955 1.751 1.00 11.53 437 GLY A CA 1
ATOM 6209 C C . GLY A 1 440 ? 61.124 2.175 1.845 1.00 9.86 437 GLY A C 1
ATOM 6210 O O . GLY A 1 440 ? 61.614 3.289 1.672 1.00 11.44 437 GLY A O 1
ATOM 6214 N N . THR A 1 441 ? 59.834 2.001 2.114 1.00 8.29 438 THR A N 1
ATOM 6215 C CA . THR A 1 441 ? 58.992 3.177 2.317 1.00 9.48 438 THR A CA 1
ATOM 6216 C C . THR A 1 441 ? 59.102 3.586 3.783 1.00 11.60 438 THR A C 1
ATOM 6217 O O . THR A 1 441 ? 58.813 2.799 4.687 1.00 11.64 438 THR A O 1
ATOM 6228 N N . ASN A 1 442 ? 59.564 4.823 3.985 1.00 10.30 439 ASN A N 1
ATOM 6229 C CA . ASN A 1 442 ? 59.841 5.386 5.296 1.00 9.13 439 ASN A CA 1
ATOM 6230 C C . ASN A 1 442 ? 58.826 6.428 5.680 1.00 11.97 439 ASN A C 1
ATOM 6231 O O . ASN A 1 442 ? 58.359 7.162 4.834 1.00 11.09 439 ASN A O 1
ATOM 6242 N N . ALA A 1 443 ? 58.513 6.512 6.967 1.00 10.42 440 ALA A N 1
ATOM 6243 C CA . ALA A 1 443 ? 57.591 7.506 7.478 1.00 10.94 440 ALA A CA 1
ATOM 6244 C C . ALA A 1 443 ? 58.098 8.071 8.799 1.00 11.44 440 ALA A C 1
ATOM 6245 O O . ALA A 1 443 ? 58.741 7.362 9.583 1.00 10.32 440 ALA A O 1
ATOM 6252 N N . HIS A 1 444 ? 57.826 9.350 9.029 1.00 11.69 441 HIS A N 1
ATOM 6253 C CA . HIS A 1 444 ? 58.140 10.000 10.303 1.00 9.73 441 HIS A CA 1
ATOM 6254 C C . HIS A 1 444 ? 57.044 11.018 10.591 1.00 10.67 441 HIS A C 1
ATOM 6255 O O . HIS A 1 444 ? 56.609 11.746 9.703 1.00 13.62 441 HIS A O 1
ATOM 6269 N N . VAL A 1 445 ? 56.585 11.034 11.833 1.00 10.12 442 VAL A N 1
ATOM 6270 C CA . VAL A 1 445 ? 55.476 11.869 12.278 1.00 10.83 442 VAL A CA 1
ATOM 6271 C C . VAL A 1 445 ? 55.931 12.728 13.467 1.00 13.23 442 VAL A C 1
ATOM 6272 O O . VAL A 1 445 ? 56.602 12.234 14.392 1.00 13.43 442 VAL A O 1
ATOM 6285 N N . ILE A 1 446 ? 55.584 14.014 13.434 1.00 12.48 443 ILE A N 1
ATOM 6286 C CA . ILE A 1 446 ? 55.917 14.930 14.519 1.00 13.78 443 ILE A CA 1
ATOM 6287 C C . ILE A 1 446 ? 54.668 15.137 15.345 1.00 14.54 443 ILE A C 1
ATOM 6288 O O . ILE A 1 446 ? 53.616 15.521 14.816 1.00 14.85 443 ILE A O 1
ATOM 6304 N N . VAL A 1 447 ? 54.792 14.883 16.638 1.00 13.69 444 VAL A N 1
ATOM 6305 C CA . VAL A 1 447 ? 53.659 14.946 17.562 1.00 17.12 444 VAL A CA 1
ATOM 6306 C C . VAL A 1 447 ? 53.984 15.912 18.699 1.00 19.91 444 VAL A C 1
ATOM 6307 O O . VAL A 1 447 ? 55.100 15.901 19.221 1.00 19.90 444 VAL A O 1
ATOM 6320 N N . GLU A 1 448 ? 53.003 16.736 19.071 1.00 16.24 445 GLU A N 1
ATOM 6321 C CA . GLU A 1 448 ? 53.133 17.689 20.169 1.00 17.64 445 GLU A CA 1
ATOM 6322 C C . GLU A 1 448 ? 52.084 17.423 21.261 1.00 21.08 445 GLU A C 1
ATOM 6323 O O . GLU A 1 448 ? 50.990 16.879 21.009 1.00 17.14 445 GLU A O 1
ATOM 6335 N N . GLU A 1 449 ? 52.416 17.800 22.487 1.00 20.68 446 GLU A N 1
ATOM 6336 C CA . GLU A 1 449 ? 51.482 17.630 23.580 1.00 19.88 446 GLU A CA 1
ATOM 6337 C C . GLU A 1 449 ? 50.256 18.498 23.300 1.00 19.06 446 GLU A C 1
ATOM 6338 O O . GLU A 1 449 ? 50.343 19.495 22.583 1.00 19.31 446 GLU A O 1
ATOM 6350 N N . PRO A 1 450 ? 49.100 18.097 23.830 1.00 19.42 447 PRO A N 1
ATOM 6351 C CA . PRO A 1 450 ? 47.899 18.867 23.520 1.00 23.26 447 PRO A CA 1
ATOM 6352 C C . PRO A 1 450 ? 47.893 20.217 24.231 1.00 25.10 447 PRO A C 1
ATOM 6353 O O . PRO A 1 450 ? 48.585 20.382 25.241 1.00 23.65 447 PRO A O 1
ATOM 6364 N N . PRO A 1 451 ? 47.127 21.182 23.707 1.00 32.85 448 PRO A N 1
ATOM 6365 C CA . PRO A 1 451 ? 47.034 22.474 24.394 1.00 38.77 448 PRO A CA 1
ATOM 6366 C C . PRO A 1 451 ? 46.273 22.351 25.710 1.00 40.54 448 PRO A C 1
ATOM 6367 O O . PRO A 1 451 ? 45.478 21.416 25.881 1.00 33.19 448 PRO A O 1
ATOM 6378 N N . ALA A 1 452 ? 46.531 23.280 26.627 1.00 46.18 449 ALA A N 1
ATOM 6379 C CA . ALA A 1 452 ? 45.871 23.293 27.926 1.00 46.06 449 ALA A CA 1
ATOM 6380 C C . ALA A 1 452 ? 44.351 23.372 27.776 1.00 47.97 449 ALA A C 1
ATOM 6381 O O . ALA A 1 452 ? 43.839 24.002 26.851 1.00 41.84 449 ALA A O 1
ATOM 6388 N N . VAL A 1 453 ? 43.633 22.732 28.691 1.00 59.90 450 VAL A N 1
ATOM 6389 C CA . VAL A 1 453 ? 42.176 22.774 28.682 1.00 71.35 450 VAL A CA 1
ATOM 6390 C C . VAL A 1 453 ? 41.665 23.921 29.564 1.00 74.07 450 VAL A C 1
ATOM 6391 O O . VAL A 1 453 ? 41.267 24.980 29.069 1.00 73.01 450 VAL A O 1
ATOM 6404 N N . ALA A 1 462 ? 25.129 23.015 36.352 1.00 63.47 459 ALA A N 1
ATOM 6405 C CA . ALA A 1 462 ? 25.286 22.603 37.743 1.00 68.16 459 ALA A CA 1
ATOM 6406 C C . ALA A 1 462 ? 24.120 21.734 38.227 1.00 69.80 459 ALA A C 1
ATOM 6407 O O . ALA A 1 462 ? 24.028 21.427 39.420 1.00 79.66 459 ALA A O 1
ATOM 6413 N N . GLY A 1 463 ? 23.240 21.338 37.308 1.00 57.11 460 GLY A N 1
ATOM 6414 C CA . GLY A 1 463 ? 22.031 20.605 37.661 1.00 51.29 460 GLY A CA 1
ATOM 6415 C C . GLY A 1 463 ? 22.108 19.112 37.398 1.00 47.22 460 GLY A C 1
ATOM 6416 O O . GLY A 1 463 ? 23.184 18.582 37.094 1.00 43.31 460 GLY A O 1
ATOM 6420 N N . PRO A 1 464 ? 20.959 18.417 37.513 1.00 41.54 461 PRO A N 1
ATOM 6421 C CA . PRO A 1 464 ? 20.940 16.973 37.247 1.00 35.86 461 PRO A CA 1
ATOM 6422 C C . PRO A 1 464 ? 21.106 16.665 35.761 1.00 33.81 461 PRO A C 1
ATOM 6423 O O . PRO A 1 464 ? 20.929 17.548 34.929 1.00 33.39 461 PRO A O 1
ATOM 6434 N N . ARG A 1 465 ? 21.442 15.419 35.454 1.00 31.97 462 ARG A N 1
ATOM 6435 C CA . ARG A 1 465 ? 21.669 14.981 34.082 1.00 29.82 462 ARG A CA 1
ATOM 6436 C C . ARG A 1 465 ? 21.101 13.598 33.889 1.00 28.77 462 ARG A C 1
ATOM 6437 O O . ARG A 1 465 ? 21.032 12.806 34.824 1.00 29.33 462 ARG A O 1
ATOM 6458 N N . LEU A 1 466 ? 20.699 13.319 32.662 1.00 27.31 463 LEU A N 1
ATOM 6459 C CA . LEU A 1 466 ? 20.227 12.007 32.280 1.00 26.17 463 LEU A CA 1
ATOM 6460 C C . LEU A 1 466 ? 21.364 11.241 31.619 1.00 24.44 463 LEU A C 1
ATOM 6461 O O . LEU A 1 466 ? 21.850 11.653 30.575 1.00 23.38 463 LEU A O 1
ATOM 6477 N N . LEU A 1 467 ? 21.769 10.132 32.226 1.00 24.25 464 LEU A N 1
ATOM 6478 C CA . LEU A 1 467 ? 22.769 9.234 31.649 1.00 22.92 464 LEU A CA 1
ATOM 6479 C C . LEU A 1 467 ? 22.081 8.088 30.919 1.00 21.60 464 LEU A C 1
ATOM 6480 O O . LEU A 1 467 ? 21.221 7.423 31.496 1.00 22.23 464 LEU A O 1
ATOM 6496 N N . VAL A 1 468 ? 22.441 7.862 29.657 1.00 20.06 465 VAL A N 1
ATOM 6497 C CA . VAL A 1 468 ? 21.822 6.786 28.888 1.00 19.74 465 VAL A CA 1
ATOM 6498 C C . VAL A 1 468 ? 22.879 5.771 28.430 1.00 23.06 465 VAL A C 1
ATOM 6499 O O . VAL A 1 468 ? 24.004 6.129 28.077 1.00 23.27 465 VAL A O 1
ATOM 6512 N N . LEU A 1 469 ? 22.521 4.495 28.523 1.00 21.69 466 LEU A N 1
ATOM 6513 C CA . LEU A 1 469 ? 23.387 3.394 28.114 1.00 20.46 466 LEU A CA 1
ATOM 6514 C C . LEU A 1 469 ? 22.576 2.465 27.239 1.00 19.06 466 LEU A C 1
ATOM 6515 O O . LEU A 1 469 ? 21.381 2.270 27.479 1.00 19.42 466 LEU A O 1
ATOM 6531 N N . SER A 1 470 ? 23.208 1.894 26.219 1.00 17.19 467 SER A N 1
ATOM 6532 C CA . SER A 1 470 ? 22.537 0.873 25.417 1.00 18.22 467 SER A CA 1
ATOM 6533 C C . SER A 1 470 ? 23.544 -0.131 24.877 1.00 17.08 467 SER A C 1
ATOM 6534 O O . SER A 1 470 ? 24.706 0.196 24.625 1.00 16.94 467 SER A O 1
ATOM 6542 N N . ALA A 1 471 ? 23.082 -1.366 24.741 1.00 18.20 468 ALA A N 1
ATOM 6543 C CA . ALA A 1 471 ? 23.906 -2.458 24.262 1.00 20.61 468 ALA A CA 1
ATOM 6544 C C . ALA A 1 471 ? 23.038 -3.412 23.453 1.00 20.16 468 ALA A C 1
ATOM 6545 O O . ALA A 1 471 ? 21.813 -3.290 23.440 1.00 19.29 468 ALA A O 1
ATOM 6552 N N . ASN A 1 472 ? 23.682 -4.356 22.777 1.00 18.18 469 ASN A N 1
ATOM 6553 C CA . ASN A 1 472 ? 22.982 -5.253 21.870 1.00 18.19 469 ASN A CA 1
ATOM 6554 C C . ASN A 1 472 ? 22.504 -6.526 22.571 1.00 20.70 469 ASN A C 1
ATOM 6555 O O . ASN A 1 472 ? 21.811 -7.334 21.965 1.00 23.65 469 ASN A O 1
ATOM 6566 N N . THR A 1 473 ? 22.892 -6.688 23.837 1.00 22.39 470 THR A N 1
ATOM 6567 C CA . THR A 1 473 ? 22.432 -7.789 24.679 1.00 22.84 470 THR A CA 1
ATOM 6568 C C . THR A 1 473 ? 22.321 -7.319 26.131 1.00 21.69 470 THR A C 1
ATOM 6569 O O . THR A 1 473 ? 22.992 -6.373 26.532 1.00 24.44 470 THR A O 1
ATOM 6580 N N . PRO A 1 474 ? 21.480 -7.991 26.935 1.00 26.15 471 PRO A N 1
ATOM 6581 C CA . PRO A 1 474 ? 21.386 -7.668 28.364 1.00 27.57 471 PRO A CA 1
ATOM 6582 C C . PRO A 1 474 ? 22.711 -7.789 29.090 1.00 27.56 471 PRO A C 1
ATOM 6583 O O . PRO A 1 474 ? 23.076 -6.949 29.933 1.00 24.75 471 PRO A O 1
ATOM 6594 N N . ALA A 1 475 ? 23.448 -8.844 28.758 1.00 33.27 472 ALA A N 1
ATOM 6595 C CA . ALA A 1 475 ? 24.732 -9.092 29.391 1.00 30.54 472 ALA A CA 1
ATOM 6596 C C . ALA A 1 475 ? 25.686 -7.937 29.105 1.00 29.05 472 ALA A C 1
ATOM 6597 O O . ALA A 1 475 ? 26.381 -7.448 30.009 1.00 28.07 472 ALA A O 1
ATOM 6604 N N . ALA A 1 476 ? 25.712 -7.488 27.850 1.00 30.44 473 ALA A N 1
ATOM 6605 C CA . ALA A 1 476 ? 26.561 -6.359 27.471 1.00 28.56 473 ALA A CA 1
ATOM 6606 C C . ALA A 1 476 ? 26.136 -5.083 28.208 1.00 20.51 473 ALA A C 1
ATOM 6607 O O . ALA A 1 476 ? 26.986 -4.301 28.645 1.00 21.50 473 ALA A O 1
ATOM 6614 N N . LEU A 1 477 ? 24.826 -4.878 28.341 1.00 21.22 474 LEU A N 1
ATOM 6615 C CA . LEU A 1 477 ? 24.297 -3.700 29.034 1.00 24.48 474 LEU A CA 1
ATOM 6616 C C . LEU A 1 477 ? 24.737 -3.692 30.501 1.00 27.48 474 LEU A C 1
ATOM 6617 O O . LEU A 1 477 ? 25.203 -2.667 31.019 1.00 25.07 474 LEU A O 1
ATOM 6633 N N . ASP A 1 478 ? 24.626 -4.840 31.163 1.00 30.12 475 ASP A N 1
ATOM 6634 C CA . ASP A 1 478 ? 25.092 -4.949 32.549 1.00 31.28 475 ASP A CA 1
ATOM 6635 C C . ASP A 1 478 ? 26.588 -4.665 32.672 1.00 31.89 475 ASP A C 1
ATOM 6636 O O . ASP A 1 478 ? 27.005 -3.913 33.564 1.00 31.59 475 ASP A O 1
ATOM 6645 N N . THR A 1 479 ? 27.397 -5.244 31.777 1.00 26.01 476 THR A N 1
ATOM 6646 C CA . THR A 1 479 ? 28.829 -5.015 31.824 1.00 21.23 476 THR A CA 1
ATOM 6647 C C . THR A 1 479 ? 29.145 -3.553 31.584 1.00 23.28 476 THR A C 1
ATOM 6648 O O . THR A 1 479 ? 29.990 -2.976 32.270 1.00 22.11 476 THR A O 1
ATOM 6659 N N . ALA A 1 480 ? 28.490 -2.957 30.588 1.00 26.29 477 ALA A N 1
ATOM 6660 C CA . ALA A 1 480 ? 28.718 -1.547 30.280 1.00 22.58 477 ALA A CA 1
ATOM 6661 C C . ALA A 1 480 ? 28.343 -0.663 31.470 1.00 20.70 477 ALA A C 1
ATOM 6662 O O . ALA A 1 480 ? 29.024 0.331 31.753 1.00 25.69 477 ALA A O 1
ATOM 6669 N N . THR A 1 481 ? 27.252 -1.019 32.149 1.00 21.23 478 THR A N 1
ATOM 6670 C CA . THR A 1 481 ? 26.828 -0.309 33.357 1.00 25.86 478 THR A CA 1
ATOM 6671 C C . THR A 1 481 ? 27.890 -0.402 34.466 1.00 27.05 478 THR A C 1
ATOM 6672 O O . THR A 1 481 ? 28.259 0.608 35.078 1.00 26.21 478 THR A O 1
ATOM 6683 N N . ALA A 1 482 ? 28.389 -1.609 34.715 1.00 27.51 479 ALA A N 1
ATOM 6684 C CA . ALA A 1 482 ? 29.463 -1.795 35.697 1.00 29.23 479 ALA A CA 1
ATOM 6685 C C . ALA A 1 482 ? 30.720 -1.019 35.300 1.00 31.74 479 ALA A C 1
ATOM 6686 O O . ALA A 1 482 ? 31.325 -0.347 36.134 1.00 27.13 479 ALA A O 1
ATOM 6693 N N . ASP A 1 483 ? 31.105 -1.093 34.025 1.00 28.86 480 ASP A N 1
ATOM 6694 C CA . ASP A 1 483 ? 32.264 -0.350 33.530 1.00 28.72 480 ASP A CA 1
A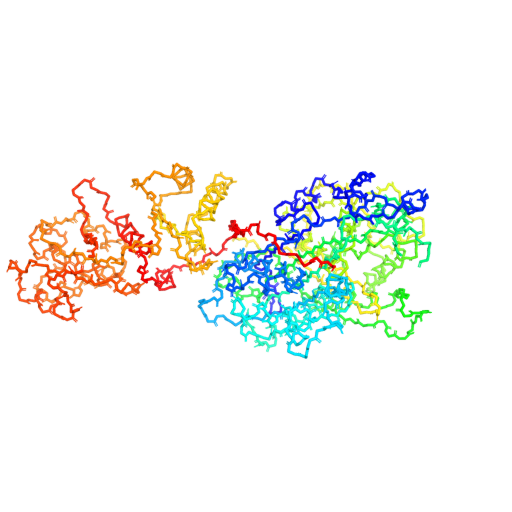TOM 6695 C C . ASP A 1 483 ? 32.125 1.154 33.750 1.00 25.91 480 ASP A C 1
ATOM 6696 O O . ASP A 1 483 ? 33.087 1.822 34.134 1.00 25.49 480 ASP A O 1
ATOM 6705 N N . LEU A 1 484 ? 30.954 1.706 33.431 1.00 24.55 481 LEU A N 1
ATOM 6706 C CA . LEU A 1 484 ? 30.751 3.145 33.583 1.00 23.55 481 LEU A CA 1
ATOM 6707 C C . LEU A 1 484 ? 30.797 3.514 35.059 1.00 24.15 481 LEU A C 1
ATOM 6708 O O . LEU A 1 484 ? 31.397 4.519 35.440 1.00 27.57 481 LEU A O 1
ATOM 6724 N N . ALA A 1 485 ? 30.140 2.700 35.877 1.00 23.61 482 ALA A N 1
ATOM 6725 C CA . ALA A 1 485 ? 30.152 2.886 37.332 1.00 31.05 482 ALA A CA 1
ATOM 6726 C C . ALA A 1 485 ? 31.578 2.970 37.836 1.00 36.17 482 ALA A C 1
ATOM 6727 O O . ALA A 1 485 ? 31.943 3.904 38.551 1.00 34.48 482 ALA A O 1
ATOM 6734 N N . ARG A 1 486 ? 32.381 1.990 37.422 1.00 37.49 483 ARG A N 1
ATOM 6735 C CA . ARG A 1 486 ? 33.779 1.908 37.810 1.00 33.57 483 ARG A CA 1
ATOM 6736 C C . ARG A 1 486 ? 34.534 3.134 37.342 1.00 30.19 483 ARG A C 1
ATOM 6737 O O . ARG A 1 486 ? 35.294 3.725 38.099 1.00 32.48 483 ARG A O 1
ATOM 6758 N N . ALA A 1 487 ? 34.336 3.528 36.089 1.00 28.22 484 ALA A N 1
ATOM 6759 C CA . ALA A 1 487 ? 35.067 4.679 35.563 1.00 27.89 484 ALA A CA 1
ATOM 6760 C C . ALA A 1 487 ? 34.663 5.953 36.321 1.00 27.25 484 ALA A C 1
ATOM 6761 O O . ALA A 1 487 ? 35.471 6.872 36.528 1.00 31.94 484 ALA A O 1
ATOM 6768 N N . LEU A 1 488 ? 33.402 6.020 36.721 1.00 28.74 485 LEU A N 1
ATOM 6769 C CA . LEU A 1 488 ? 32.911 7.215 37.392 1.00 32.67 485 LEU A CA 1
ATOM 6770 C C . LEU A 1 488 ? 33.500 7.309 38.814 1.00 37.26 485 LEU A C 1
ATOM 6771 O O . LEU A 1 488 ? 33.908 8.391 39.248 1.00 35.61 485 LEU A O 1
ATOM 6787 N N . ARG A 1 489 ? 33.582 6.185 39.521 1.00 43.02 486 ARG A N 1
ATOM 6788 C CA . ARG A 1 489 ? 34.256 6.154 40.836 1.00 46.28 486 ARG A CA 1
ATOM 6789 C C . ARG A 1 489 ? 35.703 6.629 40.771 1.00 47.11 486 ARG A C 1
ATOM 6790 O O . ARG A 1 489 ? 36.178 7.318 41.670 1.00 51.04 486 ARG A O 1
ATOM 6811 N N . LYS A 1 490 ? 36.399 6.246 39.704 1.00 45.00 487 LYS A N 1
ATOM 6812 C CA . LYS A 1 490 ? 37.847 6.420 39.611 1.00 51.32 487 LYS A CA 1
ATOM 6813 C C . LYS A 1 490 ? 38.294 7.774 39.074 1.00 50.16 487 LYS A C 1
ATOM 6814 O O . LYS A 1 490 ? 39.488 8.065 39.054 1.00 52.79 487 LYS A O 1
ATOM 6832 N N . ASP A 1 491 ? 37.354 8.597 38.628 1.00 55.88 488 ASP A N 1
ATOM 6833 C CA . ASP A 1 491 ? 37.670 9.988 38.311 1.00 62.21 488 ASP A CA 1
ATOM 6834 C C . ASP A 1 491 ? 36.521 10.903 38.738 1.00 71.22 488 ASP A C 1
ATOM 6835 O O . ASP A 1 491 ? 35.494 10.988 38.061 1.00 66.19 488 ASP A O 1
ATOM 6843 N N . ARG A 1 492 ? 36.706 11.586 39.867 1.00 77.93 489 ARG A N 1
ATOM 6844 C CA . ARG A 1 492 ? 35.688 12.486 40.404 1.00 74.19 489 ARG A CA 1
ATOM 6845 C C . ARG A 1 492 ? 35.681 13.821 39.656 1.00 70.36 489 ARG A C 1
ATOM 6846 O O . ARG A 1 492 ? 34.672 14.531 39.641 1.00 63.77 489 ARG A O 1
ATOM 6850 N N . ASP A 1 493 ? 36.811 14.146 39.030 1.00 73.12 490 ASP A N 1
ATOM 6851 C CA . ASP A 1 493 ? 36.969 15.402 38.298 1.00 69.64 490 ASP A CA 1
ATOM 6852 C C . ASP A 1 493 ? 36.140 15.456 37.012 1.00 65.77 490 ASP A C 1
ATOM 6853 O O . ASP A 1 493 ? 35.958 16.533 36.445 1.00 65.39 490 ASP A O 1
ATOM 6857 N N . LEU A 1 494 ? 35.659 14.303 36.545 1.00 59.69 491 LEU A N 1
ATOM 6858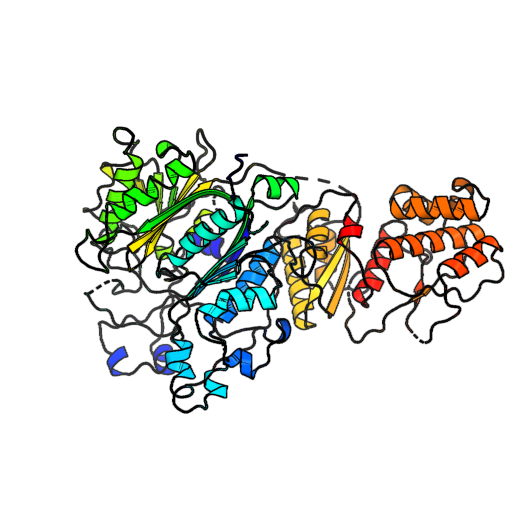 C CA . LEU A 1 494 ? 34.806 14.262 35.358 1.00 51.30 491 LEU A CA 1
ATOM 6859 C C . LEU A 1 494 ? 33.612 15.179 35.556 1.00 50.38 491 LEU A C 1
ATOM 6860 O O . LEU A 1 494 ? 33.020 15.215 36.632 1.00 55.01 491 LEU A O 1
ATOM 6876 N N . ASP A 1 495 ? 33.273 15.934 34.520 1.00 41.72 492 ASP A N 1
ATOM 6877 C CA . ASP A 1 495 ? 32.072 16.757 34.535 1.00 38.97 492 ASP A CA 1
ATOM 6878 C C . ASP A 1 495 ? 30.860 15.902 34.146 1.00 32.94 492 ASP A C 1
ATOM 6879 O O . ASP A 1 495 ? 30.840 15.309 33.072 1.00 28.29 492 ASP A O 1
ATOM 6888 N N . LEU A 1 496 ? 29.846 15.840 35.008 1.00 32.79 493 LEU A N 1
ATOM 6889 C CA . LEU A 1 496 ? 28.657 15.028 34.726 1.00 31.40 493 LEU A CA 1
ATOM 6890 C C . LEU A 1 496 ? 28.038 15.377 33.368 1.00 27.14 493 LEU A C 1
ATOM 6891 O O . LEU A 1 496 ? 27.525 14.508 32.657 1.00 24.50 493 LEU A O 1
ATOM 6907 N N . SER A 1 497 ? 28.094 16.662 33.026 1.00 24.64 494 SER A N 1
ATOM 6908 C CA . SER A 1 497 ? 27.604 17.164 31.750 1.00 24.55 494 SER A CA 1
ATOM 6909 C C . SER A 1 497 ? 28.263 16.445 30.586 1.00 23.14 494 SER A C 1
ATOM 6910 O O . SER A 1 497 ? 27.596 15.940 29.676 1.00 21.37 494 SER A O 1
ATOM 6918 N N . ALA A 1 498 ? 29.586 16.418 30.625 1.00 23.53 495 ALA A N 1
ATOM 6919 C CA . ALA A 1 498 ? 30.371 15.820 29.551 1.00 20.77 495 ALA A CA 1
ATOM 6920 C C . ALA A 1 498 ? 30.087 14.328 29.455 1.00 21.58 495 ALA A C 1
ATOM 6921 O O . ALA A 1 498 ? 30.012 13.770 28.353 1.00 23.69 495 ALA A O 1
ATOM 6928 N N . VAL A 1 499 ? 29.924 13.684 30.608 1.00 21.71 496 VAL A N 1
ATOM 6929 C CA . VAL A 1 499 ? 29.609 12.264 30.641 1.00 24.66 496 VAL A CA 1
ATOM 6930 C C . VAL A 1 499 ? 28.256 12.027 29.964 1.00 23.74 496 VAL A C 1
ATOM 6931 O O . VAL A 1 499 ? 28.123 11.127 29.125 1.00 21.11 496 VAL A O 1
ATOM 6944 N N . ALA A 1 500 ? 27.267 12.853 30.308 1.00 20.87 497 ALA A N 1
ATOM 6945 C CA . ALA A 1 500 ? 25.920 12.711 29.756 1.00 17.53 497 ALA A CA 1
ATOM 6946 C C . ALA A 1 500 ? 25.924 12.947 28.263 1.00 17.10 497 ALA A C 1
ATOM 6947 O O . ALA A 1 500 ? 25.304 12.197 27.522 1.00 17.85 497 ALA A O 1
ATOM 6954 N N . GLN A 1 501 ? 26.617 13.996 27.830 1.00 19.00 498 GLN A N 1
ATOM 6955 C CA . GLN A 1 501 ? 26.670 14.350 26.415 1.00 18.69 498 GLN A CA 1
ATOM 6956 C C . GLN A 1 501 ? 27.359 13.268 25.598 1.00 17.27 498 GLN A C 1
ATOM 6957 O O . GLN A 1 501 ? 26.874 12.859 24.536 1.00 18.54 498 GLN A O 1
ATOM 6971 N N . THR A 1 502 ? 28.498 12.807 26.093 1.00 16.75 499 THR A N 1
ATOM 6972 C CA . THR A 1 502 ? 29.274 11.801 25.378 1.00 18.90 499 THR A CA 1
ATOM 6973 C C . THR A 1 502 ? 28.440 10.533 25.210 1.00 17.08 499 THR A C 1
ATOM 6974 O O . THR A 1 502 ? 28.400 9.940 24.142 1.00 16.31 499 THR A O 1
ATOM 6985 N N . LEU A 1 503 ? 27.752 10.140 26.272 1.00 19.31 500 LEU A N 1
ATOM 6986 C CA . LEU A 1 503 ? 26.954 8.924 26.245 1.00 17.31 500 LEU A CA 1
ATOM 6987 C C . LEU A 1 503 ? 25.769 9.034 25.280 1.00 15.57 500 LEU A C 1
ATOM 6988 O O . LEU A 1 503 ? 25.411 8.055 24.630 1.00 16.53 500 LEU A O 1
ATOM 7004 N N . ALA A 1 504 ? 25.156 10.218 25.215 1.00 14.15 501 ALA A N 1
ATOM 7005 C CA . ALA A 1 504 ? 23.968 10.449 24.407 1.00 14.35 501 ALA A CA 1
ATOM 7006 C C . ALA A 1 504 ? 24.297 10.608 22.931 1.00 13.50 501 ALA A C 1
ATOM 7007 O O . ALA A 1 504 ? 23.544 10.157 22.073 1.00 13.84 501 ALA A O 1
ATOM 7014 N N . LEU A 1 505 ? 25.420 11.268 22.649 1.00 15.62 502 LEU A N 1
ATOM 7015 C CA . LEU A 1 505 ? 25.784 11.646 21.285 1.00 14.18 502 LEU A CA 1
ATOM 7016 C C . LEU A 1 505 ? 26.834 10.735 20.675 1.00 15.70 502 LEU A C 1
ATOM 7017 O O . LEU A 1 505 ? 26.958 10.657 19.456 1.00 19.36 502 LEU A O 1
ATOM 7033 N N . GLY A 1 506 ? 27.566 10.023 21.519 1.00 16.76 503 GLY A N 1
ATOM 7034 C CA . GLY A 1 506 ? 28.798 9.372 21.096 1.00 17.58 503 GLY A CA 1
ATOM 7035 C C . GLY A 1 506 ? 28.801 7.870 21.239 1.00 16.17 503 GLY A C 1
ATOM 7036 O O . GLY A 1 506 ? 29.864 7.249 21.209 1.00 16.51 503 GLY A O 1
ATOM 7040 N N . ARG A 1 507 ? 27.611 7.284 21.364 1.00 15.68 504 ARG A N 1
ATOM 7041 C CA . ARG A 1 507 ? 27.471 5.838 21.537 1.00 14.18 504 ARG A CA 1
ATOM 7042 C C . ARG A 1 507 ? 26.402 5.311 20.589 1.00 16.84 504 ARG A C 1
ATOM 7043 O O . ARG A 1 507 ? 25.382 5.961 20.384 1.00 16.81 504 ARG A O 1
ATOM 7064 N N . ARG A 1 508 ? 26.628 4.143 19.997 1.00 14.31 505 ARG A N 1
ATOM 7065 C CA . ARG A 1 508 ? 25.640 3.574 19.090 1.00 14.95 505 ARG A CA 1
ATOM 7066 C C . ARG A 1 508 ? 24.297 3.377 19.817 1.00 14.09 505 ARG A C 1
ATOM 7067 O O . ARG A 1 508 ? 24.274 2.959 20.966 1.00 14.26 505 ARG A O 1
ATOM 7088 N N . VAL A 1 509 ? 23.196 3.673 19.134 1.00 14.48 506 VAL A N 1
ATOM 7089 C CA . VAL A 1 509 ? 21.851 3.520 19.707 1.00 16.42 506 VAL A CA 1
ATOM 7090 C C . VAL A 1 509 ? 21.417 2.080 19.542 1.00 15.38 506 VAL A C 1
ATOM 7091 O O . VAL A 1 509 ? 21.172 1.635 18.416 1.00 17.04 506 VAL A O 1
ATOM 7104 N N . LEU A 1 510 ? 21.329 1.347 20.642 1.00 15.06 507 LEU A N 1
ATOM 7105 C CA . LEU A 1 510 ? 21.096 -0.094 20.576 1.00 16.70 507 LEU A CA 1
ATOM 7106 C C . LEU A 1 510 ? 19.850 -0.475 21.391 1.00 20.30 507 LEU A C 1
ATOM 7107 O O . LEU A 1 510 ? 19.321 0.359 22.123 1.00 19.20 507 LEU A O 1
ATOM 7123 N N . PRO A 1 511 ? 19.368 -1.728 21.248 1.00 18.80 508 PRO A N 1
ATOM 7124 C CA . PRO A 1 511 ? 18.012 -2.076 21.720 1.00 20.10 508 PRO A CA 1
ATOM 7125 C C . PRO A 1 511 ? 17.815 -2.286 23.222 1.00 20.71 508 PRO A C 1
ATOM 7126 O O . PRO A 1 511 ? 16.725 -2.004 23.726 1.00 21.31 508 PRO A O 1
ATOM 7137 N N . TYR A 1 512 ? 18.805 -2.833 23.918 1.00 19.43 509 TYR A N 1
ATOM 7138 C CA . TYR A 1 512 ? 18.686 -3.000 25.370 1.00 21.84 509 TYR A CA 1
ATOM 7139 C C . TYR A 1 512 ? 19.199 -1.737 26.031 1.00 19.65 509 TYR A C 1
ATOM 7140 O O . TYR A 1 512 ? 20.378 -1.399 25.910 1.00 20.33 509 TYR A O 1
ATOM 7158 N N . ARG A 1 513 ? 18.310 -1.042 26.728 1.00 18.20 510 ARG A N 1
ATOM 7159 C CA . ARG A 1 513 ? 18.592 0.311 27.172 1.00 17.97 510 ARG A CA 1
ATOM 7160 C C . ARG A 1 513 ? 18.472 0.504 28.673 1.00 20.50 510 ARG A C 1
ATOM 7161 O O . ARG A 1 513 ? 17.729 -0.207 29.365 1.00 21.35 510 ARG A O 1
ATOM 7182 N N . ARG A 1 514 ? 19.205 1.499 29.165 1.00 20.77 511 ARG A N 1
ATOM 7183 C CA . ARG A 1 514 ? 19.204 1.827 30.584 1.00 21.97 511 ARG A CA 1
ATOM 7184 C C . ARG A 1 514 ? 19.402 3.310 30.742 1.00 20.94 511 ARG A C 1
ATOM 7185 O O . ARG A 1 514 ? 20.082 3.939 29.929 1.00 21.08 511 ARG A O 1
ATOM 7206 N N . ALA A 1 515 ? 18.788 3.885 31.767 1.00 19.80 512 ALA A N 1
ATOM 7207 C CA . ALA A 1 515 ? 18.961 5.311 32.016 1.00 19.71 512 ALA A CA 1
ATOM 7208 C C . ALA A 1 515 ? 18.804 5.655 33.486 1.00 21.07 512 ALA A C 1
ATOM 7209 O O . ALA A 1 515 ? 18.150 4.947 34.254 1.00 22.35 512 ALA A O 1
ATOM 7216 N N . LEU A 1 516 ? 19.415 6.768 33.855 1.00 25.11 513 LEU A N 1
ATOM 7217 C CA . LEU A 1 516 ? 19.488 7.190 35.243 1.00 30.66 513 LEU A CA 1
ATOM 7218 C C . LEU A 1 516 ? 19.585 8.693 35.296 1.00 23.73 513 LEU A C 1
ATOM 7219 O O . LEU A 1 516 ? 20.404 9.282 34.605 1.00 22.12 513 LEU A O 1
ATOM 7235 N N . VAL A 1 517 ? 18.764 9.319 36.128 1.00 21.94 514 VAL A N 1
ATOM 7236 C CA . VAL A 1 517 ? 18.912 10.741 36.398 1.00 23.04 514 VAL A CA 1
ATOM 7237 C C . VAL A 1 517 ? 19.838 10.895 37.606 1.00 25.79 514 VAL A C 1
ATOM 7238 O O . VAL A 1 517 ? 19.551 10.369 38.677 1.00 26.44 514 VAL A O 1
ATOM 7251 N N . ALA A 1 518 ? 20.920 11.641 37.452 1.00 24.77 515 ALA A N 1
ATOM 7252 C CA . ALA A 1 518 ? 21.899 11.749 38.521 1.00 30.15 515 ALA A CA 1
ATOM 7253 C C . ALA A 1 518 ? 22.209 13.198 38.801 1.00 28.26 515 ALA A C 1
ATOM 7254 O O . ALA A 1 518 ? 22.088 14.054 37.926 1.00 24.24 515 ALA A O 1
ATOM 7261 N N . THR A 1 519 ? 22.621 13.459 40.035 1.00 30.66 516 THR A N 1
ATOM 7262 C CA . THR A 1 519 ? 22.919 14.808 40.484 1.00 36.22 516 THR A CA 1
ATOM 7263 C C . THR A 1 519 ? 24.420 15.102 40.431 1.00 39.38 516 THR A C 1
ATOM 7264 O O . THR A 1 519 ? 24.840 16.258 40.477 1.00 40.73 516 THR A O 1
ATOM 7275 N N . GLY A 1 520 ? 25.228 14.055 40.317 1.00 40.48 517 GLY A N 1
ATOM 7276 C CA . GLY A 1 520 ? 26.661 14.223 40.153 1.00 36.38 517 GLY A CA 1
ATOM 7277 C C . GLY A 1 520 ? 27.347 12.901 39.889 1.00 34.37 517 GLY A C 1
ATOM 7278 O O . GLY A 1 520 ? 26.700 11.849 39.850 1.00 29.50 517 GLY A O 1
ATOM 7282 N N . VAL A 1 521 ? 28.665 12.947 39.736 1.00 36.74 518 VAL A N 1
ATOM 7283 C CA . VAL A 1 521 ? 29.428 11.758 39.373 1.00 35.37 518 VAL A CA 1
ATOM 7284 C C . VAL A 1 521 ? 29.403 10.688 40.475 1.00 39.67 518 VAL A C 1
ATOM 7285 O O . VAL A 1 521 ? 29.118 9.508 40.197 1.00 35.14 518 VAL A O 1
ATOM 7298 N N . ARG A 1 522 ? 29.677 11.082 41.718 1.00 39.35 519 ARG A N 1
ATOM 7299 C CA . ARG A 1 522 ? 29.649 10.126 42.819 1.00 39.89 519 ARG A CA 1
ATOM 7300 C C . ARG A 1 522 ? 28.270 9.465 42.892 1.00 36.56 519 ARG A C 1
ATOM 7301 O O . ARG A 1 522 ? 28.154 8.235 42.904 1.00 39.92 519 ARG A O 1
ATOM 7305 N N . ASP A 1 523 ? 27.234 10.295 42.904 1.00 37.28 520 ASP A N 1
ATOM 7306 C CA . ASP A 1 523 ? 25.846 9.831 42.913 1.00 39.65 520 ASP A CA 1
ATOM 7307 C C . ASP A 1 523 ? 25.576 8.805 41.818 1.00 39.27 520 ASP A C 1
ATOM 7308 O O . ASP A 1 523 ? 24.995 7.740 42.059 1.00 33.70 520 ASP A O 1
ATOM 7317 N N . ALA A 1 524 ? 25.998 9.143 40.606 1.00 39.09 521 ALA A N 1
ATOM 7318 C CA . ALA A 1 524 ? 25.803 8.272 39.460 1.00 32.26 521 ALA A CA 1
ATOM 7319 C C . ALA A 1 524 ? 26.511 6.950 39.683 1.00 30.49 521 ALA A C 1
ATOM 7320 O O . ALA A 1 524 ? 25.942 5.878 39.448 1.00 32.00 521 ALA A O 1
ATOM 7327 N N . ALA A 1 525 ? 27.749 7.027 40.161 1.00 32.13 522 ALA A N 1
ATOM 7328 C CA . ALA A 1 525 ? 28.568 5.829 40.296 1.00 36.73 522 ALA A CA 1
ATOM 7329 C C . ALA A 1 525 ? 27.864 4.819 41.187 1.00 37.88 522 ALA A C 1
ATOM 7330 O O . ALA A 1 525 ? 27.789 3.621 40.881 1.00 35.83 522 ALA A O 1
ATOM 7337 N N . LEU A 1 526 ? 27.309 5.321 42.278 1.00 38.27 523 LEU A N 1
ATOM 7338 C CA . LEU A 1 526 ? 26.688 4.458 43.256 1.00 40.14 523 LEU A CA 1
ATOM 7339 C C . LEU A 1 526 ? 25.385 3.880 42.728 1.00 39.07 523 LEU A C 1
ATOM 7340 O O . LEU A 1 526 ? 25.187 2.662 42.763 1.00 35.50 523 LEU A O 1
ATOM 7356 N N . ALA A 1 527 ? 24.516 4.756 42.224 1.00 34.84 524 ALA A N 1
ATOM 7357 C CA . ALA A 1 527 ? 23.239 4.344 41.652 1.00 32.85 524 ALA A CA 1
ATOM 7358 C C . ALA A 1 527 ? 23.419 3.269 40.587 1.00 32.34 524 ALA A C 1
ATOM 7359 O O . ALA A 1 527 ? 22.705 2.262 40.590 1.00 35.83 524 ALA A O 1
ATOM 7366 N N . LEU A 1 528 ? 24.389 3.469 39.693 1.00 33.53 525 LEU A N 1
ATOM 7367 C CA . LEU A 1 528 ? 24.656 2.512 38.622 1.00 35.69 525 LEU A CA 1
ATOM 7368 C C . LEU A 1 528 ? 25.148 1.171 39.166 1.00 38.76 525 LEU A C 1
ATOM 7369 O O . LEU A 1 528 ? 24.787 0.106 38.649 1.00 40.42 525 LEU A O 1
ATOM 7385 N N . ALA A 1 529 ? 25.965 1.212 40.211 1.00 41.70 526 ALA A N 1
ATOM 7386 C CA . ALA A 1 529 ? 26.462 -0.022 40.813 1.00 44.10 526 ALA A CA 1
ATOM 7387 C C . ALA A 1 529 ? 25.337 -0.805 41.503 1.00 44.69 526 ALA A C 1
ATOM 7388 O O . ALA A 1 529 ? 25.301 -2.033 41.426 1.00 48.57 526 ALA A O 1
ATOM 7395 N N . LEU A 1 530 ? 24.411 -0.096 42.145 1.00 51.87 527 LEU A N 1
ATOM 7396 C CA . LEU A 1 530 ? 23.350 -0.749 42.924 1.00 60.99 527 LEU A CA 1
ATOM 7397 C C . LEU A 1 530 ? 22.267 -1.387 42.040 1.00 63.84 527 LEU A C 1
ATOM 7398 O O . LEU A 1 530 ? 21.741 -2.456 42.363 1.00 61.81 527 LEU A O 1
ATOM 7414 N N . GLY A 1 531 ? 21.933 -0.734 40.931 1.00 62.07 528 GLY A N 1
ATOM 7415 C CA . GLY A 1 531 ? 20.967 -1.283 39.994 1.00 55.68 528 GLY A CA 1
ATOM 7416 C C . GLY A 1 531 ? 19.557 -1.310 40.552 1.00 51.50 528 GLY A C 1
ATOM 7417 O O . GLY A 1 531 ? 18.747 -2.168 40.201 1.00 56.86 528 GLY A O 1
ATOM 7421 N N . ASP A 1 532 ? 19.269 -0.348 41.417 1.00 47.07 529 ASP A N 1
ATOM 7422 C CA . ASP A 1 532 ? 17.983 -0.272 42.107 1.00 58.59 529 ASP A CA 1
ATOM 7423 C C . ASP A 1 532 ? 16.913 0.432 41.257 1.00 50.92 529 ASP A C 1
ATOM 7424 O O . ASP A 1 532 ? 17.017 1.630 40.975 1.00 45.19 529 ASP A O 1
ATOM 7433 N N . ALA A 1 533 ? 15.876 -0.314 40.878 1.00 47.69 530 ALA A N 1
ATOM 7434 C CA . ALA A 1 533 ? 14.902 0.147 39.885 1.00 50.27 530 ALA A CA 1
ATOM 7435 C C . ALA A 1 533 ? 14.234 1.470 40.255 1.00 50.25 530 ALA A C 1
ATOM 7436 O O . ALA A 1 533 ? 13.638 2.129 39.405 1.00 47.46 530 ALA A O 1
ATOM 7443 N N . GLY A 1 534 ? 14.332 1.859 41.519 1.00 49.11 531 GLY A N 1
ATOM 7444 C CA . GLY A 1 534 ? 13.763 3.117 41.958 1.00 41.48 531 GLY A CA 1
ATOM 7445 C C . GLY A 1 534 ? 14.346 4.296 41.209 1.00 38.97 531 GLY A C 1
ATOM 7446 O O . GLY A 1 534 ? 13.681 5.318 41.045 1.00 37.30 531 GLY A O 1
ATOM 7450 N N . ARG A 1 535 ? 15.588 4.147 40.746 1.00 35.14 532 ARG A N 1
ATOM 7451 C CA . ARG A 1 535 ? 16.301 5.228 40.082 1.00 32.11 532 ARG A CA 1
ATOM 7452 C C . ARG A 1 535 ? 16.787 4.808 38.703 1.00 28.68 532 ARG A C 1
ATOM 7453 O O . ARG A 1 535 ? 16.746 5.595 37.764 1.00 27.07 532 ARG A O 1
ATOM 7474 N N . VAL A 1 536 ? 17.269 3.572 38.610 1.00 32.68 533 VAL A N 1
ATOM 7475 C CA . VAL A 1 536 ? 17.820 3.041 37.370 1.00 32.46 533 VAL A CA 1
ATOM 7476 C C . VAL A 1 536 ? 16.701 2.398 36.551 1.00 27.42 533 VAL A C 1
ATOM 7477 O O . VAL A 1 536 ? 16.043 1.458 36.992 1.00 27.76 533 VAL A O 1
ATOM 7507 N N . THR A 1 538 ? 15.452 0.425 33.209 1.00 26.72 535 THR A N 1
ATOM 7508 C CA . THR A 1 538 ? 15.932 -0.519 32.201 1.00 25.71 535 THR A CA 1
ATOM 7509 C C . THR A 1 538 ? 14.771 -1.020 31.371 1.00 27.65 535 THR A C 1
ATOM 7510 O O . THR A 1 538 ? 13.723 -1.360 31.913 1.00 30.02 535 THR A O 1
ATOM 7521 N N . ALA A 1 539 ? 14.964 -1.096 30.064 1.00 26.94 536 ALA A N 1
ATOM 7522 C CA . ALA A 1 539 ? 13.943 -1.617 29.174 1.00 28.74 536 ALA A CA 1
ATOM 7523 C C . ALA A 1 539 ? 14.594 -2.125 27.908 1.00 33.69 536 ALA A C 1
ATOM 7524 O O . ALA A 1 539 ? 15.734 -1.752 27.587 1.00 31.80 536 ALA A O 1
ATOM 7531 N N . GLY A 1 540 ? 13.877 -2.982 27.193 1.00 32.11 537 GLY A N 1
ATOM 7532 C CA . GLY A 1 540 ? 14.404 -3.570 25.975 1.00 32.54 537 GLY A CA 1
ATOM 7533 C C . GLY A 1 540 ? 13.368 -3.632 24.877 1.00 32.56 537 GLY A C 1
ATOM 7534 O O . GLY A 1 540 ? 12.263 -3.113 25.031 1.00 36.65 537 GLY A O 1
ATOM 7538 N N . PRO A 1 541 ? 13.709 -4.293 23.765 1.00 36.39 538 PRO A N 1
ATOM 7539 C CA . PRO A 1 541 ? 12.824 -4.385 22.598 1.00 42.15 538 PRO A CA 1
ATOM 7540 C C . PRO A 1 541 ? 11.505 -5.103 22.897 1.00 46.36 538 PRO A C 1
ATOM 7541 O O . PRO A 1 541 ? 10.529 -4.953 22.160 1.00 49.16 538 PRO A O 1
ATOM 7552 N N . ALA A 1 542 ? 11.479 -5.866 23.981 1.00 47.43 539 ALA A N 1
ATOM 7553 C CA . ALA A 1 542 ? 10.287 -6.616 24.351 1.00 52.82 539 ALA A CA 1
ATOM 7554 C C . ALA A 1 542 ? 9.224 -5.698 24.944 1.00 58.49 539 ALA A C 1
ATOM 7555 O O . ALA A 1 542 ? 8.026 -5.872 24.699 1.00 64.51 539 ALA A O 1
ATOM 7562 N N . ASP A 1 543 ? 9.670 -4.730 25.737 1.00 53.25 540 ASP A N 1
ATOM 7563 C CA . ASP A 1 543 ? 8.757 -3.810 26.404 1.00 49.02 540 ASP A CA 1
ATOM 7564 C C . ASP A 1 543 ? 7.983 -2.988 25.384 1.00 50.51 540 ASP A C 1
ATOM 7565 O O . ASP A 1 543 ? 8.456 -2.747 24.274 1.00 47.47 540 ASP A O 1
ATOM 7574 N N . GLU A 1 544 ? 6.777 -2.580 25.762 1.00 53.37 541 GLU A N 1
ATOM 7575 C CA . GLU A 1 544 ? 5.872 -1.920 24.831 1.00 53.01 541 GLU A CA 1
ATOM 7576 C C . GLU A 1 544 ? 6.252 -0.462 24.635 1.00 51.28 541 GLU A C 1
ATOM 7577 O O . GLU A 1 544 ? 6.663 0.205 25.584 1.00 47.52 541 GLU A O 1
ATOM 7585 N N . ARG A 1 545 ? 6.126 0.023 23.401 1.00 59.20 542 ARG A N 1
ATOM 7586 C CA . ARG A 1 545 ? 6.293 1.445 23.119 1.00 69.22 542 ARG A CA 1
ATOM 7587 C C . ARG A 1 545 ? 5.254 2.216 23.934 1.00 75.33 542 ARG A C 1
ATOM 7588 O O . ARG A 1 545 ? 4.073 1.865 23.918 1.00 76.00 542 ARG A O 1
ATOM 7592 N N . PRO A 1 546 ? 5.683 3.262 24.659 1.00 72.36 543 PRO A N 1
ATOM 7593 C CA . PRO A 1 546 ? 4.763 3.864 25.622 1.00 64.42 543 PRO A CA 1
ATOM 7594 C C . PRO A 1 546 ? 4.011 5.060 25.056 1.00 44.54 543 PRO A C 1
ATOM 7595 O O . PRO A 1 546 ? 4.357 5.568 23.986 1.00 35.77 543 PRO A O 1
ATOM 7606 N N . VAL A 1 547 ? 2.982 5.486 25.773 1.00 40.86 544 VAL A N 1
ATOM 7607 C CA . VAL A 1 547 ? 2.259 6.705 25.445 1.00 37.94 544 VAL A CA 1
ATOM 7608 C C . VAL A 1 547 ? 2.454 7.669 26.606 1.00 32.84 544 VAL A C 1
ATOM 7609 O O . VAL A 1 547 ? 2.738 7.227 27.721 1.00 32.42 544 VAL A O 1
ATOM 7622 N N . VAL A 1 548 ? 2.339 8.973 26.350 1.00 27.16 545 VAL A N 1
ATOM 7623 C CA . VAL A 1 548 ? 2.308 9.938 27.441 1.00 25.26 545 VAL A CA 1
ATOM 7624 C C . VAL A 1 548 ? 0.861 10.282 27.710 1.00 29.74 545 VAL A C 1
ATOM 7625 O O . VAL A 1 548 ? 0.080 10.486 26.785 1.00 34.22 545 VAL A O 1
ATOM 7638 N N . GLU A 1 549 ? 0.509 10.320 28.989 1.00 32.59 546 GLU A N 1
ATOM 7639 C CA . GLU A 1 549 ? -0.868 10.540 29.399 1.00 37.12 546 GLU A CA 1
ATOM 7640 C C . GLU A 1 549 ? -1.043 11.916 29.990 1.00 30.59 546 GLU A C 1
ATOM 7641 O O . GLU A 1 549 ? -0.363 12.290 30.945 1.00 30.97 546 GLU A O 1
ATOM 7653 N N . LEU A 1 550 ? -1.954 12.673 29.400 1.00 30.57 547 LEU A N 1
ATOM 7654 C CA . LEU A 1 550 ? -2.324 13.967 29.935 1.00 31.58 547 LEU A CA 1
ATOM 7655 C C . LEU A 1 550 ? -3.522 13.754 30.839 1.00 36.71 547 LEU A C 1
ATOM 7656 O O . LEU A 1 550 ? -4.637 13.504 30.368 1.00 35.60 547 LEU A O 1
ATOM 7672 N N . VAL A 1 551 ? -3.276 13.831 32.143 1.00 38.12 548 VAL A N 1
ATOM 7673 C CA . VAL A 1 551 ? -4.288 13.465 33.130 1.00 48.33 548 VAL A CA 1
ATOM 7674 C C . VAL A 1 551 ? -5.012 14.670 33.673 1.00 53.17 548 VAL A C 1
ATOM 7675 O O . VAL A 1 551 ? -4.585 15.804 33.480 1.00 42.08 548 VAL A O 1
ATOM 7688 N N . THR A 1 552 ? -6.123 14.413 34.352 1.00 70.48 549 THR A N 1
ATOM 7689 C CA . THR A 1 552 ? -6.699 15.401 35.245 1.00 77.69 549 THR A CA 1
ATOM 7690 C C . THR A 1 552 ? -5.920 15.326 36.549 1.00 79.27 549 THR A C 1
ATOM 7691 O O . THR A 1 552 ? -5.120 14.410 36.763 1.00 79.85 549 THR A O 1
ATOM 7702 N N . GLY A 1 553 ? -6.170 16.283 37.426 1.00 74.74 550 GLY A N 1
ATOM 7703 C CA . GLY A 1 553 ? -5.423 16.390 38.658 1.00 73.37 550 GLY A CA 1
ATOM 7704 C C . GLY A 1 553 ? -5.190 17.855 38.894 1.00 73.30 550 GLY A C 1
ATOM 7705 O O . GLY A 1 553 ? -5.278 18.651 37.963 1.00 73.82 550 GLY A O 1
ATOM 7709 N N . GLY A 1 554 ? -4.914 18.219 40.137 1.00 74.42 551 GLY A N 1
ATOM 7710 C CA . GLY A 1 554 ? -4.667 19.604 40.464 1.00 73.17 551 GLY A CA 1
ATOM 7711 C C . GLY A 1 554 ? -3.425 20.117 39.763 1.00 64.23 551 GLY A C 1
ATOM 7712 O O . GLY A 1 554 ? -2.592 19.341 39.262 1.00 50.16 551 GLY A O 1
ATOM 7716 N N . GLY A 1 555 ? -3.306 21.439 39.723 1.00 67.91 552 GLY A N 1
ATOM 7717 C CA . GLY A 1 555 ? -2.098 22.074 39.242 1.00 64.58 552 GLY A CA 1
ATOM 7718 C C . GLY A 1 555 ? -0.918 21.693 40.115 1.00 56.88 552 GLY A C 1
ATOM 7719 O O . GLY A 1 555 ? -1.070 21.101 41.185 1.00 55.99 552 GLY A O 1
ATOM 7723 N N . THR A 1 556 ? 0.272 22.038 39.650 1.00 46.25 553 THR A N 1
ATOM 7724 C CA . THR A 1 556 ? 1.498 21.720 40.358 1.00 42.39 553 THR A CA 1
ATOM 7725 C C . THR A 1 556 ? 2.411 22.945 40.312 1.00 36.64 553 THR A C 1
ATOM 7726 O O . THR A 1 556 ? 3.374 22.959 39.543 1.00 31.62 553 THR A O 1
ATOM 7737 N N . PRO A 1 557 ? 2.099 23.979 41.119 1.00 35.81 554 PRO A N 1
ATOM 7738 C CA . PRO A 1 557 ? 2.722 25.295 40.922 1.00 34.84 554 PRO A CA 1
ATOM 7739 C C . PRO A 1 557 ? 4.234 25.295 41.128 1.00 33.37 554 PRO A C 1
ATOM 7740 O O . PRO A 1 557 ? 4.940 25.941 40.364 1.00 30.75 554 PRO A O 1
ATOM 7751 N N . GLU A 1 558 ? 4.723 24.585 42.138 1.00 29.82 555 GLU A N 1
ATOM 7752 C CA . GLU A 1 558 ? 6.160 24.493 42.361 1.00 31.87 555 GLU A CA 1
ATOM 7753 C C . GLU A 1 558 ? 6.847 23.811 41.179 1.00 28.26 555 GLU A C 1
ATOM 7754 O O . GLU A 1 558 ? 7.906 24.254 40.715 1.00 26.13 555 GLU A O 1
ATOM 7766 N N . HIS A 1 559 ? 6.242 22.733 40.692 1.00 24.40 556 HIS A N 1
ATOM 7767 C CA . HIS A 1 559 ? 6.790 22.007 39.559 1.00 24.42 556 HIS A CA 1
ATOM 7768 C C . HIS A 1 559 ? 6.765 22.864 38.295 1.00 24.31 556 HIS A C 1
ATOM 7769 O O . HIS A 1 559 ? 7.732 22.888 37.533 1.00 23.01 556 HIS A O 1
ATOM 7783 N N . ALA A 1 560 ? 5.644 23.553 38.080 1.00 25.61 557 ALA A N 1
ATOM 7784 C CA . ALA A 1 560 ? 5.478 24.396 36.901 1.00 24.44 557 ALA A CA 1
ATOM 7785 C C . ALA A 1 560 ? 6.516 25.504 36.897 1.00 22.96 557 ALA A C 1
ATOM 7786 O O . ALA A 1 560 ? 7.165 25.738 35.887 1.00 22.34 557 ALA A O 1
ATOM 7793 N N . ALA A 1 561 ? 6.681 26.170 38.036 1.00 27.46 558 ALA A N 1
ATOM 7794 C CA . ALA A 1 561 ? 7.626 27.281 38.153 1.00 30.64 558 ALA A CA 1
ATOM 7795 C C . ALA A 1 561 ? 9.073 26.834 37.938 1.00 30.39 558 ALA A C 1
ATOM 7796 O O . ALA A 1 561 ? 9.869 27.550 37.315 1.00 29.26 558 ALA A O 1
ATOM 7803 N N . ALA A 1 562 ? 9.409 25.644 38.424 1.00 30.52 559 ALA A N 1
ATOM 7804 C CA . ALA A 1 562 ? 10.752 25.088 38.240 1.00 29.86 559 ALA A CA 1
ATOM 7805 C C . ALA A 1 562 ? 11.077 24.805 36.770 1.00 27.42 559 ALA A C 1
ATOM 7806 O O . ALA A 1 562 ? 12.148 25.179 36.266 1.00 24.48 559 ALA A O 1
ATOM 7813 N N . LEU A 1 563 ? 10.178 24.119 36.077 1.00 22.48 560 LEU A N 1
ATOM 7814 C CA . LEU A 1 563 ? 10.387 23.859 34.661 1.00 21.02 560 LEU A CA 1
ATOM 7815 C C . LEU A 1 563 ? 10.466 25.165 33.867 1.00 21.54 560 LEU A C 1
ATOM 7816 O O . LEU A 1 563 ? 11.256 25.282 32.926 1.00 22.57 560 LEU A O 1
ATOM 7832 N N . TYR A 1 564 ? 9.633 26.130 34.243 1.00 23.83 561 TYR A N 1
ATOM 7833 C CA . TYR A 1 564 ? 9.582 27.404 33.551 1.00 26.53 561 TYR A CA 1
ATOM 7834 C C . TYR A 1 564 ? 10.920 28.110 33.673 1.00 31.24 561 TYR A C 1
ATOM 7835 O O . TYR A 1 564 ? 11.432 28.654 32.701 1.00 31.87 561 TYR A O 1
ATOM 7853 N N . GLU A 1 565 ? 11.479 28.091 34.878 1.00 30.02 562 GLU A N 1
ATOM 7854 C CA . GLU A 1 565 ? 12.766 28.718 35.136 1.00 33.43 562 GLU A CA 1
ATOM 7855 C C . GLU A 1 565 ? 13.918 27.954 34.501 1.00 38.71 562 GLU A C 1
ATOM 7856 O O . GLU A 1 565 ? 14.844 28.564 33.965 1.00 43.15 562 GLU A O 1
ATOM 7868 N N . GLU A 1 566 ? 13.854 26.624 34.539 1.00 35.69 563 GLU A N 1
ATOM 7869 C CA . GLU A 1 566 ? 15.024 25.793 34.239 1.00 34.69 563 GLU A CA 1
ATOM 7870 C C . GLU A 1 566 ? 15.098 25.263 32.814 1.00 34.17 563 GLU A C 1
ATOM 7871 O O . GLU A 1 566 ? 16.194 24.972 32.322 1.00 30.63 563 GLU A O 1
ATOM 7883 N N . ALA A 1 567 ? 13.950 25.119 32.155 1.00 32.04 564 ALA A N 1
ATOM 7884 C CA . ALA A 1 567 ? 13.907 24.517 30.817 1.00 27.84 564 ALA A CA 1
ATOM 7885 C C . ALA A 1 567 ? 13.385 25.490 29.746 1.00 26.45 564 ALA A C 1
ATOM 7886 O O . ALA A 1 567 ? 12.195 25.802 29.684 1.00 25.09 564 ALA A O 1
ATOM 7893 N N . ALA A 1 568 ? 14.291 25.945 28.888 1.00 28.48 565 ALA A N 1
ATOM 7894 C CA . ALA A 1 568 ? 13.964 26.930 27.864 1.00 32.10 565 ALA A CA 1
ATOM 7895 C C . ALA A 1 568 ? 12.871 26.429 26.932 1.00 27.92 565 ALA A C 1
ATOM 7896 O O . ALA A 1 568 ? 11.992 27.192 26.541 1.00 26.45 565 ALA A O 1
ATOM 7903 N N . ALA A 1 569 ? 12.920 25.148 26.579 1.00 23.20 566 ALA A N 1
ATOM 7904 C CA . ALA A 1 569 ? 11.935 24.583 25.656 1.00 24.92 566 ALA A CA 1
ATOM 7905 C C . ALA A 1 569 ? 10.548 24.574 26.293 1.00 26.49 566 ALA A C 1
ATOM 7906 O O . ALA A 1 569 ? 9.536 24.814 25.629 1.00 27.24 566 ALA A O 1
ATOM 7913 N N . PHE A 1 570 ? 10.502 24.314 27.592 1.00 24.14 567 PHE A N 1
ATOM 7914 C CA . PHE A 1 570 ? 9.235 24.331 28.311 1.00 23.72 567 PHE A CA 1
ATOM 7915 C C . PHE A 1 570 ? 8.678 25.740 28.313 1.00 25.09 567 PHE A C 1
ATOM 7916 O O . PHE A 1 570 ? 7.509 25.960 27.999 1.00 24.33 567 PHE A O 1
ATOM 7933 N N . ARG A 1 571 ? 9.537 26.688 28.673 1.00 30.69 568 ARG A N 1
ATOM 7934 C CA . ARG A 1 571 ? 9.161 28.093 28.798 1.00 30.53 568 ARG A CA 1
ATOM 7935 C C . ARG A 1 571 ? 8.535 28.595 27.502 1.00 29.09 568 ARG A C 1
ATOM 7936 O O . ARG A 1 571 ? 7.496 29.258 27.529 1.00 31.63 568 ARG A O 1
ATOM 7957 N N . GLU A 1 572 ? 9.151 28.248 26.371 1.00 30.82 569 GLU A N 1
ATOM 7958 C CA . GLU A 1 572 ? 8.620 28.619 25.057 1.00 33.55 569 GLU A CA 1
ATOM 7959 C C . GLU A 1 572 ? 7.181 28.148 24.872 1.00 33.35 569 GLU A C 1
ATOM 7960 O O . GLU A 1 572 ? 6.287 28.949 24.609 1.00 35.52 569 GLU A O 1
ATOM 7972 N N . HIS A 1 573 ? 6.959 26.845 24.990 1.00 30.25 570 HIS A N 1
ATOM 7973 C CA . HIS A 1 573 ? 5.633 26.282 24.730 1.00 29.98 570 HIS A CA 1
ATOM 7974 C C . HIS A 1 573 ? 4.607 26.654 25.794 1.00 25.43 570 HIS A C 1
ATOM 7975 O O . HIS A 1 573 ? 3.407 26.723 25.512 1.00 28.41 570 HIS A O 1
ATOM 7989 N N . PHE A 1 574 ? 5.058 26.888 27.019 1.00 25.51 571 PHE A N 1
ATOM 7990 C CA . PHE A 1 574 ? 4.130 27.308 28.064 1.00 25.70 571 PHE A CA 1
ATOM 7991 C C . PHE A 1 574 ? 3.621 28.719 27.766 1.00 24.78 571 PHE A C 1
ATOM 7992 O O . PHE A 1 574 ? 2.432 28.996 27.909 1.00 24.40 571 PHE A O 1
ATOM 8009 N N . ASP A 1 575 ? 4.527 29.611 27.371 1.00 27.84 572 ASP A N 1
ATOM 8010 C CA . ASP A 1 575 ? 4.149 30.974 27.009 1.00 30.40 572 ASP A CA 1
ATOM 8011 C C . ASP A 1 575 ? 3.112 30.953 25.895 1.00 30.80 572 ASP A C 1
ATOM 8012 O O . ASP A 1 575 ? 2.084 31.627 25.972 1.00 30.17 572 ASP A O 1
ATOM 8021 N N . ARG A 1 576 ? 3.375 30.160 24.865 1.00 34.91 573 ARG A N 1
ATOM 8022 C CA . ARG A 1 576 ? 2.477 30.108 23.721 1.00 41.33 573 ARG A CA 1
ATOM 8023 C C . ARG A 1 576 ? 1.150 29.449 24.085 1.00 40.60 573 ARG A C 1
ATOM 8024 O O . ARG A 1 576 ? 0.100 29.849 23.586 1.00 39.35 573 ARG A O 1
ATOM 8045 N N . CYS A 1 577 ? 1.187 28.460 24.972 1.00 36.94 574 CYS A N 1
ATOM 8046 C CA . CYS A 1 577 ? -0.041 27.828 25.444 1.00 34.06 574 CYS A CA 1
ATOM 8047 C C . CYS A 1 577 ? -0.882 28.798 26.270 1.00 31.91 574 CYS A C 1
ATOM 8048 O O . CYS A 1 577 ? -2.103 28.794 26.180 1.00 32.20 574 CYS A O 1
ATOM 8056 N N . ALA A 1 578 ? -0.232 29.626 27.081 1.00 31.26 575 ALA A N 1
ATOM 8057 C CA . ALA A 1 578 ? -0.953 30.604 27.898 1.00 33.46 575 ALA A CA 1
ATOM 8058 C C . ALA A 1 578 ? -1.617 31.658 27.008 1.00 37.36 575 ALA A C 1
ATOM 8059 O O . ALA A 1 578 ? -2.688 32.186 27.335 1.00 39.55 575 ALA A O 1
ATOM 8066 N N . ALA A 1 579 ? -0.971 31.965 25.886 1.00 37.67 576 ALA A N 1
ATOM 8067 C CA . ALA A 1 579 ? -1.532 32.892 24.908 1.00 40.68 576 ALA A CA 1
ATOM 8068 C C . ALA A 1 579 ? -2.857 32.358 24.366 1.00 45.82 576 ALA A C 1
ATOM 8069 O O . ALA A 1 579 ? -3.859 33.075 24.320 1.00 50.64 576 ALA A O 1
ATOM 8076 N N . GLU A 1 580 ? -2.855 31.089 23.974 1.00 42.13 577 GLU A N 1
ATOM 8077 C CA . GLU A 1 580 ? -4.043 30.443 23.428 1.00 42.05 577 GLU A CA 1
ATOM 8078 C C . GLU A 1 580 ? -5.183 30.388 24.438 1.00 45.09 577 GLU A C 1
ATOM 8079 O O . GLU A 1 580 ? -6.347 30.521 24.076 1.00 48.48 577 GLU A O 1
ATOM 8091 N N . LEU A 1 581 ? -4.846 30.169 25.705 1.00 46.44 578 LEU A N 1
ATOM 8092 C CA . LEU A 1 581 ? -5.858 30.010 26.743 1.00 45.02 578 LEU A CA 1
ATOM 8093 C C . LEU A 1 581 ? -6.417 31.347 27.199 1.00 40.79 578 LEU A C 1
ATOM 8094 O O . LEU A 1 581 ? -7.431 31.390 27.889 1.00 39.69 578 LEU A O 1
ATOM 8110 N N . GLY A 1 582 ? -5.734 32.427 26.837 1.00 44.53 579 GLY A N 1
ATOM 8111 C CA . GLY A 1 582 ? -6.157 33.763 27.216 1.00 53.02 579 GLY A CA 1
ATOM 8112 C C . GLY A 1 582 ? -5.790 34.169 28.634 1.00 52.22 579 GLY A C 1
ATOM 8113 O O . GLY A 1 582 ? -6.360 35.119 29.162 1.00 51.82 579 GLY A O 1
ATOM 8117 N N . THR A 1 583 ? -4.836 33.470 29.246 1.00 45.25 580 THR A N 1
ATOM 8118 C CA . THR A 1 583 ? -4.435 33.756 30.625 1.00 39.47 580 THR A CA 1
ATOM 8119 C C . THR A 1 583 ? -2.940 34.081 30.710 1.00 36.93 580 THR A C 1
ATOM 8120 O O . THR A 1 583 ? -2.130 33.466 30.020 1.00 36.97 580 THR A O 1
ATOM 8131 N N . PRO A 1 584 ? -2.564 35.058 31.552 1.00 38.37 581 PRO A N 1
ATOM 8132 C CA . PRO A 1 584 ? -1.128 35.330 31.694 1.00 40.34 581 PRO A CA 1
ATOM 8133 C C . PRO A 1 584 ? -0.352 34.119 32.219 1.00 38.17 581 PRO A C 1
ATOM 8134 O O . PRO A 1 584 ? -0.868 33.382 33.063 1.00 35.21 581 PRO A O 1
ATOM 8145 N N . ALA A 1 585 ? 0.864 33.922 31.717 1.00 35.24 582 ALA A N 1
ATOM 8146 C CA . ALA A 1 585 ? 1.694 32.792 32.126 1.00 31.64 582 ALA A CA 1
ATOM 8147 C C . ALA A 1 585 ? 1.911 32.770 33.635 1.00 33.09 582 ALA A C 1
ATOM 8148 O O . ALA A 1 585 ? 1.820 31.717 34.264 1.00 31.69 582 ALA A O 1
ATOM 8155 N N . ALA A 1 586 ? 2.192 33.933 34.214 1.00 39.13 583 ALA A N 1
ATOM 8156 C CA . ALA A 1 586 ? 2.419 34.039 35.656 1.00 39.78 583 ALA A CA 1
ATOM 8157 C C . ALA A 1 586 ? 1.216 33.543 36.453 1.00 36.56 583 ALA A C 1
ATOM 8158 O O . ALA A 1 586 ? 1.370 32.965 37.528 1.00 37.10 583 ALA A O 1
ATOM 8165 N N . GLU A 1 587 ? 0.020 33.776 35.922 1.00 35.48 584 GLU A N 1
ATOM 8166 C CA . GLU A 1 587 ? -1.205 33.309 36.561 1.00 38.36 584 GLU A CA 1
ATOM 8167 C C . GLU A 1 587 ? -1.291 31.789 36.518 1.00 36.04 584 GLU A C 1
ATOM 8168 O O . GLU A 1 587 ? -1.556 31.149 37.534 1.00 32.11 584 GLU A O 1
ATOM 8180 N N . LEU A 1 588 ? -1.064 31.210 35.344 1.00 31.81 585 LEU A N 1
ATOM 8181 C CA . LEU A 1 588 ? -1.134 29.755 35.198 1.00 32.35 585 LEU A CA 1
ATOM 8182 C C . LEU A 1 588 ? -0.059 29.030 36.025 1.00 32.55 585 LEU A C 1
ATOM 8183 O O . LEU A 1 588 ? -0.325 27.972 36.596 1.00 37.42 585 LEU A O 1
ATOM 8199 N N . LEU A 1 589 ? 1.145 29.595 36.094 1.00 28.42 586 LEU A N 1
ATOM 8200 C CA . LEU A 1 589 ? 2.245 28.979 36.840 1.00 27.69 586 LEU A CA 1
ATOM 8201 C C . LEU A 1 589 ? 1.953 28.906 38.333 1.00 29.29 586 LEU A C 1
ATOM 8202 O O . LEU A 1 589 ? 2.519 28.078 39.044 1.00 30.23 586 LEU A O 1
ATOM 8218 N N . ARG A 1 590 ? 1.098 29.810 38.800 1.00 30.34 587 ARG A N 1
ATOM 8219 C CA . ARG A 1 590 ? 0.697 29.874 40.198 1.00 36.48 587 ARG A CA 1
ATOM 8220 C C . ARG A 1 590 ? -0.540 29.037 40.440 1.00 35.30 587 ARG A C 1
ATOM 8221 O O . ARG A 1 590 ? -0.902 28.770 41.587 1.00 36.56 587 ARG A O 1
ATOM 8242 N N . GLY A 1 591 ? -1.192 28.633 39.355 1.00 32.59 588 GLY A N 1
ATOM 8243 C CA . GLY A 1 591 ? -2.531 28.074 39.446 1.00 30.85 588 GLY A CA 1
ATOM 8244 C C . GLY A 1 591 ? -2.604 26.628 39.901 1.00 30.88 588 GLY A C 1
ATOM 8245 O O . GLY A 1 591 ? -1.662 25.846 39.731 1.00 30.39 588 GLY A O 1
ATOM 8249 N N . HIS A 1 592 ? -3.750 26.281 40.478 1.00 33.84 589 HIS A N 1
ATOM 8250 C CA . HIS A 1 592 ? -4.041 24.916 40.904 1.00 36.43 589 HIS A CA 1
ATOM 8251 C C . HIS A 1 592 ? -5.170 24.292 40.091 1.00 33.99 589 HIS A C 1
ATOM 8252 O O . HIS A 1 592 ? -5.475 23.108 40.251 1.00 33.39 589 HIS A O 1
ATOM 8266 N N . GLY A 1 593 ? -5.809 25.100 39.250 1.00 33.81 590 GLY A N 1
ATOM 8267 C CA . GLY A 1 593 ? -6.989 24.674 38.523 1.00 35.98 590 GLY A CA 1
ATOM 8268 C C . GLY A 1 593 ? -6.660 23.804 37.326 1.00 36.61 590 GLY A C 1
ATOM 8269 O O . GLY A 1 593 ? -5.491 23.558 37.048 1.00 34.01 590 GLY A O 1
ATOM 8273 N N . PRO A 1 594 ? -7.699 23.349 36.602 1.00 38.28 591 PRO A N 1
ATOM 8274 C CA . PRO A 1 594 ? -7.568 22.486 35.420 1.00 38.86 591 PRO A CA 1
ATOM 8275 C C . PRO A 1 594 ? -6.858 23.164 34.244 1.00 37.03 591 PRO A C 1
ATOM 8276 O O . PRO A 1 594 ? -6.213 22.484 33.445 1.00 34.55 591 PRO A O 1
ATOM 8287 N N . ASP A 1 595 ? -6.994 24.481 34.129 1.00 35.87 592 ASP A N 1
ATOM 8288 C CA . ASP A 1 595 ? -6.302 25.227 33.083 1.00 35.20 592 ASP A CA 1
ATOM 8289 C C . ASP A 1 595 ? -4.793 25.163 33.318 1.00 30.81 592 ASP A C 1
ATOM 8290 O O . ASP A 1 595 ? -4.013 24.974 32.381 1.00 28.62 592 ASP A O 1
ATOM 8299 N N . ALA A 1 596 ? -4.392 25.282 34.579 1.00 27.66 593 ALA A N 1
ATOM 8300 C CA . ALA A 1 596 ? -2.989 25.262 34.952 1.00 26.47 593 ALA A CA 1
ATOM 8301 C C . ALA A 1 596 ? -2.399 23.871 34.765 1.00 25.16 593 ALA A C 1
ATOM 8302 O O . ALA A 1 596 ? -1.296 23.720 34.254 1.00 24.33 593 ALA A O 1
ATOM 8309 N N . ALA A 1 597 ? -3.145 22.851 35.174 1.00 27.25 594 ALA A N 1
ATOM 8310 C CA . ALA A 1 597 ? -2.684 21.475 35.031 1.00 29.84 594 ALA A CA 1
ATOM 8311 C C . ALA A 1 597 ? -2.561 21.118 33.557 1.00 28.74 594 ALA A C 1
ATOM 8312 O O . ALA A 1 597 ? -1.604 20.463 33.156 1.00 28.64 594 ALA A O 1
ATOM 8319 N N . PHE A 1 598 ? -3.522 21.553 32.746 1.00 28.20 595 PHE A N 1
ATOM 8320 C CA . PHE A 1 598 ? -3.432 21.338 31.308 1.00 28.42 595 PHE A CA 1
ATOM 8321 C C . PHE A 1 598 ? -2.171 21.987 30.736 1.00 29.51 595 PHE A C 1
ATOM 8322 O O . PHE A 1 598 ? -1.371 21.322 30.080 1.00 30.28 595 PHE A O 1
ATOM 8339 N N . ALA A 1 599 ? -2.007 23.285 30.986 1.00 29.15 596 ALA A N 1
ATOM 8340 C CA . ALA A 1 599 ? -0.890 24.060 30.436 1.00 26.50 596 ALA A CA 1
ATOM 8341 C C . ALA A 1 599 ? 0.470 23.405 30.692 1.00 23.02 596 AL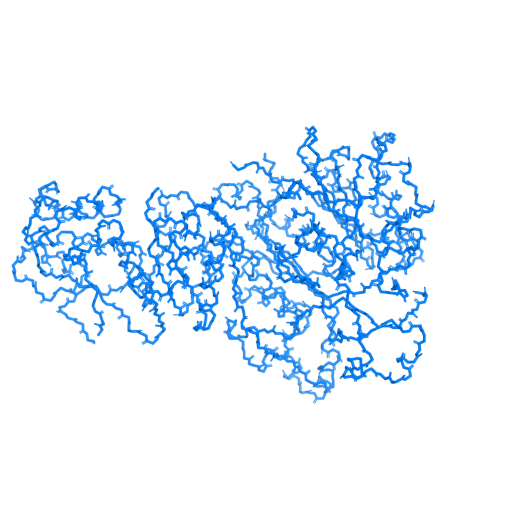A A C 1
ATOM 8342 O O . ALA A 1 599 ? 1.250 23.226 29.764 1.00 22.48 596 ALA A O 1
ATOM 8349 N N . VAL A 1 600 ? 0.746 23.048 31.939 1.00 22.62 597 VAL A N 1
ATOM 8350 C CA . VAL A 1 600 ? 2.011 22.411 32.285 1.00 21.90 597 VAL A CA 1
ATOM 8351 C C . VAL A 1 600 ? 2.205 21.112 31.510 1.00 22.61 597 VAL A C 1
ATOM 8352 O O . VAL A 1 600 ? 3.289 20.844 31.008 1.00 21.64 597 VAL A O 1
ATOM 8365 N N . GLN A 1 601 ? 1.148 20.311 31.402 1.00 23.02 598 GLN A N 1
ATOM 8366 C CA . GLN A 1 601 ? 1.252 19.031 30.717 1.00 23.95 598 GLN A CA 1
ATOM 8367 C C . GLN A 1 601 ? 1.401 19.222 29.209 1.00 23.30 598 GLN A C 1
ATOM 8368 O O . GLN A 1 601 ? 2.192 18.525 28.583 1.00 21.13 598 GLN A O 1
ATOM 8382 N N . TYR A 1 602 ? 0.644 20.162 28.638 1.00 22.23 599 TYR A N 1
ATOM 8383 C CA . TYR A 1 602 ? 0.719 20.446 27.212 1.00 22.20 599 TYR A CA 1
ATOM 8384 C C . TYR A 1 602 ? 2.110 20.939 26.842 1.00 21.42 599 TYR A C 1
ATOM 8385 O O . TYR A 1 602 ? 2.708 20.477 25.867 1.00 21.37 599 TYR A O 1
ATOM 8403 N N . ALA A 1 603 ? 2.632 21.872 27.627 1.00 21.02 600 ALA A N 1
ATOM 8404 C CA . ALA A 1 603 ? 3.959 22.413 27.366 1.00 20.32 600 ALA A CA 1
ATOM 8405 C C . ALA A 1 603 ? 5.028 21.320 27.473 1.00 19.54 600 ALA A C 1
ATOM 8406 O O . ALA A 1 603 ? 5.976 21.301 26.684 1.00 19.66 600 ALA A O 1
ATOM 8413 N N . THR A 1 604 ? 4.886 20.417 28.443 1.00 19.57 601 THR A N 1
ATOM 8414 C CA . THR A 1 604 ? 5.839 19.309 28.585 1.00 19.25 601 THR A CA 1
ATOM 8415 C C . THR A 1 604 ? 5.782 18.414 27.335 1.00 19.04 601 THR A C 1
ATOM 8416 O O . THR A 1 604 ? 6.816 18.047 26.773 1.00 18.39 601 THR A O 1
ATOM 8427 N N . ALA A 1 605 ? 4.569 18.091 26.887 1.00 21.68 602 ALA A N 1
ATOM 8428 C CA . ALA A 1 605 ? 4.385 17.260 25.696 1.00 21.99 602 ALA A CA 1
ATOM 8429 C C . ALA A 1 605 ? 5.016 17.890 24.457 1.00 22.18 602 ALA A C 1
ATOM 8430 O O . ALA A 1 605 ? 5.674 17.203 23.677 1.00 23.77 602 ALA A O 1
ATOM 8437 N N . ARG A 1 606 ? 4.825 19.191 24.273 1.00 21.83 603 ARG A N 1
ATOM 8438 C CA . ARG A 1 606 ? 5.425 19.873 23.129 1.00 23.75 603 ARG A CA 1
ATOM 8439 C C . ARG A 1 606 ? 6.958 19.912 23.232 1.00 21.62 603 ARG A C 1
ATOM 8440 O O . ARG A 1 606 ? 7.655 19.832 22.223 1.00 19.20 603 ARG A O 1
ATOM 8461 N N . ALA A 1 607 ? 7.490 20.031 24.443 1.00 19.57 604 ALA A N 1
ATOM 8462 C CA . ALA A 1 607 ? 8.937 20.053 24.602 1.00 19.27 604 ALA A CA 1
ATOM 8463 C C . ALA A 1 607 ? 9.497 18.680 24.225 1.00 19.21 604 ALA A C 1
ATOM 8464 O O . ALA A 1 607 ? 10.517 18.587 23.550 1.00 20.03 604 ALA A O 1
ATOM 8471 N N . LEU A 1 608 ? 8.810 17.620 24.638 1.00 18.09 605 LEU A N 1
ATOM 8472 C CA . LEU A 1 608 ? 9.222 16.269 24.282 1.00 20.51 605 LEU A CA 1
ATOM 8473 C C . LEU A 1 608 ? 9.210 16.098 22.776 1.00 20.81 605 LEU A C 1
ATOM 8474 O O . LEU A 1 608 ? 10.117 15.482 22.218 1.00 18.55 605 LEU A O 1
ATOM 8490 N N . ALA A 1 609 ? 8.170 16.632 22.127 1.00 20.65 606 ALA A N 1
ATOM 8491 C CA . ALA A 1 609 ? 8.022 16.507 20.676 1.00 22.72 606 ALA A CA 1
ATOM 8492 C C . ALA A 1 609 ? 9.178 17.199 19.971 1.00 22.27 606 ALA A C 1
ATOM 8493 O O . ALA A 1 609 ? 9.773 16.640 19.043 1.00 22.07 606 ALA A O 1
ATOM 8500 N N . GLY A 1 610 ? 9.497 18.408 20.431 1.00 21.44 607 GLY A N 1
ATOM 8501 C CA . GLY A 1 610 ? 10.633 19.162 19.920 1.00 26.59 607 GLY A CA 1
ATOM 8502 C C . GLY A 1 610 ? 11.968 18.444 20.088 1.00 28.16 607 GLY A C 1
ATOM 8503 O O . GLY A 1 610 ? 12.929 18.722 19.368 1.00 25.08 607 GLY A O 1
ATOM 8507 N N . TRP A 1 611 ? 12.035 17.520 21.039 1.00 23.87 608 TRP A N 1
ATOM 8508 C CA . TRP A 1 611 ? 13.244 16.728 21.265 1.00 19.91 608 TRP A CA 1
ATOM 8509 C C . TRP A 1 611 ? 13.171 15.393 20.534 1.00 20.51 608 TRP A C 1
ATOM 8510 O O . TRP A 1 611 ? 14.008 14.505 20.743 1.00 23.20 608 TRP A O 1
ATOM 8531 N N . GLY A 1 612 ? 12.156 15.257 19.684 1.00 19.30 609 GLY A N 1
ATOM 8532 C CA . GLY A 1 612 ? 12.039 14.119 18.796 1.00 21.74 609 GLY A CA 1
ATOM 8533 C C . GLY A 1 612 ? 11.096 13.015 19.222 1.00 24.05 609 GLY A C 1
ATOM 8534 O O . GLY A 1 612 ? 10.936 12.027 18.503 1.00 27.31 609 GLY A O 1
ATOM 8538 N N . SER A 1 613 ? 10.460 13.161 20.377 1.00 22.46 610 SER A N 1
ATOM 8539 C CA . SER A 1 613 ? 9.557 12.120 20.852 1.00 18.68 610 SER A CA 1
ATOM 8540 C C . SER A 1 613 ? 8.445 11.888 19.851 1.00 20.18 610 SER A C 1
ATOM 8541 O O . SER A 1 613 ? 7.903 12.843 19.285 1.00 20.46 610 SER A O 1
ATOM 8549 N N . THR A 1 614 ? 8.092 10.622 19.653 1.00 23.14 611 THR A N 1
ATOM 8550 C CA . THR A 1 614 ? 6.981 10.278 18.776 1.00 24.80 611 THR A CA 1
ATOM 8551 C C . THR A 1 614 ? 5.939 9.464 19.546 1.00 30.75 611 THR A C 1
ATOM 8552 O O . THR A 1 614 ? 5.027 8.889 18.953 1.00 31.55 611 THR A O 1
ATOM 8563 N N . ALA A 1 615 ? 6.070 9.448 20.873 1.00 26.71 612 ALA A N 1
ATOM 8564 C CA . ALA A 1 615 ? 5.079 8.827 21.751 1.00 27.49 612 ALA A CA 1
ATOM 8565 C C . ALA A 1 615 ? 3.718 9.520 21.633 1.00 28.38 612 ALA A C 1
ATOM 8566 O O . ALA A 1 615 ? 3.639 10.737 21.755 1.00 26.90 612 ALA A O 1
ATOM 8573 N N . PRO A 1 616 ? 2.641 8.749 21.410 1.00 29.12 613 PRO A N 1
ATOM 8574 C CA . PRO A 1 616 ? 1.311 9.371 21.390 1.00 28.17 613 PRO A CA 1
ATOM 8575 C C . PRO A 1 616 ? 0.945 10.053 22.701 1.00 25.91 613 PRO A C 1
ATOM 8576 O O . PRO A 1 616 ? 1.306 9.577 23.783 1.00 24.87 613 PRO A O 1
ATOM 8587 N N . VAL A 1 617 ? 0.242 11.173 22.581 1.00 24.32 614 VAL A N 1
ATOM 8588 C CA . VAL A 1 617 ? -0.354 11.847 23.714 1.00 25.84 614 VAL A CA 1
ATOM 8589 C C . VAL A 1 617 ? -1.776 11.338 23.863 1.00 28.63 614 VAL A C 1
ATOM 8590 O O . VAL A 1 617 ? -2.575 11.448 22.933 1.00 32.09 614 VAL A O 1
ATOM 8603 N N . VAL A 1 618 ? -2.082 10.776 25.031 1.00 29.84 615 VAL A N 1
ATOM 8604 C CA . VAL A 1 618 ? -3.445 10.364 25.372 1.00 32.00 615 VAL A CA 1
ATOM 8605 C C . VAL A 1 618 ? -4.078 11.351 26.356 1.00 33.09 615 VAL A C 1
ATOM 8606 O O . VAL A 1 618 ? -3.557 11.590 27.453 1.00 35.61 615 VAL A O 1
ATOM 8619 N N . ALA A 1 619 ? -5.198 11.931 25.945 1.00 31.53 616 ALA A N 1
ATOM 8620 C CA . ALA A 1 619 ? -6.010 12.782 26.808 1.00 31.86 616 ALA A CA 1
ATOM 8621 C C . ALA A 1 619 ? -7.410 12.177 26.917 1.00 36.75 616 ALA A C 1
ATOM 8622 O O . ALA A 1 619 ? -8.296 12.495 26.120 1.00 36.75 616 ALA A O 1
ATOM 8629 N N . ALA A 1 620 ? -7.601 11.317 27.913 1.00 38.44 617 ALA A N 1
ATOM 8630 C CA . ALA A 1 620 ? -8.800 10.480 27.997 1.00 43.29 617 ALA A CA 1
ATOM 8631 C C . ALA A 1 620 ? -10.013 11.184 28.618 1.00 51.50 617 ALA A C 1
ATOM 8632 O O . ALA A 1 620 ? -11.151 10.794 28.360 1.00 59.50 617 ALA A O 1
ATOM 8639 N N . ASP A 1 621 ? -9.766 12.222 29.417 1.00 49.31 618 ASP A N 1
ATOM 8640 C CA . ASP A 1 621 ? -10.820 12.926 30.145 1.00 48.05 618 ASP A CA 1
ATOM 8641 C C . ASP A 1 621 ? -10.734 14.441 29.925 1.00 43.65 618 ASP A C 1
ATOM 8642 O O . ASP A 1 621 ? -9.996 15.138 30.626 1.00 43.13 618 ASP A O 1
ATOM 8651 N N . ARG A 1 622 ? -11.510 14.946 28.969 1.00 38.94 619 ARG A N 1
ATOM 8652 C CA . ARG A 1 622 ? -11.396 16.334 28.523 1.00 41.03 619 ARG A CA 1
ATOM 8653 C C . ARG A 1 622 ? -12.589 17.199 28.940 1.00 52.62 619 ARG A C 1
ATOM 8654 O O . ARG A 1 622 ? -12.778 18.297 28.411 1.00 48.36 619 ARG A O 1
ATOM 8675 N N . THR A 1 623 ? -13.384 16.710 29.886 1.00 69.55 620 THR A N 1
ATOM 8676 C CA . THR A 1 623 ? -14.656 17.357 30.230 1.00 75.40 620 THR A CA 1
ATOM 8677 C C . THR A 1 623 ? -14.469 18.778 30.769 1.00 73.61 620 THR A C 1
ATOM 8678 O O . THR A 1 623 ? -14.956 19.739 30.176 1.00 69.11 620 THR A O 1
ATOM 8689 N N . GLU A 1 624 ? -13.747 18.902 31.880 1.00 75.50 621 GLU A N 1
ATOM 8690 C CA . GLU A 1 624 ? -13.554 20.189 32.545 1.00 73.76 621 GLU A CA 1
ATOM 8691 C C . GLU A 1 624 ? -12.448 21.048 31.915 1.00 70.80 621 GLU A C 1
ATOM 8692 O O . GLU A 1 624 ? -11.819 21.851 32.611 1.00 63.80 621 GLU A O 1
ATOM 8696 N N . LEU A 1 625 ? -12.218 20.884 30.611 1.00 69.15 622 LEU A N 1
ATOM 8697 C CA . LEU A 1 625 ? -11.221 21.682 29.893 1.00 58.00 622 LEU A CA 1
ATOM 8698 C C . LEU A 1 625 ? -11.892 22.739 29.020 1.00 51.98 622 LEU A C 1
ATOM 8699 O O . LEU A 1 625 ? -12.926 22.465 28.403 1.00 54.61 622 LEU A O 1
ATOM 8715 N N . PRO A 1 626 ? -11.299 23.949 28.951 1.00 46.26 623 PRO A N 1
ATOM 8716 C CA . PRO A 1 626 ? -11.820 25.015 28.084 1.00 48.55 623 PRO A CA 1
ATOM 8717 C C . PRO A 1 626 ? -11.680 24.699 26.603 1.00 52.36 623 PRO A C 1
ATOM 8718 O O . PRO A 1 626 ? -10.876 23.850 26.224 1.00 54.33 623 PRO A O 1
ATOM 8729 N N . ASP A 1 627 ? -12.450 25.392 25.776 1.00 51.64 624 ASP A N 1
ATOM 8730 C CA . ASP A 1 627 ? -12.432 25.159 24.338 1.00 55.15 624 ASP A CA 1
ATOM 8731 C C . ASP A 1 627 ? -11.024 25.289 23.750 1.00 49.42 624 ASP A C 1
ATOM 8732 O O . ASP A 1 627 ? -10.626 24.482 22.909 1.00 48.69 624 ASP A O 1
ATOM 8741 N N . ALA A 1 628 ? -10.282 26.305 24.182 1.00 43.11 625 ALA A N 1
ATOM 8742 C CA . ALA A 1 628 ? -8.916 26.512 23.697 1.00 43.55 625 ALA A CA 1
ATOM 8743 C C . ALA A 1 628 ? -8.055 25.271 23.933 1.00 44.97 625 ALA A C 1
ATOM 8744 O O . ALA A 1 628 ? -7.280 24.867 23.061 1.00 43.71 625 ALA A O 1
ATOM 8751 N N . ALA A 1 629 ? -8.189 24.673 25.113 1.00 48.13 626 ALA A N 1
ATOM 8752 C CA . ALA A 1 629 ? -7.450 23.457 25.434 1.00 45.15 626 ALA A CA 1
ATOM 8753 C C . ALA A 1 629 ? -7.886 22.318 24.513 1.00 41.46 626 ALA A C 1
ATOM 8754 O O . ALA A 1 629 ? -7.075 21.479 24.116 1.00 37.30 626 ALA A O 1
ATOM 8761 N N . LEU A 1 630 ? -9.167 22.300 24.156 1.00 40.69 627 LEU A N 1
ATOM 8762 C CA . LEU A 1 630 ? -9.685 21.260 23.271 1.00 40.40 627 LEU A CA 1
ATOM 8763 C C . LEU A 1 630 ? -9.091 21.411 21.873 1.00 42.13 627 LEU A C 1
ATOM 8764 O O . LEU A 1 630 ? -8.710 20.420 21.244 1.00 46.60 627 LEU A O 1
ATOM 8780 N N . ARG A 1 631 ? -8.987 22.649 21.396 1.00 39.50 628 ARG A N 1
ATOM 8781 C CA . ARG A 1 631 ? -8.402 22.902 20.081 1.00 40.47 628 ARG A CA 1
ATOM 8782 C C . ARG A 1 631 ? -6.930 22.498 20.061 1.00 42.09 628 ARG A C 1
ATOM 8783 O O . ARG A 1 631 ? -6.462 21.872 19.112 1.00 42.15 628 ARG A O 1
ATOM 8787 N N . LEU A 1 632 ? -6.203 22.863 21.110 1.00 41.18 629 LEU A N 1
ATOM 8788 C CA . LEU A 1 632 ? -4.787 22.549 21.192 1.00 38.26 629 LEU A CA 1
ATOM 8789 C C . LEU A 1 632 ? -4.579 21.043 21.165 1.00 33.76 629 LEU A C 1
ATOM 8790 O O . LEU A 1 632 ? -3.644 20.556 20.532 1.00 38.38 629 LEU A O 1
ATOM 8806 N N . LEU A 1 633 ? -5.454 20.309 21.852 1.00 33.07 630 LEU A N 1
ATOM 8807 C CA . LEU A 1 633 ? -5.375 18.856 21.865 1.00 34.60 630 LEU A CA 1
ATOM 8808 C C . LEU A 1 633 ? -5.665 18.298 20.479 1.00 46.41 630 LEU A C 1
ATOM 8809 O O . LEU A 1 633 ? -5.047 17.320 20.059 1.00 40.63 630 LEU A O 1
ATOM 8825 N N . ASP A 1 634 ? -6.604 18.924 19.772 1.00 54.03 631 ASP A N 1
ATOM 8826 C CA . ASP A 1 634 ? -6.923 18.530 18.403 1.00 53.81 631 ASP A CA 1
ATOM 8827 C C . ASP A 1 634 ? -5.742 18.777 17.473 1.00 50.12 631 ASP A C 1
ATOM 8828 O O . ASP A 1 634 ? -5.419 17.939 16.635 1.00 53.41 631 ASP A O 1
ATOM 8837 N N . GLY A 1 635 ? -5.103 19.932 17.638 1.00 43.92 632 GLY A N 1
ATOM 8838 C CA . GLY A 1 635 ? -3.973 20.323 16.819 1.00 38.63 632 GLY A CA 1
ATOM 8839 C C . GLY A 1 635 ? -2.807 19.354 16.855 1.00 42.77 632 GLY A C 1
ATOM 8840 O O . GLY A 1 635 ? -2.186 19.102 15.826 1.00 54.64 632 GLY A O 1
ATOM 8844 N N . ILE A 1 636 ? -2.493 18.821 18.031 1.00 42.13 633 ILE A N 1
ATOM 8845 C CA . ILE A 1 636 ? -1.432 17.818 18.152 1.00 41.87 633 ILE A CA 1
ATOM 8846 C C . ILE A 1 636 ? -1.990 16.411 17.963 1.00 41.07 633 ILE A C 1
ATOM 8847 O O . ILE A 1 636 ? -1.272 15.428 18.107 1.00 42.35 633 ILE A O 1
ATOM 8863 N N . GLY A 1 637 ? -3.281 16.321 17.679 1.00 43.15 634 GLY A N 1
ATOM 8864 C CA . GLY A 1 637 ? -3.924 15.044 17.443 1.00 46.53 634 GLY A CA 1
ATOM 8865 C C . GLY A 1 637 ? -3.809 14.103 18.619 1.00 44.74 634 GLY A C 1
ATOM 8866 O O . GLY A 1 637 ? -3.368 12.965 18.468 1.00 41.72 634 GLY A O 1
ATOM 8870 N N . ALA A 1 638 ? -4.202 14.575 19.796 1.00 41.38 635 ALA A N 1
ATOM 8871 C CA . ALA A 1 638 ? -4.163 13.742 20.988 1.00 38.75 635 ALA A CA 1
ATOM 8872 C C . ALA A 1 638 ? -5.210 12.643 20.889 1.00 38.29 635 ALA A C 1
ATOM 8873 O O . ALA A 1 638 ? -6.350 12.894 20.523 1.00 40.96 635 ALA A O 1
ATOM 8880 N N . GLN A 1 639 ? -4.817 11.423 21.220 1.00 35.92 636 GLN A N 1
ATOM 8881 C CA . GLN A 1 639 ? -5.741 10.303 21.211 1.00 39.66 636 GLN A CA 1
ATOM 8882 C C . GLN A 1 639 ? -6.660 10.335 22.443 1.00 44.75 636 GLN A C 1
ATOM 8883 O O . GLN A 1 639 ? -6.340 10.963 23.455 1.00 39.61 636 GLN A O 1
ATOM 8897 N N . HIS A 1 640 ? -7.814 9.677 22.345 1.00 47.43 637 HIS A N 1
ATOM 8898 C CA . HIS A 1 640 ? -8.736 9.576 23.472 1.00 43.22 637 HIS A CA 1
ATOM 8899 C C . HIS A 1 640 ? -8.474 8.310 24.286 1.00 46.11 637 HIS A C 1
ATOM 8900 O O . HIS A 1 640 ? -8.938 8.186 25.423 1.00 47.72 637 HIS A O 1
ATOM 8914 N N . THR A 1 641 ? -7.725 7.379 23.700 1.00 53.30 638 THR A N 1
ATOM 8915 C CA . THR A 1 641 ? -7.249 6.203 24.426 1.00 67.30 638 THR A CA 1
ATOM 8916 C C . THR A 1 641 ? -6.151 5.473 23.641 1.00 74.97 638 THR A C 1
ATOM 8917 O O . THR A 1 641 ? -5.892 5.792 22.479 1.00 75.41 638 THR A O 1
ATOM 8928 N N . ALA A 1 642 ? -5.502 4.508 24.294 1.00 79.08 639 ALA A N 1
ATOM 8929 C CA . ALA A 1 642 ? -4.460 3.694 23.664 1.00 80.52 639 ALA A CA 1
ATOM 8930 C C . ALA A 1 642 ? -4.797 2.207 23.778 1.00 89.76 639 ALA A C 1
ATOM 8931 O O . ALA A 1 642 ? -5.334 1.758 24.796 1.00 92.06 639 ALA A O 1
ATOM 8938 N N . GLY A 1 643 ? -4.478 1.453 22.726 1.00 92.02 640 GLY A N 1
ATOM 8939 C CA . GLY A 1 643 ? -4.722 0.020 22.688 1.00 91.57 640 GLY A CA 1
ATOM 8940 C C . GLY A 1 643 ? -3.436 -0.784 22.744 1.00 87.41 640 GLY A C 1
ATOM 8941 O O . GLY A 1 643 ? -3.208 -1.550 23.683 1.00 86.59 640 GLY A O 1
ATOM 8945 N N . ARG A 1 646 ? -1.002 -0.507 25.697 1.00 83.14 643 ARG A N 1
ATOM 8946 C CA . ARG A 1 646 ? 0.202 0.317 25.707 1.00 85.78 643 ARG A CA 1
ATOM 8947 C C . ARG A 1 646 ? 0.367 1.042 27.050 1.00 88.55 643 ARG A C 1
ATOM 8948 O O . ARG A 1 646 ? -0.536 1.762 27.478 1.00 88.10 643 ARG A O 1
ATOM 8957 N N . PRO A 1 647 ? 1.518 0.850 27.724 1.00 91.31 644 PRO A N 1
ATOM 8958 C CA . PRO A 1 647 ? 1.797 1.544 28.990 1.00 90.17 644 PRO A CA 1
ATOM 8959 C C . PRO A 1 647 ? 1.747 3.070 28.890 1.00 82.61 644 PRO A C 1
ATOM 8960 O O . PRO A 1 647 ? 2.238 3.642 27.913 1.00 84.38 644 PRO A O 1
ATOM 8971 N N . GLY A 1 648 ? 1.175 3.708 29.911 1.00 71.45 645 GLY A N 1
ATOM 8972 C CA . GLY A 1 648 ? 1.045 5.155 29.956 1.00 57.52 645 GLY A CA 1
ATOM 8973 C C . GLY A 1 648 ? 2.007 5.804 30.935 1.00 47.18 645 GLY A C 1
ATOM 8974 O O . GLY A 1 648 ? 2.159 5.350 32.066 1.00 49.07 645 GLY A O 1
ATOM 8978 N N . VAL A 1 649 ? 2.661 6.869 30.487 1.00 36.52 646 VAL A N 1
ATOM 8979 C CA . VAL A 1 649 ? 3.576 7.644 31.321 1.00 33.68 646 VAL A CA 1
ATOM 8980 C C . VAL A 1 649 ? 2.985 9.029 31.586 1.00 29.77 646 VAL A C 1
ATOM 8981 O O . VAL A 1 649 ? 2.682 9.760 30.650 1.00 31.57 646 VAL A O 1
ATOM 8994 N N . ALA A 1 650 ? 2.806 9.384 32.858 1.00 27.63 647 ALA A N 1
ATOM 8995 C CA . ALA A 1 650 ? 2.132 10.635 33.206 1.00 26.60 647 ALA A CA 1
ATOM 8996 C C . ALA A 1 650 ? 3.009 11.846 32.908 1.00 24.90 647 ALA A C 1
ATOM 8997 O O . ALA A 1 650 ? 4.224 11.793 33.064 1.00 24.09 647 ALA A O 1
ATOM 9004 N N . LEU A 1 651 ? 2.373 12.930 32.474 1.00 27.39 648 LEU A N 1
ATOM 9005 C CA . LEU A 1 651 ? 3.066 14.176 32.159 1.00 25.83 648 LEU A CA 1
ATOM 9006 C C . LEU A 1 651 ? 3.236 15.075 33.390 1.00 28.51 648 LEU A C 1
ATOM 9007 O O . LEU A 1 651 ? 3.867 16.135 33.314 1.00 29.63 648 LEU A O 1
ATOM 9023 N N . LEU A 1 652 ? 2.682 14.635 34.517 1.00 33.30 649 LEU A N 1
ATOM 9024 C CA . LEU A 1 652 ? 2.785 15.355 35.785 1.00 38.71 649 LEU A CA 1
ATOM 9025 C C . LEU A 1 652 ? 3.476 14.523 36.850 1.00 39.85 649 LEU A C 1
ATOM 9026 O O . LEU A 1 652 ? 3.246 13.318 36.931 1.00 37.82 649 LEU A O 1
ATOM 9042 N N . PRO A 1 653 ? 4.302 15.163 37.694 1.00 37.09 650 PRO A N 1
ATOM 9043 C CA . PRO A 1 653 ? 4.891 14.394 38.792 1.00 37.46 650 PRO A CA 1
ATOM 9044 C C . PRO A 1 653 ? 3.811 13.899 39.748 1.00 38.16 650 PRO A C 1
ATOM 9045 O O . PRO A 1 653 ? 2.795 14.582 39.946 1.00 37.68 650 PRO A O 1
ATOM 9056 N N . ALA A 1 654 ? 4.014 12.718 40.319 1.00 39.82 651 ALA A N 1
ATOM 9057 C CA . ALA A 1 654 ? 3.137 12.242 41.381 1.00 42.60 651 ALA A CA 1
ATOM 9058 C C . ALA A 1 654 ? 3.392 13.077 42.629 1.00 37.61 651 ALA A C 1
ATOM 9059 O O . ALA A 1 654 ? 4.455 13.690 42.764 1.00 34.36 651 ALA A O 1
ATOM 9066 N N . ALA A 1 655 ? 2.427 13.109 43.541 1.00 41.57 652 ALA A N 1
ATOM 9067 C CA . ALA A 1 655 ? 2.621 13.830 44.791 1.00 49.60 652 ALA A CA 1
ATOM 9068 C C . ALA A 1 655 ? 3.893 13.326 45.467 1.00 51.10 652 ALA A C 1
ATOM 9069 O O . ALA A 1 655 ? 4.209 12.132 45.402 1.00 50.38 652 ALA A O 1
ATOM 9076 N N . SER A 1 656 ? 4.639 14.253 46.066 1.00 50.81 653 SER A N 1
ATOM 9077 C CA . SER A 1 656 ? 5.863 13.932 46.793 1.00 58.63 653 SER A CA 1
ATOM 9078 C C . SER A 1 656 ? 6.907 13.220 45.928 1.00 63.05 653 SER A C 1
ATOM 9079 O O . SER A 1 656 ? 7.783 12.532 46.453 1.00 75.09 653 SER A O 1
ATOM 9087 N N . ALA A 1 657 ? 6.813 13.389 44.610 1.00 53.36 654 ALA A N 1
ATOM 9088 C CA . ALA A 1 657 ? 7.845 12.914 43.692 1.00 49.04 654 ALA A CA 1
ATOM 9089 C C . ALA A 1 657 ? 8.789 14.064 43.365 1.00 45.38 654 ALA A C 1
ATOM 9090 O O . ALA A 1 657 ? 8.475 15.213 43.655 1.00 41.95 654 ALA A O 1
ATOM 9097 N N . PRO A 1 658 ? 9.952 13.764 42.763 1.00 46.33 655 PRO A N 1
ATOM 9098 C CA . PRO A 1 658 ? 10.822 14.846 42.287 1.00 44.57 655 PRO A CA 1
ATOM 9099 C C . PRO A 1 658 ? 10.117 15.746 41.266 1.00 35.45 655 PRO A C 1
ATOM 9100 O O . PRO A 1 658 ? 9.311 15.251 40.480 1.00 31.87 655 PRO A O 1
ATOM 9111 N N . VAL A 1 659 ? 10.417 17.042 41.290 1.00 30.79 656 VAL A N 1
ATOM 9112 C CA . VAL A 1 659 ? 9.795 18.006 40.384 1.00 31.02 656 VAL A CA 1
ATOM 9113 C C . VAL A 1 659 ? 10.848 18.695 39.537 1.00 28.99 656 VAL A C 1
ATOM 9114 O O . VAL A 1 659 ? 12.029 18.382 39.639 1.00 32.57 656 VAL A O 1
ATOM 9127 N N . GLY A 1 660 ? 10.414 19.642 38.712 1.00 25.74 657 GLY A N 1
ATOM 9128 C CA . GLY A 1 660 ? 11.305 20.374 37.836 1.00 24.63 657 GLY A CA 1
ATOM 9129 C C . GLY A 1 660 ? 12.082 19.508 36.862 1.00 24.80 657 GLY A C 1
ATOM 9130 O O . GLY A 1 660 ? 11.596 18.487 36.365 1.00 21.87 657 GLY A O 1
ATOM 9134 N N . THR A 1 661 ? 13.307 19.931 36.584 1.00 22.07 658 THR A N 1
ATOM 9135 C CA . THR A 1 661 ? 14.122 19.301 35.557 1.00 23.03 658 THR A CA 1
ATOM 9136 C C . THR A 1 661 ? 14.345 17.823 35.862 1.00 22.07 658 THR A C 1
ATOM 9137 O O . THR A 1 661 ? 14.367 16.997 34.954 1.00 23.00 658 THR A O 1
ATOM 9148 N N . ALA A 1 662 ? 14.486 17.489 37.140 1.00 21.65 659 ALA A N 1
ATOM 9149 C CA . ALA A 1 662 ? 14.657 16.095 37.547 1.00 24.27 659 ALA A CA 1
ATOM 9150 C C . ALA A 1 662 ? 13.489 15.240 37.061 1.00 25.62 659 ALA A C 1
ATOM 9151 O O . ALA A 1 662 ? 13.677 14.106 36.625 1.00 24.06 659 ALA A O 1
ATOM 9158 N N . PHE A 1 663 ? 12.278 15.781 37.131 1.00 22.69 660 PHE A N 1
ATOM 9159 C CA . PHE A 1 663 ? 11.122 15.030 36.669 1.00 22.25 660 PHE A CA 1
ATOM 9160 C C . PHE A 1 663 ? 11.132 14.880 35.157 1.00 21.26 660 PHE A C 1
ATOM 9161 O O . PHE A 1 663 ? 10.898 13.795 34.625 1.00 22.37 660 PHE A O 1
ATOM 9178 N N . LEU A 1 664 ? 11.383 15.984 34.468 1.00 21.50 661 LEU A N 1
ATOM 9179 C CA . LEU A 1 664 ? 11.392 15.993 33.015 1.00 19.95 661 LEU A CA 1
ATOM 9180 C C . LEU A 1 664 ? 12.436 15.032 32.452 1.00 22.70 661 LEU A C 1
ATOM 9181 O O . LEU A 1 664 ? 12.177 14.320 31.492 1.00 21.98 661 LEU A O 1
ATOM 9197 N N . LEU A 1 665 ? 13.618 15.005 33.057 1.00 20.59 662 LEU A N 1
ATOM 9198 C CA . LEU A 1 665 ? 14.682 14.111 32.592 1.00 20.32 662 LEU A CA 1
ATOM 9199 C C . LEU A 1 665 ? 14.322 12.638 32.827 1.00 19.76 662 LEU A C 1
ATOM 9200 O O . LEU A 1 665 ? 14.633 11.781 32.018 1.00 21.38 662 LEU A O 1
ATOM 9216 N N . GLY A 1 666 ? 13.662 12.354 33.944 1.00 21.38 663 GLY A N 1
ATOM 9217 C CA . GLY A 1 666 ? 13.184 11.013 34.235 1.00 23.57 663 GLY A CA 1
ATOM 9218 C C . GLY A 1 666 ? 12.130 10.551 33.249 1.00 22.89 663 GLY A C 1
ATOM 9219 O O . GLY A 1 666 ? 12.063 9.368 32.897 1.00 22.26 663 GLY A O 1
ATOM 9223 N N . LEU A 1 667 ? 11.303 11.497 32.814 1.00 21.26 664 LEU A N 1
ATOM 9224 C CA . LEU A 1 667 ? 10.288 11.261 31.793 1.00 20.56 664 LEU A CA 1
ATOM 9225 C C . LEU A 1 667 ? 10.934 10.861 30.467 1.00 19.43 664 LEU A C 1
ATOM 9226 O O . LEU A 1 667 ? 10.570 9.849 29.859 1.00 18.39 664 LEU A O 1
ATOM 9242 N N . ILE A 1 668 ? 11.894 11.667 30.020 1.00 20.53 665 ILE A N 1
ATOM 9243 C CA . ILE A 1 668 ? 12.626 11.378 28.790 1.00 22.87 665 ILE A CA 1
ATOM 9244 C C . ILE A 1 668 ? 13.284 10.011 28.888 1.00 22.11 665 ILE A C 1
ATOM 9245 O O . ILE A 1 668 ? 13.241 9.218 27.949 1.00 21.96 665 ILE A O 1
ATOM 9261 N N . GLY A 1 669 ? 13.930 9.760 30.017 1.00 22.04 666 GLY A N 1
ATOM 9262 C CA . GLY A 1 669 ? 14.580 8.484 30.258 1.00 25.25 666 GLY A CA 1
ATOM 9263 C C . GLY A 1 669 ? 13.617 7.315 30.161 1.00 23.42 666 GLY A C 1
ATOM 9264 O O . GLY A 1 669 ? 13.916 6.316 29.516 1.00 26.83 666 GLY A O 1
ATOM 9268 N N . ARG A 1 670 ? 12.442 7.441 30.772 1.00 22.20 667 ARG A N 1
ATOM 9269 C CA . ARG A 1 670 ? 11.464 6.357 30.746 1.00 22.50 667 ARG A CA 1
ATOM 9270 C C . ARG A 1 670 ? 11.023 6.089 29.310 1.00 22.44 667 ARG A C 1
ATOM 9271 O O . ARG A 1 670 ? 10.958 4.938 28.881 1.00 27.68 667 ARG A O 1
ATOM 9281 N N . LEU A 1 671 ? 10.733 7.147 28.558 1.00 20.31 668 LEU A N 1
ATOM 9282 C CA . LEU A 1 671 ? 10.300 6.988 27.174 1.00 18.31 668 LEU A CA 1
ATOM 9283 C C . LEU A 1 671 ? 11.424 6.390 26.318 1.00 21.15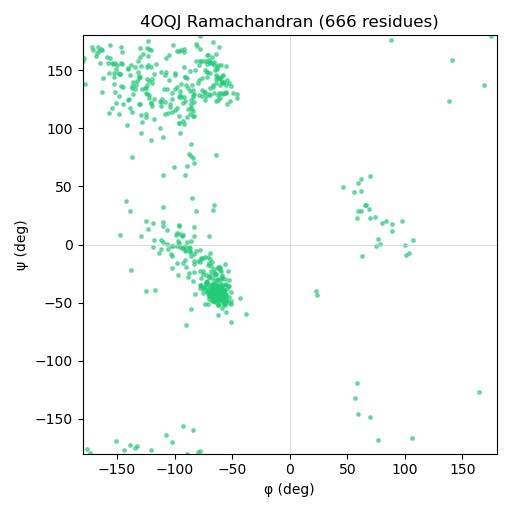 668 LEU A C 1
ATOM 9284 O O . LEU A 1 671 ? 11.211 5.452 25.541 1.00 19.76 668 LEU A O 1
ATOM 9300 N N . TRP A 1 672 ? 12.626 6.940 26.462 1.00 20.18 669 TRP A N 1
ATOM 9301 C CA . TRP A 1 672 ? 13.732 6.555 25.599 1.00 19.69 669 TRP A CA 1
ATOM 9302 C C . TRP A 1 672 ? 14.098 5.097 25.852 1.00 18.11 669 TRP A C 1
ATOM 9303 O O . TRP A 1 672 ? 14.290 4.358 24.900 1.00 18.73 669 TRP A O 1
ATOM 9324 N N . THR A 1 673 ? 14.173 4.672 27.114 1.00 18.76 670 THR A N 1
ATOM 9325 C CA . THR A 1 673 ? 14.545 3.277 27.397 1.00 21.49 670 THR A CA 1
ATOM 9326 C C . THR A 1 673 ? 13.505 2.333 26.807 1.00 23.43 670 THR A C 1
ATOM 9327 O O . THR A 1 673 ? 13.820 1.210 26.414 1.00 24.92 670 THR A O 1
ATOM 9338 N N . ALA A 1 674 ? 12.269 2.803 26.720 1.00 25.17 671 ALA A N 1
ATOM 9339 C CA . ALA A 1 674 ? 11.170 1.985 26.220 1.00 31.72 671 ALA A CA 1
ATOM 9340 C C . ALA A 1 674 ? 11.061 2.040 24.696 1.00 32.75 671 ALA A C 1
ATOM 9341 O O . ALA A 1 674 ? 10.144 1.458 24.110 1.00 33.56 671 ALA A O 1
ATOM 9348 N N . GLY A 1 675 ? 11.985 2.753 24.058 1.00 28.42 672 GLY A N 1
ATOM 9349 C CA . GLY A 1 675 ? 12.083 2.755 22.604 1.00 26.26 672 GLY A CA 1
ATOM 9350 C C . GLY A 1 675 ? 11.616 4.016 21.895 1.00 23.16 672 GLY A C 1
ATOM 9351 O O . GLY A 1 675 ? 11.598 4.073 20.670 1.00 21.19 672 GLY A O 1
ATOM 9355 N N . ASP A 1 676 ? 11.234 5.036 22.649 1.00 20.12 673 ASP A N 1
ATOM 9356 C CA . ASP A 1 676 ? 10.824 6.287 22.038 1.00 19.24 673 ASP A CA 1
ATOM 9357 C C . ASP A 1 676 ? 12.021 6.918 21.330 1.00 22.20 673 ASP A C 1
ATOM 9358 O O . ASP A 1 676 ? 13.170 6.645 21.657 1.00 20.18 673 ASP A O 1
ATOM 9367 N N . THR A 1 677 ? 11.738 7.775 20.364 1.00 23.23 674 THR A N 1
ATOM 9368 C CA . THR A 1 677 ? 12.782 8.477 19.641 1.00 24.26 674 THR A CA 1
ATOM 9369 C C . THR A 1 677 ? 13.195 9.742 20.400 1.00 27.32 674 THR A C 1
ATOM 9370 O O . THR A 1 677 ? 12.347 10.468 20.927 1.00 29.49 674 THR A O 1
ATOM 9381 N N . VAL A 1 678 ? 14.494 9.999 20.467 1.00 23.92 675 VAL A N 1
ATOM 9382 C CA . VAL A 1 678 ? 15.003 11.269 20.975 1.00 20.24 675 VAL A CA 1
ATOM 9383 C C . VAL A 1 678 ? 16.095 11.761 20.040 1.00 18.49 675 VAL A C 1
ATOM 9384 O O . VAL A 1 678 ? 16.970 11.003 19.645 1.00 19.35 675 VAL A O 1
ATOM 9397 N N . ASP A 1 679 ? 16.039 13.032 19.685 1.00 17.69 676 ASP A N 1
ATOM 9398 C CA . ASP A 1 679 ? 17.098 13.620 18.901 1.00 17.70 676 ASP A CA 1
ATOM 9399 C C . ASP A 1 679 ? 18.046 14.287 19.874 1.00 17.14 676 ASP A C 1
ATOM 9400 O O . ASP A 1 679 ? 17.828 15.419 20.292 1.00 17.75 676 ASP A O 1
ATOM 9409 N N . TRP A 1 680 ? 19.103 13.572 20.233 1.00 17.20 677 TRP A N 1
ATOM 9410 C CA . TRP A 1 680 ? 20.009 14.047 21.269 1.00 16.69 677 TRP A CA 1
ATOM 9411 C C . TRP A 1 680 ? 20.795 15.274 20.824 1.00 17.36 677 TRP A C 1
ATOM 9412 O O . TRP A 1 680 ? 21.248 16.048 21.660 1.00 19.83 677 TRP A O 1
ATOM 9433 N N . THR A 1 681 ? 20.938 15.466 19.515 1.00 21.19 678 THR A N 1
ATOM 9434 C CA . THR A 1 681 ? 21.592 16.667 19.010 1.00 22.33 678 THR A CA 1
ATOM 9435 C C . THR A 1 681 ? 20.753 17.885 19.330 1.00 24.62 678 THR A C 1
ATOM 9436 O O . THR A 1 681 ? 21.266 18.894 19.834 1.00 29.85 678 THR A O 1
ATOM 9447 N N . VAL A 1 682 ? 19.454 17.796 19.069 1.00 24.01 679 VAL A N 1
ATOM 9448 C CA . VAL A 1 682 ? 18.564 18.899 19.416 1.00 24.65 679 VAL A CA 1
ATOM 9449 C C . VAL A 1 682 ? 18.500 19.064 20.935 1.00 21.86 679 VAL A C 1
ATOM 9450 O O . VAL A 1 682 ? 18.484 20.180 21.458 1.00 22.44 679 VAL A O 1
ATOM 9463 N N . PHE A 1 683 ? 18.454 17.948 21.649 1.00 21.84 680 PHE A N 1
ATOM 9464 C CA . PHE A 1 683 ? 18.366 17.999 23.100 1.00 21.47 680 PHE A CA 1
ATOM 9465 C C . PHE A 1 683 ? 19.517 18.790 23.736 1.00 25.35 680 PHE A C 1
ATOM 9466 O O . PHE A 1 683 ? 19.307 19.519 24.708 1.00 23.69 680 PHE A O 1
ATOM 9483 N N . HIS A 1 684 ? 20.726 18.631 23.191 1.00 26.54 681 HIS A N 1
ATOM 9484 C CA . HIS A 1 684 ? 21.930 19.276 23.743 1.00 28.66 681 HIS A CA 1
ATOM 9485 C C . HIS A 1 684 ? 22.320 20.587 23.037 1.00 34.12 681 HIS A C 1
ATOM 9486 O O . HIS A 1 684 ? 23.339 21.189 23.374 1.00 36.82 681 HIS A O 1
ATOM 9500 N N . GLN A 1 685 ? 21.504 21.020 22.075 1.00 38.75 682 GLN A N 1
ATOM 9501 C CA . GLN A 1 685 ? 21.696 22.285 21.338 1.00 43.46 682 GLN A CA 1
ATOM 9502 C C . GLN A 1 685 ? 22.204 23.477 22.148 1.00 46.98 682 GLN A C 1
ATOM 9503 O O . GLN A 1 685 ? 23.245 24.058 21.839 1.00 58.61 682 GLN A O 1
ATOM 9517 N N . GLY A 1 686 ? 21.438 23.856 23.167 1.00 41.69 683 GLY A N 1
ATOM 9518 C CA . GLY A 1 686 ? 21.650 25.117 23.853 1.00 51.95 683 GLY A CA 1
ATOM 9519 C C . GLY A 1 686 ? 22.902 25.223 24.706 1.00 57.29 683 GLY A C 1
ATOM 9520 O O . GLY A 1 686 ? 23.076 26.213 25.427 1.00 55.38 683 GLY A O 1
ATOM 9524 N N . GLU A 1 687 ? 23.772 24.217 24.630 1.00 50.61 684 GLU A N 1
ATOM 9525 C CA . GLU A 1 687 ? 24.956 24.176 25.474 1.00 46.10 684 GLU A CA 1
ATOM 9526 C C . GLU A 1 687 ? 26.182 23.723 24.691 1.00 39.40 684 GLU A C 1
ATOM 9527 O O . GLU A 1 687 ? 26.059 23.051 23.670 1.00 37.29 684 GLU A O 1
ATOM 9539 N N . PRO A 1 688 ? 27.375 24.130 25.149 1.00 35.37 685 PRO A N 1
ATOM 9540 C CA . PRO A 1 688 ? 28.600 23.596 24.557 1.00 35.51 685 PRO A CA 1
ATOM 9541 C C . PRO A 1 688 ? 28.793 22.133 24.938 1.00 33.47 685 PRO A C 1
ATOM 9542 O O . PRO A 1 688 ? 28.694 21.775 26.109 1.00 36.78 685 PRO A O 1
ATOM 9553 N N . VAL A 1 689 ? 29.043 21.299 23.938 1.00 30.14 686 VAL A N 1
ATOM 9554 C CA . VAL A 1 689 ? 29.271 19.879 24.149 1.00 29.98 686 VAL A CA 1
ATOM 9555 C C . VAL A 1 689 ? 30.766 19.625 24.364 1.00 27.81 686 VAL A C 1
ATOM 9556 O O . VAL A 1 689 ? 31.597 20.207 23.675 1.00 28.80 686 VAL A O 1
ATOM 9569 N N . ARG A 1 690 ? 31.097 18.778 25.333 1.00 22.83 687 ARG A N 1
ATOM 9570 C CA . ARG A 1 690 ? 32.471 18.334 25.533 1.00 25.65 687 ARG A CA 1
ATOM 9571 C C . ARG A 1 690 ? 32.523 16.812 25.519 1.00 23.40 687 ARG A C 1
ATOM 9572 O O . ARG A 1 690 ? 31.984 16.162 26.408 1.00 24.23 687 ARG A O 1
ATOM 9593 N N . ARG A 1 691 ? 33.146 16.245 24.494 1.00 20.87 688 ARG A N 1
ATOM 9594 C CA . ARG A 1 691 ? 33.300 14.797 24.404 1.00 18.43 688 ARG A CA 1
ATOM 9595 C C . ARG A 1 691 ? 34.510 14.327 25.206 1.00 20.24 688 ARG A C 1
ATOM 9596 O O . ARG A 1 691 ? 35.592 14.904 25.091 1.00 20.79 688 ARG A O 1
ATOM 9617 N N . VAL A 1 692 ? 34.338 13.276 26.006 1.00 19.15 689 VAL A N 1
ATOM 9618 C CA . VAL A 1 692 ? 35.432 12.795 26.864 1.00 20.34 689 VAL A CA 1
ATOM 9619 C C . VAL A 1 692 ? 35.550 11.278 26.789 1.00 19.65 689 VAL A C 1
ATOM 9620 O O . VAL A 1 692 ? 34.548 10.590 26.546 1.00 19.70 689 VAL A O 1
ATOM 9633 N N . PRO A 1 693 ? 36.762 10.746 27.018 1.00 21.05 690 PRO A N 1
ATOM 9634 C CA . PRO A 1 693 ? 36.948 9.290 27.024 1.00 23.67 690 PRO A CA 1
ATOM 9635 C C . PRO A 1 693 ? 36.147 8.580 28.109 1.00 25.34 690 PRO A C 1
ATOM 9636 O O . PRO A 1 693 ? 36.283 8.913 29.281 1.00 24.84 690 PRO A O 1
ATOM 9647 N N . LEU A 1 694 ? 35.318 7.618 27.713 1.00 23.76 691 LEU A N 1
ATOM 9648 C CA . LEU A 1 694 ? 34.591 6.773 28.654 1.00 22.64 691 LEU A CA 1
ATOM 9649 C C . LEU A 1 694 ? 34.818 5.331 28.221 1.00 24.95 691 LEU A C 1
ATOM 9650 O O . LEU A 1 694 ? 35.349 5.108 27.138 1.00 23.08 691 LEU A O 1
ATOM 9666 N N . PRO A 1 695 ? 34.434 4.348 29.055 1.00 22.40 692 PRO A N 1
ATOM 9667 C CA . PRO A 1 695 ? 34.724 2.971 28.635 1.00 25.23 692 PRO A CA 1
ATOM 9668 C C . PRO A 1 695 ? 34.046 2.631 27.318 1.00 24.59 692 PRO A C 1
ATOM 9669 O O . PRO A 1 695 ? 33.031 3.240 26.986 1.00 23.35 692 PRO A O 1
ATOM 9680 N N . THR A 1 696 ? 34.624 1.679 26.592 1.00 26.42 693 THR A N 1
ATOM 9681 C CA . THR A 1 696 ? 34.166 1.315 25.257 1.00 23.30 693 THR A CA 1
ATOM 9682 C C . THR A 1 696 ? 33.341 0.032 25.334 1.00 20.34 693 THR A C 1
ATOM 9683 O O . THR A 1 696 ? 33.245 -0.583 26.399 1.00 23.24 693 THR A O 1
ATOM 9694 N N . TYR A 1 697 ? 32.709 -0.336 24.226 1.00 16.85 694 TYR A N 1
ATOM 9695 C CA . TYR A 1 697 ? 31.701 -1.389 24.205 1.00 16.32 694 TYR A CA 1
ATOM 9696 C C . TYR A 1 697 ? 32.245 -2.754 24.663 1.00 17.79 694 TYR A C 1
ATOM 9697 O O . TYR A 1 697 ? 33.361 -3.139 24.294 1.00 17.99 694 TYR A O 1
ATOM 9715 N N . PRO A 1 698 ? 31.462 -3.489 25.485 1.00 19.45 695 PRO A N 1
ATOM 9716 C CA . PRO A 1 698 ? 31.906 -4.817 25.933 1.00 22.12 695 PRO A CA 1
ATOM 9717 C C . PRO A 1 698 ? 31.542 -5.902 24.913 1.00 27.75 695 PRO A C 1
ATOM 9718 O O . PRO A 1 698 ? 30.593 -6.666 25.099 1.00 23.88 695 PRO A O 1
ATOM 9729 N N . PHE A 1 699 ? 32.311 -5.955 23.830 1.00 22.92 696 PHE A N 1
ATOM 9730 C CA . PHE A 1 699 ? 32.050 -6.878 22.739 1.00 19.77 696 PHE A CA 1
ATOM 9731 C C . PHE A 1 699 ? 31.887 -8.292 23.254 1.00 22.92 696 PHE A C 1
ATOM 9732 O O . PHE A 1 699 ? 32.657 -8.732 24.096 1.00 24.58 696 PHE A O 1
ATOM 9749 N N . GLU A 1 700 ? 30.889 -9.010 22.755 1.00 23.11 697 GLU A N 1
ATOM 9750 C CA . GLU A 1 700 ? 30.685 -10.382 23.209 1.00 25.42 697 GLU A CA 1
ATOM 9751 C C . GLU A 1 700 ? 31.863 -11.234 22.765 1.00 21.82 697 GLU A C 1
ATOM 9752 O O . GLU A 1 700 ? 32.255 -11.180 21.603 1.00 21.03 697 GLU A O 1
ATOM 9764 N N . ARG A 1 701 ? 32.440 -12.003 23.682 1.00 22.82 698 ARG A N 1
ATOM 9765 C CA . ARG A 1 701 ? 33.596 -12.842 23.337 1.00 30.53 698 ARG A CA 1
ATOM 9766 C C . ARG A 1 701 ? 33.182 -14.172 22.709 1.00 33.88 698 ARG A C 1
ATOM 9767 O O . ARG A 1 701 ? 33.339 -15.230 23.325 1.00 36.68 698 ARG A O 1
ATOM 9788 N N . VAL A 1 702 ? 32.662 -14.119 21.488 1.00 28.90 699 VAL A N 1
ATOM 9789 C CA . VAL A 1 702 ? 32.292 -15.325 20.752 1.00 25.61 699 VAL A CA 1
ATOM 9790 C C . VAL A 1 702 ? 33.431 -15.753 19.832 1.00 21.68 699 VAL A C 1
ATOM 9791 O O . VAL A 1 702 ? 33.935 -14.964 19.027 1.00 21.24 699 VAL A O 1
ATOM 9804 N N . ARG A 1 703 ? 33.849 -17.006 19.946 1.00 23.04 700 ARG A N 1
ATOM 9805 C CA . ARG A 1 703 ? 34.909 -17.524 19.090 1.00 21.30 700 ARG A CA 1
ATOM 9806 C C . ARG A 1 703 ? 34.415 -17.830 17.677 1.00 20.66 700 ARG A C 1
ATOM 9807 O O . ARG A 1 703 ? 33.419 -18.516 17.490 1.00 23.62 700 ARG A O 1
ATOM 9828 N N . HIS A 1 704 ? 35.112 -17.284 16.690 1.00 19.32 701 HIS A N 1
ATOM 9829 C CA . HIS A 1 704 ? 34.866 -17.584 15.289 1.00 20.84 701 HIS A CA 1
ATOM 9830 C C . HIS A 1 704 ? 36.198 -17.949 14.687 1.00 24.20 701 HIS A C 1
ATOM 9831 O O . HIS A 1 704 ? 37.079 -17.094 14.554 1.00 25.64 701 HIS A O 1
ATOM 9845 N N . TRP A 1 705 ? 36.352 -19.219 14.332 1.00 27.85 702 TRP A N 1
ATOM 9846 C CA . TRP A 1 705 ? 37.642 -19.727 13.901 1.00 29.77 702 TRP A CA 1
ATOM 9847 C C . TRP A 1 705 ? 37.470 -20.931 12.984 1.00 31.50 702 TRP A C 1
ATOM 9848 O O . TRP A 1 705 ? 36.910 -21.944 13.377 1.00 32.79 702 TRP A O 1
ATOM 9869 N N . ALA A 1 706 ? 37.927 -20.793 11.748 1.00 28.34 703 ALA A N 1
ATOM 9870 C CA . ALA A 1 706 ? 37.835 -21.856 10.764 1.00 30.38 703 ALA A CA 1
ATOM 9871 C C . ALA A 1 706 ? 38.928 -22.874 11.029 1.00 38.86 703 ALA A C 1
ATOM 9872 O O . ALA A 1 706 ? 40.097 -22.516 11.161 1.00 37.50 703 ALA A O 1
ATOM 9879 N N . GLU A 1 707 ? 38.543 -24.141 11.108 1.00 47.33 704 GLU A N 1
ATOM 9880 C CA . GLU A 1 707 ? 39.499 -25.214 11.334 1.00 50.32 704 GLU A CA 1
ATOM 9881 C C . GLU A 1 707 ? 40.131 -25.645 10.002 1.00 51.60 704 GLU A C 1
ATOM 9882 O O . GLU A 1 707 ? 39.421 -25.903 9.027 1.00 52.06 704 GLU A O 1
ATOM 9894 N N . PRO A 1 708 ? 41.473 -25.695 9.943 1.00 56.55 705 PRO A N 1
ATOM 9895 C CA . PRO A 1 708 ? 42.119 -26.115 8.693 1.00 60.09 705 PRO A CA 1
ATOM 9896 C C . PRO A 1 708 ? 41.879 -27.585 8.372 1.00 62.64 705 PRO A C 1
ATOM 9897 O O . PRO A 1 708 ? 40.997 -27.865 7.560 1.00 66.41 705 PRO A O 1
#